Protein AF-0000000079731803 (afdb_homodimer)

Organism: NCBI:txid1457250

Nearest PDB structures (foldseek):
  6s2j-assembly1_A  TM=5.454E-01  e=1.110E-13  Bacillus subtilis subsp. subtilis str. 168
  6s5d-assembly1_B-2  TM=5.439E-01  e=3.169E-12  Bacillus subtilis subsp. subtilis str. 168
  4j91-assembly1_B-2  TM=5.217E-01  e=7.882E-13  Bacillus subtilis subsp. subtilis str. 168
  4j7c-assembly1_B  TM=5.296E-01  e=1.794E-12  Bacillus subtilis subsp. subtilis str. 168
  6s5e-assembly1_E-4  TM=5.434E-01  e=2.398E-11  Bacillus subtilis subsp. subtilis str. 168

Sequence (438 aa):
MKFVIVGFGRVGMRTARILGSEGHDVAIVEIDPKKVERAHKEGFEAYEGSGDDESLLEAAGVADADAIGALSGDLNVNFSACMIAKHYGARTVMRIDEDYRQEIYEKYAGEVDEVIYPEQLGAAGAKTALLGGNFNVLADLTEQLSVATIDVPEDADIVGRRVVEVELPGNARIYAHGRENEPMSIPLPQTTIEPGDSIAVMTDPDTLQQVRQGLGASAMKFVIVGFGRVGMRTARILGSEGHDVAIVEIDPKKVERAHKEGFEAYEGSGDDESLLEAAGVADADAIGALSGDLNVNFSACMIAKHYGARTVMRIDEDYRQEIYEKYAGEVDEVIYPEQLGAAGAKTALLGGNFNVLADLTEQLSVA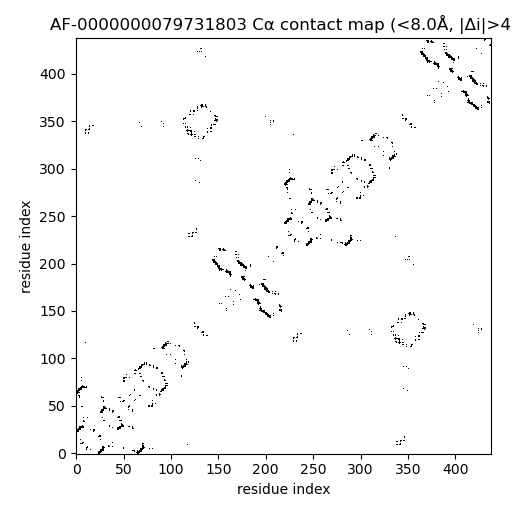TIDVPEDADIVGRRVVEVELPGNARIYAHGRENEPMSIPLPQTTIEPGDSIAVMTDPDTLQQVRQGLGASA

Solvent-accessible surface area (backbone atoms only — not comparable to full-atom values): 22053 Å² total; per-residue (Å²): 101,36,34,32,31,24,21,60,47,62,39,29,42,50,28,49,50,54,42,43,75,72,68,31,47,57,22,38,30,20,64,51,64,70,48,34,52,51,38,43,75,73,68,36,52,58,44,80,36,58,50,58,36,63,69,56,41,49,74,53,38,36,66,74,19,55,18,35,38,21,44,41,95,43,57,67,38,17,50,44,31,36,55,57,29,44,74,47,67,14,45,25,31,31,36,50,61,72,80,64,33,71,64,57,50,59,67,42,51,79,77,38,77,36,66,38,50,40,46,57,37,16,12,28,39,50,47,27,35,61,69,67,27,30,40,65,61,45,42,52,48,48,56,57,46,22,31,31,73,42,60,35,34,80,81,18,79,56,50,73,32,32,63,73,70,63,82,51,65,84,81,35,42,80,58,26,34,18,53,65,97,43,79,66,38,72,62,56,70,78,41,59,40,45,63,50,19,35,35,29,36,36,24,47,66,88,46,46,65,56,44,34,54,69,40,58,24,78,131,102,35,33,31,33,24,22,60,46,60,39,28,43,49,28,50,51,54,42,42,76,71,68,31,47,57,23,37,29,18,67,50,64,68,48,34,51,50,37,42,74,72,69,37,53,56,42,80,36,59,50,58,37,62,70,56,42,49,74,52,40,36,65,73,19,56,18,35,37,19,44,41,94,45,58,66,38,16,50,43,30,36,54,56,30,45,75,48,67,16,45,24,32,32,35,52,64,74,81,66,32,72,63,56,50,60,67,42,51,80,76,39,78,36,67,40,49,39,47,57,35,17,12,27,40,50,45,28,33,61,70,67,26,31,39,64,60,43,41,53,50,48,57,58,47,21,32,31,72,42,59,34,34,81,80,20,81,56,48,74,32,33,62,74,70,62,85,52,62,87,80,35,41,80,60,28,35,16,53,66,96,44,80,66,39,73,62,55,68,78,40,61,39,45,64,49,19,33,35,30,35,38,27,49,64,88,46,47,65,57,43,33,55,69,39,57,24,78,134

InterPro domains:
  IPR003148 Regulator of K+ conductance, N-terminal lobe [PF02254] (3-118)
  IPR003148 Regulator of K+ conductance, N-terminal lobe [PS51201] (1-116)
  IPR006036 Potassium uptake protein TrkA [PR00335] (2-16)
  IPR006036 Potassium uptake protein TrkA [PR00335] (19-33)
  IPR006036 Potassium uptake protein TrkA [PR00335] (48-58)
  IPR006036 Potassium uptake protein TrkA [PR00335] (59-69)
  IPR006036 Potassium uptake protein TrkA [PR00335] (72-86)
  IPR006037 Regulator of K+ conductance, C-terminal [PF02080] (148-213)
  IPR006037 Regulator of K+ conductance, C-terminal [PS51202] (135-217)
  IPR036291 NAD(P)-binding domain superfamily [SSF51735] (1-135)
  IPR036721 Regulator of K+ conductance, C-terminal domain superfamily [G3DSA:3.30.70.1450] (134-215)
  IPR036721 Regulator of K+ conductance, C-terminal domain superfamily [SSF116726] (139-215)
  IPR050721 Trk/Ktr/HKT Potassium Transport [PTHR43833] (1-213)

pLDDT: mean 90.93, std 8.84, range [50.03, 98.94]

Foldseek 3Di:
DEEEEEDCPDVRVVVQVLCVVVPYAYEYEYADVVSQVVCVVVPHHYDHDALLDLVRCVVRPLLPGQAYHYAHADQVSLLNNQQSSVVSVHAHEGEDEDVPDVVVCVVCVVPHVYYDHVVVVVVVLVVQVVVPHDSVVVVVVVSFKDKDKFAFAQPFPQAFPFQQPDDFPDPKHWQWKDAAPDDIDGDDRRDGDHHRMMTMMMDGPVCVVVRCVNRVTDD/DEEEEEDCPDVRVVVQVLCVVVPYAYEYEYADVVSQVVCVVVPHHYDHDALLDLVRCVVRPLLPGQAYHYAHADQVSLLNNQQSSVVSVHAHEGEDEDVPDPVVCVVCVVPHVYYDHVVVVVVVLVVCVVVPHDSVVVVVVVSFKDKDKFAAAQPFPQAFPFQLPDDFPDPKHWQWKDAAPDDIDGDDRRDGDHHRMMTMMMDGPVCVVVRCVNRVTDD

Structure (mmCIF, N/CA/C/O backbone):
data_AF-0000000079731803-model_v1
#
loop_
_entity.id
_entity.type
_entity.pdbx_description
1 polymer 'TrkA family potassium uptake protein'
#
loop_
_atom_site.group_PDB
_atom_site.id
_atom_site.type_symbol
_atom_site.label_atom_id
_atom_site.label_alt_id
_atom_site.label_comp_id
_atom_site.label_asym_id
_atom_site.label_entity_id
_atom_site.label_seq_id
_atom_site.pdbx_PDB_ins_code
_atom_site.Cartn_x
_atom_site.Cartn_y
_atom_site.Cartn_z
_atom_site.occupancy
_atom_site.B_iso_or_equiv
_atom_site.auth_seq_id
_atom_site.auth_comp_id
_atom_site.auth_asym_id
_atom_site.auth_atom_id
_atom_site.pdbx_PDB_model_num
ATOM 1 N N . MET A 1 1 ? 0.573 -14.078 -18.594 1 95.06 1 MET A N 1
ATOM 2 C CA . MET A 1 1 ? 0.148 -15.023 -17.562 1 95.06 1 MET A CA 1
ATOM 3 C C . MET A 1 1 ? -1.372 -15.047 -17.438 1 95.06 1 MET A C 1
ATOM 5 O O . MET A 1 1 ? -2.057 -14.172 -17.984 1 95.06 1 MET A O 1
ATOM 9 N N . LYS A 1 2 ? -1.836 -16.156 -16.766 1 98.38 2 LYS A N 1
ATOM 10 C CA . LYS A 1 2 ? -3.273 -16.344 -16.578 1 98.38 2 LYS A CA 1
ATOM 11 C C . LYS A 1 2 ? -3.652 -16.312 -15.102 1 98.38 2 LYS A C 1
ATOM 13 O O . LYS A 1 2 ? -3.084 -17.047 -14.297 1 98.38 2 LYS A O 1
ATOM 18 N N . PHE A 1 3 ? -4.66 -15.461 -14.812 1 98.75 3 PHE A N 1
ATOM 19 C CA . PHE A 1 3 ? -5.066 -15.305 -13.414 1 98.75 3 PHE A CA 1
ATOM 20 C C . PHE A 1 3 ? -6.566 -15.508 -13.266 1 98.75 3 PHE A C 1
ATOM 22 O O . PHE A 1 3 ? -7.344 -15.156 -14.148 1 98.75 3 PHE A O 1
ATOM 29 N N . VAL A 1 4 ? -6.906 -16.062 -12.117 1 98.94 4 VAL A N 1
ATOM 30 C CA . VAL A 1 4 ? -8.297 -16.094 -11.68 1 98.94 4 VAL A CA 1
ATOM 31 C C . VAL A 1 4 ? -8.461 -15.25 -10.414 1 98.94 4 VAL A C 1
ATOM 33 O O . VAL A 1 4 ? -7.711 -15.422 -9.453 1 98.94 4 VAL A O 1
ATOM 36 N N . ILE A 1 5 ? -9.406 -14.352 -10.461 1 98.94 5 ILE A N 1
ATOM 37 C CA . ILE A 1 5 ? -9.672 -13.5 -9.305 1 98.94 5 ILE A CA 1
ATOM 38 C C . ILE A 1 5 ? -11.07 -13.781 -8.766 1 98.94 5 ILE A C 1
ATOM 40 O O . ILE A 1 5 ? -12.062 -13.672 -9.492 1 98.94 5 ILE A O 1
ATOM 44 N N . VAL A 1 6 ? -11.07 -14.195 -7.5 1 98.88 6 VAL A N 1
ATOM 45 C CA . VAL A 1 6 ? -12.344 -14.391 -6.809 1 98.88 6 VAL A CA 1
ATOM 46 C C . VAL A 1 6 ? -12.695 -13.125 -6.02 1 98.88 6 VAL A C 1
ATOM 48 O O . VAL A 1 6 ? -12.008 -12.766 -5.066 1 98.88 6 VAL A O 1
ATOM 51 N N . GLY A 1 7 ? -13.812 -12.539 -6.371 1 98.12 7 GLY A N 1
ATOM 52 C CA . GLY A 1 7 ? -14.211 -11.273 -5.777 1 98.12 7 GLY A CA 1
ATOM 53 C C . GLY A 1 7 ? -13.891 -10.078 -6.652 1 98.12 7 GLY A C 1
ATOM 54 O O . GLY A 1 7 ? -12.719 -9.797 -6.922 1 98.12 7 GLY A O 1
ATOM 55 N N . PHE A 1 8 ? -14.93 -9.383 -6.996 1 97.56 8 PHE A N 1
ATOM 56 C CA . PHE A 1 8 ? -14.781 -8.188 -7.82 1 97.56 8 PHE A CA 1
ATOM 57 C C . PHE A 1 8 ? -15.219 -6.945 -7.062 1 97.56 8 PHE A C 1
ATOM 59 O O . PHE A 1 8 ? -15.992 -6.133 -7.582 1 97.56 8 PHE A O 1
ATOM 66 N N . GLY A 1 9 ? -14.766 -6.984 -5.82 1 94 9 GLY A N 1
ATOM 67 C CA . GLY A 1 9 ? -14.93 -5.789 -5.008 1 94 9 GLY A CA 1
ATOM 68 C C . GLY A 1 9 ? -13.867 -4.734 -5.281 1 94 9 GLY A C 1
ATOM 69 O O . GLY A 1 9 ? -13.242 -4.742 -6.34 1 94 9 GLY A O 1
ATOM 70 N N . ARG A 1 10 ? -13.594 -3.854 -4.375 1 91.5 10 ARG A N 1
ATOM 71 C CA . ARG A 1 10 ? -12.727 -2.699 -4.574 1 91.5 10 ARG A CA 1
ATOM 72 C C . ARG A 1 10 ? -11.289 -3.135 -4.848 1 91.5 10 ARG A C 1
ATOM 74 O O . ARG A 1 10 ? -10.672 -2.682 -5.812 1 91.5 10 ARG A O 1
ATOM 81 N N . VAL A 1 11 ? -10.859 -4.043 -4.066 1 93.88 11 VAL A N 1
ATOM 82 C CA . VAL A 1 11 ? -9.484 -4.512 -4.23 1 93.88 11 VAL A CA 1
ATOM 83 C C . VAL A 1 11 ? -9.398 -5.441 -5.438 1 93.88 11 VAL A C 1
ATOM 85 O O . VAL A 1 11 ? -8.484 -5.309 -6.262 1 93.88 11 VAL A O 1
ATOM 88 N N . GLY A 1 12 ? -10.352 -6.363 -5.57 1 96.75 12 GLY A N 1
ATOM 89 C CA . GLY A 1 12 ? -10.352 -7.289 -6.691 1 96.75 12 GLY A CA 1
ATOM 90 C C . GLY A 1 12 ? -10.445 -6.594 -8.039 1 96.75 12 GLY A C 1
ATOM 91 O O . GLY A 1 12 ? -9.711 -6.934 -8.969 1 96.75 12 GLY A O 1
ATOM 92 N N . MET A 1 13 ? -11.312 -5.633 -8.109 1 95.75 13 MET A N 1
ATOM 93 C CA . MET A 1 13 ? -11.508 -4.883 -9.352 1 95.75 13 MET A CA 1
ATOM 94 C C . MET A 1 13 ? -10.227 -4.156 -9.758 1 95.75 13 MET A C 1
ATOM 96 O O . MET A 1 13 ? -9.797 -4.242 -10.906 1 95.75 13 MET A O 1
ATOM 100 N N . ARG A 1 14 ? -9.609 -3.482 -8.883 1 93.81 14 ARG A N 1
ATOM 101 C CA . ARG A 1 14 ? -8.398 -2.732 -9.195 1 93.81 14 ARG A CA 1
ATOM 102 C C . ARG A 1 14 ? -7.25 -3.67 -9.539 1 93.81 14 ARG A C 1
ATOM 104 O O . ARG A 1 14 ? -6.469 -3.396 -10.453 1 93.81 14 ARG A O 1
ATOM 111 N N . THR A 1 15 ? -7.176 -4.719 -8.836 1 96.94 15 THR A N 1
ATOM 112 C CA . THR A 1 15 ? -6.152 -5.711 -9.148 1 96.94 15 THR A CA 1
ATOM 113 C C . THR A 1 15 ? -6.312 -6.23 -10.57 1 96.94 15 THR A C 1
ATOM 115 O O . THR A 1 15 ? -5.344 -6.293 -11.328 1 96.94 15 THR A O 1
ATOM 118 N N . ALA A 1 16 ? -7.555 -6.555 -10.891 1 97.94 16 ALA A N 1
ATOM 119 C CA . ALA A 1 16 ? -7.855 -7.047 -12.234 1 97.94 16 ALA A CA 1
ATOM 120 C C . ALA A 1 16 ? -7.473 -6.016 -13.297 1 97.94 16 ALA A C 1
ATOM 122 O O . ALA A 1 16 ? -6.859 -6.359 -14.305 1 97.94 16 ALA A O 1
ATOM 123 N N . ARG A 1 17 ? -7.777 -4.801 -13.023 1 95.44 17 ARG A N 1
ATOM 124 C CA . ARG A 1 17 ? -7.484 -3.729 -13.969 1 95.44 17 ARG A CA 1
ATOM 125 C C . ARG A 1 17 ? -5.98 -3.586 -14.188 1 95.44 17 ARG A C 1
ATOM 127 O O . ARG A 1 17 ? -5.523 -3.467 -15.32 1 95.44 17 ARG A O 1
ATOM 134 N N . ILE A 1 18 ? -5.25 -3.643 -13.125 1 93.44 18 ILE A N 1
ATOM 135 C CA . ILE A 1 18 ? -3.801 -3.502 -13.219 1 93.44 18 ILE A CA 1
ATOM 136 C C . ILE A 1 18 ? -3.221 -4.656 -14.031 1 93.44 18 ILE A C 1
ATOM 138 O O . ILE A 1 18 ? -2.473 -4.441 -14.984 1 93.44 18 ILE A O 1
ATOM 142 N N . LEU A 1 19 ? -3.592 -5.832 -13.734 1 96.25 19 LEU A N 1
ATOM 143 C CA . LEU A 1 19 ? -3.086 -7.008 -14.43 1 96.25 19 LEU A CA 1
ATOM 144 C C . LEU A 1 19 ? -3.473 -6.973 -15.906 1 96.25 19 LEU A C 1
ATOM 146 O O . LEU A 1 19 ? -2.643 -7.246 -16.781 1 96.25 19 LEU A O 1
ATOM 150 N N . GLY A 1 20 ? -4.727 -6.645 -16.109 1 96.5 20 GLY A N 1
ATOM 151 C CA . GLY A 1 20 ? -5.184 -6.523 -17.484 1 96.5 20 GLY A CA 1
ATOM 152 C C . GLY A 1 20 ? -4.398 -5.504 -18.297 1 96.5 20 GLY A C 1
ATOM 153 O O . GLY A 1 20 ? -3.988 -5.777 -19.422 1 96.5 20 GLY A O 1
ATOM 154 N N . SER A 1 21 ? -4.148 -4.375 -17.703 1 93.62 21 SER A N 1
ATOM 155 C CA . SER A 1 21 ? -3.43 -3.307 -18.391 1 93.62 21 SER A CA 1
ATOM 156 C C . SER A 1 21 ? -1.983 -3.703 -18.672 1 93.62 21 SER A C 1
ATOM 158 O O . SER A 1 21 ? -1.344 -3.148 -19.562 1 93.62 21 SER A O 1
ATOM 160 N N . GLU A 1 22 ? -1.536 -4.656 -17.953 1 91.31 22 GLU A N 1
ATOM 161 C CA . GLU A 1 22 ? -0.17 -5.137 -18.141 1 91.31 22 GLU A CA 1
ATOM 162 C C . GLU A 1 22 ? -0.126 -6.316 -19.109 1 91.31 22 GLU A C 1
ATOM 164 O O . GLU A 1 22 ? 0.927 -6.93 -19.297 1 91.31 22 GLU A O 1
ATOM 169 N N . GLY A 1 23 ? -1.261 -6.707 -19.625 1 95.12 23 GLY A N 1
ATOM 170 C CA . GLY A 1 23 ? -1.317 -7.684 -20.703 1 95.12 23 GLY A CA 1
ATOM 171 C C . GLY A 1 23 ? -1.574 -9.102 -20.203 1 95.12 23 GLY A C 1
ATOM 172 O O . GLY A 1 23 ? -1.433 -10.062 -20.969 1 95.12 23 GLY A O 1
ATOM 173 N N . HIS A 1 24 ? -1.93 -9.25 -18.969 1 96.81 24 HIS A N 1
ATOM 174 C CA . HIS A 1 24 ? -2.24 -10.578 -18.438 1 96.81 24 HIS A CA 1
ATOM 175 C C . HIS A 1 24 ? -3.693 -10.945 -18.703 1 96.81 24 HIS A C 1
ATOM 177 O O . HIS A 1 24 ? -4.543 -10.07 -18.875 1 96.81 24 HIS A O 1
ATOM 183 N N . ASP A 1 25 ? -3.936 -12.25 -18.781 1 98.19 25 ASP A N 1
ATOM 184 C CA . ASP A 1 25 ? -5.301 -12.758 -18.891 1 98.19 25 ASP A CA 1
ATOM 185 C C . ASP A 1 25 ? -5.941 -12.906 -17.516 1 98.19 25 ASP A C 1
ATOM 187 O O . ASP A 1 25 ? -5.375 -13.562 -16.625 1 98.19 25 ASP A O 1
ATOM 191 N N . VAL A 1 26 ? -7.145 -12.32 -17.391 1 98.75 26 VAL A N 1
ATOM 192 C CA . VAL A 1 26 ? -7.781 -12.336 -16.078 1 98.75 26 VAL A CA 1
ATOM 193 C C . VAL A 1 26 ? -9.234 -12.797 -16.203 1 98.75 26 VAL A C 1
ATOM 195 O O . VAL A 1 26 ? -9.992 -12.242 -17 1 98.75 26 VAL A O 1
ATOM 198 N N . ALA A 1 27 ? -9.539 -13.805 -15.484 1 98.94 27 ALA A N 1
ATOM 199 C CA . ALA A 1 27 ? -10.93 -14.227 -15.328 1 98.94 27 ALA A CA 1
ATOM 200 C C . ALA A 1 27 ? -11.445 -13.914 -13.922 1 98.94 27 ALA A C 1
ATOM 202 O O . ALA A 1 27 ? -10.719 -14.062 -12.945 1 98.94 27 ALA A O 1
ATOM 203 N N . ILE A 1 28 ? -12.75 -13.562 -13.867 1 98.81 28 ILE A N 1
ATOM 204 C CA . ILE A 1 28 ? -13.328 -13.117 -12.609 1 98.81 28 ILE A CA 1
ATOM 205 C C . ILE A 1 28 ? -14.422 -14.086 -12.172 1 98.81 28 ILE A C 1
ATOM 207 O O . ILE A 1 28 ? -15.234 -14.523 -12.984 1 98.81 28 ILE A O 1
ATOM 211 N N . VAL A 1 29 ? -14.391 -14.453 -10.898 1 98.94 29 VAL A N 1
ATOM 212 C CA . VAL A 1 29 ? -15.5 -15.141 -10.258 1 98.94 29 VAL A CA 1
ATOM 213 C C . VAL A 1 29 ? -16.141 -14.234 -9.203 1 98.94 29 VAL A C 1
ATOM 215 O O . VAL A 1 29 ? -15.453 -13.758 -8.289 1 98.94 29 VAL A O 1
ATOM 218 N N . GLU A 1 30 ? -17.391 -13.969 -9.305 1 98.75 30 GLU A N 1
ATOM 219 C CA . GLU A 1 30 ? -18.062 -12.977 -8.469 1 98.75 30 GLU A CA 1
ATOM 220 C C . GLU A 1 30 ? -19.516 -13.375 -8.219 1 98.75 30 GLU A C 1
ATOM 222 O O . GLU A 1 30 ? -20.219 -13.82 -9.133 1 98.75 30 GLU A O 1
ATOM 227 N N . ILE A 1 31 ? -19.891 -13.164 -6.953 1 98.62 31 ILE A N 1
ATOM 228 C CA . ILE A 1 31 ? -21.203 -13.656 -6.523 1 98.62 31 ILE A CA 1
ATOM 229 C C . ILE A 1 31 ? -22.266 -12.602 -6.809 1 98.62 31 ILE A C 1
ATOM 231 O O . ILE A 1 31 ? -23.438 -12.938 -7.023 1 98.62 31 ILE A O 1
ATOM 235 N N . ASP A 1 32 ? -21.984 -11.328 -6.77 1 98.19 32 ASP A N 1
ATOM 236 C CA . ASP A 1 32 ? -22.922 -10.234 -6.984 1 98.19 32 ASP A CA 1
ATOM 237 C C . ASP A 1 32 ? -23.156 -10 -8.477 1 98.19 32 ASP A C 1
ATOM 239 O O . ASP A 1 32 ? -22.25 -9.547 -9.188 1 98.19 32 ASP A O 1
ATOM 243 N N . PRO A 1 33 ? -24.359 -10.172 -8.898 1 98.31 33 PRO A N 1
ATOM 244 C CA . PRO A 1 33 ? -24.625 -10.031 -10.336 1 98.31 33 PRO A CA 1
ATOM 245 C C . PRO A 1 33 ? -24.328 -8.633 -10.859 1 98.31 33 PRO A C 1
ATOM 247 O O . PRO A 1 33 ? -23.938 -8.469 -12.016 1 98.31 33 PRO A O 1
ATOM 250 N N . LYS A 1 34 ? -24.516 -7.637 -10.039 1 97.5 34 LYS A N 1
ATOM 251 C CA . LYS A 1 34 ? -24.234 -6.27 -10.469 1 97.5 34 LYS A CA 1
ATOM 252 C C . LYS A 1 34 ? -22.734 -6.078 -10.742 1 97.5 34 LYS A C 1
ATOM 254 O O . LYS A 1 34 ? -22.359 -5.41 -11.711 1 97.5 34 LYS A O 1
ATOM 259 N N . LYS A 1 35 ? -21.984 -6.691 -9.984 1 96.94 35 LYS A N 1
ATOM 260 C CA . LYS A 1 35 ? -20.531 -6.598 -10.164 1 96.94 35 LYS A CA 1
ATOM 261 C C . LYS A 1 35 ? -20.078 -7.453 -11.344 1 96.94 35 LYS A C 1
ATOM 263 O O . LYS A 1 35 ? -19.125 -7.102 -12.039 1 96.94 35 LYS A O 1
ATOM 268 N N . VAL A 1 36 ? -20.719 -8.547 -11.57 1 98.44 36 VAL A N 1
ATOM 269 C CA . VAL A 1 36 ? -20.422 -9.367 -12.742 1 98.44 36 VAL A CA 1
ATOM 270 C C . VAL A 1 36 ? -20.672 -8.562 -14.016 1 98.44 36 VAL A C 1
ATOM 272 O O . VAL A 1 36 ? -19.844 -8.562 -14.922 1 98.44 36 VAL A O 1
ATOM 275 N N . GLU A 1 37 ? -21.734 -7.914 -14.008 1 97.94 37 GLU A N 1
ATOM 276 C CA . GLU A 1 37 ? -22.078 -7.086 -15.164 1 97.94 37 GLU A CA 1
ATOM 277 C C . GLU A 1 37 ? -21.031 -5.996 -15.383 1 97.94 37 GLU A C 1
ATOM 279 O O . GLU A 1 37 ? -20.625 -5.73 -16.516 1 97.94 37 GLU A O 1
ATOM 284 N N . ARG A 1 38 ? -20.656 -5.41 -14.328 1 95.75 38 ARG A N 1
ATOM 285 C CA . ARG A 1 38 ? -19.625 -4.383 -14.398 1 95.75 38 ARG A CA 1
ATOM 286 C C . ARG A 1 38 ? -18.328 -4.953 -14.969 1 95.75 38 ARG A C 1
ATOM 288 O O . ARG A 1 38 ? -17.672 -4.324 -15.805 1 95.75 38 ARG A O 1
ATOM 295 N N . ALA A 1 39 ? -17.953 -6.074 -14.531 1 97.81 39 ALA A N 1
ATOM 296 C CA . ALA A 1 39 ? -16.75 -6.73 -15.023 1 97.81 39 ALA A CA 1
ATOM 297 C C . ALA A 1 39 ? -16.828 -6.973 -16.531 1 97.81 39 ALA A C 1
ATOM 299 O O . ALA A 1 39 ? -15.875 -6.707 -17.266 1 97.81 39 ALA A O 1
ATOM 300 N N . HIS A 1 40 ? -17.953 -7.41 -16.969 1 98.06 40 HIS A N 1
ATOM 301 C CA . HIS A 1 40 ? -18.156 -7.625 -18.406 1 98.06 40 HIS A CA 1
ATOM 302 C C . HIS A 1 40 ? -18 -6.32 -19.172 1 98.06 40 HIS A C 1
ATOM 304 O O . HIS A 1 40 ? -17.359 -6.285 -20.234 1 98.06 40 HIS A O 1
ATOM 310 N N . LYS A 1 41 ? -18.578 -5.332 -18.641 1 97 41 LYS A N 1
ATOM 311 C CA . LYS A 1 41 ? -18.516 -4.027 -19.297 1 97 41 LYS A CA 1
ATOM 312 C C . LYS A 1 41 ? -17.078 -3.527 -19.406 1 97 41 LYS A C 1
ATOM 314 O O . LYS A 1 41 ? -16.734 -2.816 -20.359 1 97 41 LYS A O 1
ATOM 319 N N . GLU A 1 42 ? -16.312 -3.986 -18.531 1 95.44 42 GLU A N 1
ATOM 320 C CA . GLU A 1 42 ? -14.914 -3.553 -18.531 1 95.44 42 GLU A CA 1
ATOM 321 C C . GLU A 1 42 ? -14.047 -4.484 -19.375 1 95.44 42 GLU A C 1
ATOM 323 O O . GLU A 1 42 ? -12.828 -4.309 -19.438 1 95.44 42 GLU A O 1
ATOM 328 N N . GLY A 1 43 ? -14.641 -5.543 -19.875 1 97.25 43 GLY A N 1
ATOM 329 C CA . GLY A 1 43 ? -13.938 -6.391 -20.812 1 97.25 43 GLY A CA 1
ATOM 330 C C . GLY A 1 43 ? -13.383 -7.656 -20.188 1 97.25 43 GLY A C 1
ATOM 331 O O . GLY A 1 43 ? -12.633 -8.391 -20.828 1 97.25 43 GLY A O 1
ATOM 332 N N . PHE A 1 44 ? -13.766 -7.91 -19.016 1 98.38 44 PHE A N 1
ATOM 333 C CA . PHE A 1 44 ? -13.281 -9.117 -18.359 1 98.38 44 PHE A CA 1
ATOM 334 C C . PHE A 1 44 ? -14.227 -10.281 -18.594 1 98.38 44 PHE A C 1
ATOM 336 O O . PHE A 1 44 ? -15.438 -10.094 -18.703 1 98.38 44 PHE A O 1
ATOM 343 N N . GLU A 1 45 ? -13.617 -11.469 -18.703 1 98.44 45 GLU A N 1
ATOM 344 C CA . GLU A 1 45 ? -14.43 -12.672 -18.547 1 98.44 45 GLU A CA 1
ATOM 345 C C . GLU A 1 45 ? -14.852 -12.875 -17.094 1 98.44 45 GLU A C 1
ATOM 347 O O . GLU A 1 45 ? -14 -12.969 -16.203 1 98.44 45 GLU A O 1
ATOM 352 N N . ALA A 1 46 ? -16.141 -12.945 -16.891 1 98.69 46 ALA A N 1
ATOM 353 C CA . ALA A 1 46 ? -16.641 -13.023 -15.516 1 98.69 46 ALA A CA 1
ATOM 354 C C . ALA A 1 46 ? -17.688 -14.109 -15.367 1 98.69 46 ALA A C 1
ATOM 356 O O . ALA A 1 46 ? -18.531 -14.297 -16.25 1 98.69 46 ALA A O 1
ATOM 357 N N . TYR A 1 47 ? -17.625 -14.797 -14.297 1 98.81 47 TYR A N 1
ATOM 358 C CA . TYR A 1 47 ? -18.516 -15.898 -13.961 1 98.81 47 TYR A CA 1
ATOM 359 C C . TYR A 1 47 ? -19.25 -15.617 -12.656 1 98.81 47 TYR A C 1
ATOM 361 O O . TYR A 1 47 ? -18.625 -15.336 -11.633 1 98.81 47 TYR A O 1
ATOM 369 N N . GLU A 1 48 ? -20.594 -15.781 -12.75 1 98.81 48 GLU A N 1
ATOM 370 C CA . GLU A 1 48 ? -21.422 -15.508 -11.578 1 98.81 48 GLU A CA 1
ATOM 371 C C . GLU A 1 48 ? -21.5 -16.734 -10.672 1 98.81 48 GLU A C 1
ATOM 373 O O . GLU A 1 48 ? -21.922 -17.812 -11.102 1 98.81 48 GLU A O 1
ATOM 378 N N . GLY A 1 49 ? -21.062 -16.562 -9.469 1 98.69 49 GLY A N 1
ATOM 379 C CA . GLY A 1 49 ? -21.141 -17.641 -8.492 1 98.69 49 GLY A CA 1
ATOM 380 C C . GLY A 1 49 ? -20.141 -17.484 -7.363 1 98.69 49 GLY A C 1
ATOM 381 O O . GLY A 1 49 ? -19.469 -16.469 -7.25 1 98.69 49 GLY A O 1
ATOM 382 N N . SER A 1 50 ? -20.172 -18.453 -6.531 1 98.31 50 SER A N 1
ATOM 383 C CA . SER A 1 50 ? -19.281 -18.438 -5.375 1 98.31 50 SER A CA 1
ATOM 384 C C . SER A 1 50 ? -17.906 -19.031 -5.719 1 98.31 50 SER A C 1
ATOM 386 O O . SER A 1 50 ? -17.812 -19.953 -6.523 1 98.31 50 SER A O 1
ATOM 388 N N . GLY A 1 51 ? -16.891 -18.5 -5.098 1 98 51 GLY A N 1
ATOM 389 C CA . GLY A 1 51 ? -15.523 -18.922 -5.359 1 98 51 GLY A CA 1
ATOM 390 C C . GLY A 1 51 ? -15.211 -20.312 -4.812 1 98 51 GLY A C 1
ATOM 391 O O . GLY A 1 51 ? -14.164 -20.875 -5.129 1 98 51 GLY A O 1
ATOM 392 N N . ASP A 1 52 ? -16.109 -20.812 -3.998 1 98.12 52 ASP A N 1
ATOM 393 C CA . ASP A 1 52 ? -15.867 -22.156 -3.473 1 98.12 52 ASP A CA 1
ATOM 394 C C . ASP A 1 52 ? -16.5 -23.219 -4.371 1 98.12 52 ASP A C 1
ATOM 396 O O . ASP A 1 52 ? -16.469 -24.406 -4.047 1 98.12 52 ASP A O 1
ATOM 400 N N . ASP A 1 53 ? -17.094 -22.844 -5.457 1 98.44 53 ASP A N 1
ATOM 401 C CA . ASP A 1 53 ? -17.625 -23.766 -6.465 1 98.44 53 ASP A CA 1
ATOM 402 C C . ASP A 1 53 ? -16.531 -24.203 -7.434 1 98.44 53 ASP A C 1
ATOM 404 O O . ASP A 1 53 ? -16.125 -23.453 -8.32 1 98.44 53 ASP A O 1
ATOM 408 N N . GLU A 1 54 ? -16.203 -25.422 -7.328 1 98.19 54 GLU A N 1
ATOM 409 C CA . GLU A 1 54 ? -15.086 -25.938 -8.117 1 98.19 54 GLU A CA 1
ATOM 410 C C . GLU A 1 54 ? -15.398 -25.906 -9.609 1 98.19 54 GLU A C 1
ATOM 412 O O . GLU A 1 54 ? -14.539 -25.562 -10.422 1 98.19 54 GLU A O 1
ATOM 417 N N . SER A 1 55 ? -16.578 -26.297 -9.914 1 98.25 55 SER A N 1
ATOM 418 C CA . SER A 1 55 ? -16.969 -26.297 -11.32 1 98.25 55 SER A CA 1
ATOM 419 C C . SER A 1 55 ? -16.891 -24.906 -11.922 1 98.25 55 SER A C 1
ATOM 421 O O . SER A 1 55 ? -16.516 -24.75 -13.086 1 98.25 55 SER A O 1
ATOM 423 N N . LEU A 1 56 ? -17.25 -23.969 -11.148 1 98.56 56 LEU A N 1
ATOM 424 C CA . LEU A 1 56 ? -17.188 -22.594 -11.609 1 98.56 56 LEU A CA 1
ATOM 425 C C . LEU A 1 56 ? -15.742 -22.141 -11.789 1 98.56 56 LEU A C 1
ATOM 427 O O . LEU A 1 56 ? -15.414 -21.453 -12.758 1 98.56 56 LEU A O 1
ATOM 431 N N . LEU A 1 57 ? -14.914 -22.469 -10.867 1 98.81 57 LEU A N 1
ATOM 432 C CA . LEU A 1 57 ? -13.5 -22.141 -10.969 1 98.81 57 LEU A CA 1
ATOM 433 C C . LE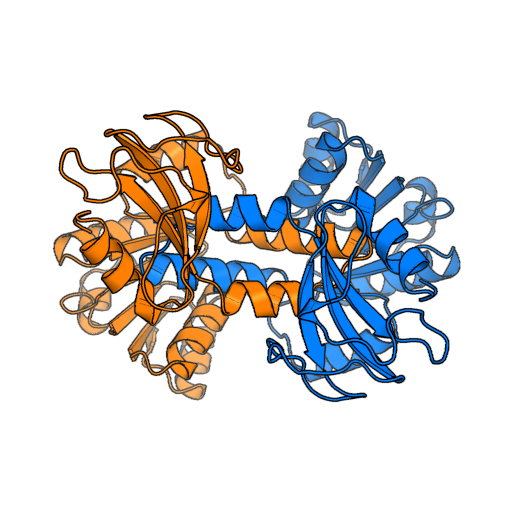U A 1 57 ? -12.875 -22.797 -12.195 1 98.81 57 LEU A C 1
ATOM 435 O O . LEU A 1 57 ? -12.031 -22.203 -12.867 1 98.81 57 LEU A O 1
ATOM 439 N N . GLU A 1 58 ? -13.297 -23.984 -12.484 1 98.56 58 GLU A N 1
ATOM 440 C CA . GLU A 1 58 ? -12.82 -24.672 -13.68 1 98.56 58 GLU A CA 1
ATOM 441 C C . GLU A 1 58 ? -13.242 -23.938 -14.945 1 98.56 58 GLU A C 1
ATOM 443 O O . GLU A 1 58 ? -12.445 -23.75 -15.867 1 98.56 58 GLU A O 1
ATOM 448 N N . ALA A 1 59 ? -14.461 -23.578 -14.945 1 98.44 59 ALA A N 1
ATOM 449 C CA . ALA A 1 59 ? -14.961 -22.812 -16.078 1 98.44 59 ALA A CA 1
ATOM 450 C C . ALA A 1 59 ? -14.18 -21.516 -16.266 1 98.44 59 ALA A C 1
ATOM 452 O O . ALA A 1 59 ? -13.969 -21.062 -17.391 1 98.44 59 ALA A O 1
ATOM 453 N N . ALA A 1 60 ? -13.695 -21 -15.18 1 98.56 60 ALA A N 1
ATOM 454 C CA . ALA A 1 60 ? -12.945 -19.75 -15.203 1 98.56 60 ALA A CA 1
ATOM 455 C C . ALA A 1 60 ? -11.484 -19.984 -15.562 1 98.56 60 ALA A C 1
ATOM 457 O O . ALA A 1 60 ? -10.703 -19.031 -15.68 1 98.56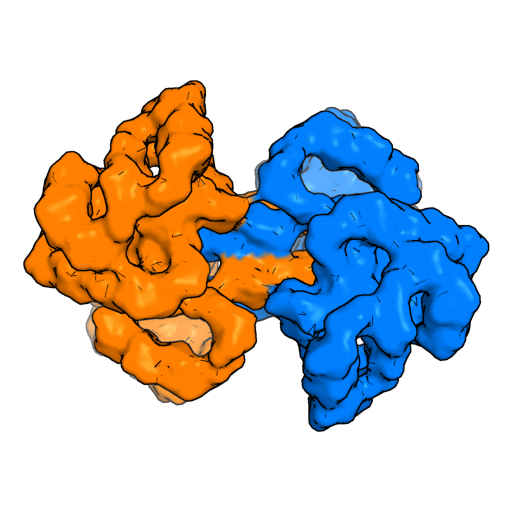 60 ALA A O 1
ATOM 458 N N . GLY A 1 61 ? -11.078 -21.203 -15.625 1 98.5 61 GLY A N 1
ATOM 459 C CA . GLY A 1 61 ? -9.758 -21.516 -16.141 1 98.5 61 GLY A CA 1
ATOM 460 C C . GLY A 1 61 ? -8.727 -21.766 -15.055 1 98.5 61 GLY A C 1
ATOM 461 O O . GLY A 1 61 ? -7.531 -21.578 -15.266 1 98.5 61 GLY A O 1
ATOM 462 N N . VAL A 1 62 ? -9.203 -22.203 -13.898 1 98.62 62 VAL A N 1
ATOM 463 C CA . VAL A 1 62 ? -8.289 -22.375 -12.773 1 98.62 62 VAL A CA 1
ATOM 464 C C . VAL A 1 62 ? -7.305 -23.5 -13.07 1 98.62 62 VAL A C 1
ATOM 466 O O . VAL A 1 62 ? -6.168 -23.484 -12.594 1 98.62 62 VAL A O 1
ATOM 469 N N . ALA A 1 63 ? -7.641 -24.438 -13.883 1 98.06 63 ALA A N 1
ATOM 470 C CA . ALA A 1 63 ? -6.816 -25.609 -14.18 1 98.06 63 ALA A CA 1
ATOM 471 C C . ALA A 1 63 ? -5.523 -25.203 -14.875 1 98.06 63 ALA A C 1
ATOM 473 O O . ALA A 1 63 ? -4.5 -25.891 -14.742 1 98.06 63 ALA A O 1
ATOM 474 N N . ASP A 1 64 ? -5.543 -24.109 -15.578 1 97.56 64 ASP A N 1
ATOM 475 C CA . ASP A 1 64 ? -4.367 -23.672 -16.328 1 97.56 64 ASP A CA 1
ATOM 476 C C . ASP A 1 64 ? -3.896 -22.297 -15.852 1 97.56 64 ASP A C 1
ATOM 478 O O . ASP A 1 64 ? -3.094 -21.641 -16.516 1 97.56 64 ASP A O 1
ATOM 482 N N . ALA A 1 65 ? -4.402 -21.875 -14.781 1 98.62 65 ALA A N 1
ATOM 483 C CA . ALA A 1 65 ? -4.035 -20.562 -14.273 1 98.62 65 ALA A CA 1
ATOM 484 C C . ALA A 1 65 ? -2.656 -20.578 -13.625 1 98.62 65 ALA A C 1
ATOM 486 O O . ALA A 1 65 ? -2.275 -21.578 -13 1 98.62 65 ALA A O 1
ATOM 487 N N . ASP A 1 66 ? -1.979 -19.484 -13.781 1 97.94 66 ASP A N 1
ATOM 488 C CA . ASP A 1 66 ? -0.709 -19.328 -13.078 1 97.94 66 ASP A CA 1
ATOM 489 C C . ASP A 1 66 ? -0.934 -19.047 -11.594 1 97.94 66 ASP A C 1
ATOM 491 O O . ASP A 1 66 ? -0.165 -19.516 -10.75 1 97.94 66 ASP A O 1
ATOM 495 N N . ALA A 1 67 ? -1.952 -18.328 -11.328 1 98.56 67 ALA A N 1
ATOM 496 C CA . ALA A 1 67 ? -2.248 -17.969 -9.938 1 98.56 67 ALA A CA 1
ATOM 497 C C . ALA A 1 67 ? -3.727 -17.641 -9.758 1 98.56 67 ALA A C 1
ATOM 499 O O . ALA A 1 67 ? -4.41 -17.281 -10.719 1 98.56 67 ALA A O 1
ATOM 500 N N . ILE A 1 68 ? -4.152 -17.781 -8.492 1 98.94 68 ILE A N 1
ATOM 501 C CA . ILE A 1 68 ? -5.488 -17.344 -8.102 1 98.94 68 ILE A CA 1
ATOM 502 C C . ILE A 1 68 ? -5.383 -16.328 -6.965 1 98.94 68 ILE A C 1
ATOM 504 O O . ILE A 1 68 ? -4.57 -16.484 -6.051 1 98.94 68 ILE A O 1
ATOM 508 N N . GLY A 1 69 ? -6.125 -15.281 -7.164 1 98.88 69 GLY A N 1
ATOM 509 C CA . GLY A 1 69 ? -6.352 -14.344 -6.078 1 98.88 69 GLY A CA 1
ATOM 510 C C . GLY A 1 69 ? -7.742 -14.438 -5.48 1 98.88 69 GLY A C 1
ATOM 511 O O . GLY A 1 69 ? -8.719 -14 -6.09 1 98.88 69 GLY A O 1
ATOM 512 N N . ALA A 1 70 ? -7.824 -15.008 -4.305 1 98.81 70 ALA A N 1
ATOM 513 C CA . ALA A 1 70 ? -9.086 -15.039 -3.562 1 98.81 70 ALA A CA 1
ATOM 514 C C . ALA A 1 70 ? -9.242 -13.781 -2.705 1 98.81 70 ALA A C 1
ATOM 516 O O . ALA A 1 70 ? -8.781 -13.742 -1.566 1 98.81 70 ALA A O 1
ATOM 517 N N . LEU A 1 71 ? -10.039 -12.867 -3.24 1 98 71 LEU A N 1
ATOM 518 C CA . LEU A 1 71 ? -9.992 -11.5 -2.715 1 98 71 LEU A CA 1
ATOM 519 C C . LEU A 1 71 ? -11.367 -11.055 -2.232 1 98 71 LEU A C 1
ATOM 521 O O . LEU A 1 71 ? -11.633 -9.859 -2.117 1 98 71 LEU A O 1
ATOM 525 N N . SER A 1 72 ? -12.266 -12.008 -2 1 96.12 72 SER A N 1
ATOM 526 C CA . SER A 1 72 ? -13.586 -11.641 -1.495 1 96.12 72 SER A CA 1
ATOM 527 C C . SER A 1 72 ? -13.539 -11.336 -0.001 1 96.12 72 SER A C 1
ATOM 529 O O . SER A 1 72 ? -12.484 -11.422 0.625 1 96.12 72 SER A O 1
ATOM 531 N N . GLY A 1 73 ? -14.68 -10.914 0.528 1 91.94 73 GLY A N 1
ATOM 532 C CA . GLY A 1 73 ? -14.781 -10.625 1.949 1 91.94 73 GLY A CA 1
ATOM 533 C C . GLY A 1 73 ? -15.094 -11.844 2.789 1 91.94 73 GLY A C 1
ATOM 534 O O . GLY A 1 73 ? -15.242 -11.75 4.008 1 91.94 73 GLY A O 1
ATOM 535 N N . ASP A 1 74 ? -15.172 -12.961 2.178 1 93.62 74 ASP A N 1
ATOM 536 C CA . ASP A 1 74 ? -15.5 -14.195 2.883 1 93.62 74 ASP A CA 1
ATOM 537 C C . ASP A 1 74 ? -14.281 -15.102 3.004 1 93.62 74 ASP A C 1
ATOM 539 O O . ASP A 1 74 ? -13.867 -15.734 2.027 1 93.62 74 ASP A O 1
ATOM 543 N N . LEU A 1 75 ? -13.82 -15.242 4.211 1 92.44 75 LEU A N 1
ATOM 544 C CA . LEU A 1 75 ? -12.594 -15.984 4.484 1 92.44 75 LEU A CA 1
ATOM 545 C C . LEU A 1 75 ? -12.734 -17.438 4.062 1 92.44 75 LEU A C 1
ATOM 547 O O . LEU A 1 75 ? -11.805 -18.016 3.494 1 92.44 75 LEU A O 1
ATOM 551 N N . ASN A 1 76 ? -13.852 -18.016 4.324 1 93.88 76 ASN A N 1
ATOM 552 C CA . ASN A 1 76 ? -14.055 -19.422 4.004 1 93.88 76 ASN A CA 1
ATOM 553 C C . ASN A 1 76 ? -14.07 -19.656 2.494 1 93.88 76 ASN A C 1
ATOM 555 O O . ASN A 1 76 ? -13.516 -20.641 2.008 1 93.88 76 ASN A O 1
ATOM 559 N N . VAL A 1 77 ? -14.672 -18.781 1.826 1 97.06 77 VAL A N 1
ATOM 560 C CA . VAL A 1 77 ? -14.695 -18.875 0.37 1 97.06 77 VAL A CA 1
ATOM 561 C C . VAL A 1 77 ? -13.281 -18.703 -0.18 1 97.06 77 VAL A C 1
ATOM 563 O O . VAL A 1 77 ? -12.859 -19.453 -1.067 1 97.06 77 VAL A O 1
ATOM 566 N N . ASN A 1 78 ? -12.594 -17.75 0.365 1 97 78 ASN A N 1
ATOM 567 C CA . ASN A 1 78 ? -11.227 -17.516 -0.075 1 97 78 ASN A CA 1
ATOM 568 C C . ASN A 1 78 ? -10.352 -18.75 0.127 1 97 78 ASN A C 1
ATOM 570 O O . ASN A 1 78 ? -9.609 -19.141 -0.773 1 97 78 ASN A O 1
ATOM 574 N N . PHE A 1 79 ? -10.5 -19.328 1.271 1 96.44 79 PHE A N 1
ATOM 575 C CA . PHE A 1 79 ? -9.695 -20.5 1.587 1 96.44 79 PHE A CA 1
ATOM 576 C C . PHE A 1 79 ? -10.047 -21.656 0.655 1 96.44 79 PHE A C 1
ATOM 578 O O . PHE A 1 79 ? -9.156 -22.312 0.105 1 96.44 79 PHE A O 1
ATOM 585 N N . SER A 1 80 ? -11.273 -21.891 0.491 1 97.81 80 SER A N 1
ATOM 586 C CA . SER A 1 80 ? -11.727 -22.969 -0.378 1 97.81 80 SER A CA 1
ATOM 587 C C . SER A 1 80 ? -11.211 -22.781 -1.802 1 97.81 80 SER A C 1
ATOM 589 O O . SER A 1 80 ? -10.727 -23.734 -2.422 1 97.81 80 SER A O 1
ATOM 591 N N . ALA A 1 81 ? -11.336 -21.609 -2.293 1 98.75 81 ALA A N 1
ATOM 592 C CA . ALA A 1 81 ? -10.859 -21.312 -3.643 1 98.75 81 ALA A CA 1
ATOM 593 C C . ALA A 1 81 ? -9.367 -21.609 -3.779 1 98.75 81 ALA A C 1
ATOM 595 O O . ALA A 1 81 ? -8.93 -22.188 -4.773 1 98.75 81 ALA A O 1
ATOM 596 N N . CYS A 1 82 ? -8.625 -21.219 -2.824 1 98.56 82 CYS A N 1
ATOM 597 C CA . CYS A 1 82 ? -7.18 -21.422 -2.846 1 98.56 82 CYS A CA 1
ATOM 598 C C . CYS A 1 82 ? -6.848 -22.906 -2.816 1 98.56 82 CYS A C 1
ATOM 600 O O . CYS A 1 82 ? -5.941 -23.359 -3.52 1 98.56 82 CYS A O 1
ATOM 602 N N . MET A 1 83 ? -7.566 -23.656 -2.031 1 98.19 83 MET A N 1
ATOM 603 C CA . MET A 1 83 ? -7.32 -25.094 -1.953 1 98.19 83 MET A CA 1
ATOM 604 C C . MET A 1 83 ? -7.613 -25.766 -3.287 1 98.19 83 MET A C 1
ATOM 606 O O . MET A 1 83 ? -6.855 -26.641 -3.729 1 98.19 83 MET A O 1
ATOM 610 N N . ILE A 1 84 ? -8.664 -25.359 -3.871 1 98.5 84 ILE A N 1
ATOM 611 C CA . ILE A 1 84 ? -9.016 -25.922 -5.176 1 98.5 84 ILE A CA 1
ATOM 612 C C . ILE A 1 84 ? -7.914 -25.594 -6.184 1 98.5 84 ILE A C 1
ATOM 614 O O . ILE A 1 84 ? -7.449 -26.469 -6.914 1 98.5 84 ILE A O 1
ATOM 618 N N . ALA A 1 85 ? -7.504 -24.391 -6.215 1 98.69 85 ALA A N 1
ATOM 619 C CA . ALA A 1 85 ? -6.484 -23.938 -7.164 1 98.69 85 ALA A CA 1
ATOM 620 C C . ALA A 1 85 ? -5.156 -24.656 -6.914 1 98.69 85 ALA A C 1
ATOM 622 O O . ALA A 1 85 ? -4.426 -24.969 -7.855 1 98.69 85 ALA A O 1
ATOM 623 N N . LYS A 1 86 ? -4.887 -24.812 -5.668 1 97.75 86 LYS A N 1
ATOM 624 C CA . LYS A 1 86 ? -3.66 -25.5 -5.281 1 97.75 86 LYS A CA 1
ATOM 625 C C . LYS A 1 86 ? -3.588 -26.891 -5.902 1 97.75 86 LYS A C 1
ATOM 627 O O . LYS A 1 86 ? -2.516 -27.328 -6.316 1 97.75 86 LYS A O 1
ATOM 632 N N . HIS A 1 87 ? -4.676 -27.469 -5.953 1 97.06 87 HIS A N 1
ATOM 633 C CA . HIS A 1 87 ? -4.766 -28.797 -6.539 1 97.06 87 HIS A CA 1
ATOM 634 C C . HIS A 1 87 ? -4.348 -28.781 -8.008 1 97.06 87 HIS A C 1
ATOM 636 O O . HIS A 1 87 ? -3.789 -29.766 -8.508 1 97.06 87 HIS A O 1
ATOM 642 N N . TYR A 1 88 ? -4.559 -27.734 -8.625 1 97.62 88 TYR A N 1
ATOM 643 C CA . TYR A 1 88 ? -4.23 -27.625 -10.039 1 97.62 88 TYR A CA 1
ATOM 644 C C . TYR A 1 88 ? -2.836 -27.031 -10.227 1 97.62 88 TYR A C 1
ATOM 646 O O . TYR A 1 88 ? -2.389 -26.828 -11.359 1 97.62 88 TYR A O 1
ATOM 654 N N . GLY A 1 89 ? -2.199 -26.672 -9.148 1 97.38 89 GLY A N 1
ATOM 655 C CA . GLY A 1 89 ? -0.819 -26.219 -9.211 1 97.38 89 GLY A CA 1
ATOM 656 C C . GLY A 1 89 ? -0.691 -24.719 -9.359 1 97.38 89 GLY A C 1
ATOM 657 O O . GLY A 1 89 ? 0.401 -24.203 -9.609 1 97.38 89 GLY A O 1
ATOM 658 N N . ALA A 1 90 ? -1.758 -24.047 -9.219 1 98.19 90 ALA A N 1
ATOM 659 C CA . ALA A 1 90 ? -1.724 -22.594 -9.312 1 98.19 90 ALA A CA 1
ATOM 660 C C . ALA A 1 90 ? -1.185 -21.969 -8.023 1 98.19 90 ALA A C 1
ATOM 662 O O . ALA A 1 90 ? -1.435 -22.469 -6.93 1 98.19 90 ALA A O 1
ATOM 663 N N . ARG A 1 91 ? -0.457 -20.844 -8.141 1 97.38 91 ARG A N 1
ATOM 664 C CA . ARG A 1 91 ? -0.1 -20.062 -6.969 1 97.38 91 ARG A CA 1
ATOM 665 C C . ARG A 1 91 ? -1.344 -19.5 -6.289 1 97.38 91 ARG A C 1
ATOM 667 O O . ARG A 1 91 ? -2.266 -19.031 -6.961 1 97.38 91 ARG A O 1
ATOM 674 N N . THR A 1 92 ? -1.289 -19.5 -4.941 1 98.69 92 THR A N 1
ATOM 675 C CA . THR A 1 92 ? -2.486 -19.125 -4.207 1 98.69 92 THR A CA 1
ATOM 676 C C . THR A 1 92 ? -2.23 -17.859 -3.377 1 98.69 92 THR A C 1
ATOM 678 O O . THR A 1 92 ? -1.266 -17.812 -2.611 1 98.69 92 THR A O 1
ATOM 681 N N . VAL A 1 93 ? -3.082 -16.859 -3.596 1 98.25 93 VAL A N 1
ATOM 682 C CA . VAL A 1 93 ? -3.066 -15.602 -2.85 1 98.25 93 VAL A CA 1
ATOM 683 C C . VAL A 1 93 ? -4.41 -15.391 -2.156 1 98.25 93 VAL A C 1
ATOM 685 O O . VAL A 1 93 ? -5.445 -15.281 -2.816 1 98.25 93 VAL A O 1
ATOM 688 N N . MET A 1 94 ? -4.355 -15.281 -0.824 1 97.44 94 MET A N 1
ATOM 689 C CA . MET A 1 94 ? -5.594 -15.289 -0.048 1 97.44 94 MET A CA 1
ATOM 690 C C . MET A 1 94 ? -5.719 -14.016 0.785 1 97.44 94 MET A C 1
ATOM 692 O O . MET A 1 94 ? -4.84 -13.711 1.593 1 97.44 94 MET A O 1
ATOM 696 N N . ARG A 1 95 ? -6.812 -13.359 0.605 1 96.19 95 ARG A N 1
ATOM 697 C CA . ARG A 1 95 ? -7.109 -12.18 1.413 1 96.19 95 ARG A CA 1
ATOM 698 C C . ARG A 1 95 ? -7.691 -12.57 2.766 1 96.19 95 ARG A C 1
ATOM 700 O O . ARG A 1 95 ? -8.523 -13.484 2.848 1 96.19 95 ARG A O 1
ATOM 707 N N . ILE A 1 96 ? -7.105 -11.883 3.734 1 92.19 96 ILE A N 1
ATOM 708 C CA . ILE A 1 96 ? -7.734 -11.969 5.047 1 92.19 96 ILE A CA 1
ATOM 709 C C . ILE A 1 96 ? -8.258 -10.594 5.457 1 92.19 96 ILE A C 1
ATOM 711 O O . ILE A 1 96 ? -7.918 -9.586 4.844 1 92.19 96 ILE A O 1
ATOM 715 N N . ASP A 1 97 ? -9.203 -10.5 6.246 1 74.19 97 ASP A N 1
ATOM 716 C CA . ASP A 1 97 ? -9.734 -9.203 6.652 1 74.19 97 ASP A CA 1
ATOM 717 C C . ASP A 1 97 ? -9.297 -8.852 8.07 1 74.19 97 ASP A C 1
ATOM 719 O O . ASP A 1 97 ? -8.406 -9.492 8.625 1 74.19 97 ASP A O 1
ATOM 723 N N . GLU A 1 98 ? -10.008 -7.762 8.555 1 59.5 98 GLU A N 1
ATOM 724 C CA . GLU A 1 98 ? -9.719 -6.887 9.688 1 59.5 98 GLU A CA 1
ATOM 725 C C . GLU A 1 98 ? -9.375 -7.688 10.938 1 59.5 98 GLU A C 1
ATOM 727 O O . GLU A 1 98 ? -8.578 -7.246 11.766 1 59.5 98 GLU A O 1
ATOM 732 N N . ASP A 1 99 ? -10.156 -8.617 11.039 1 61.44 99 ASP A N 1
ATOM 733 C CA . ASP A 1 99 ? -9.812 -9.289 12.281 1 61.44 99 ASP A CA 1
ATOM 734 C C . ASP A 1 99 ? -8.508 -10.062 12.148 1 61.44 99 ASP A C 1
ATOM 736 O O . ASP A 1 99 ? -8.359 -11.148 12.719 1 61.44 99 ASP A O 1
ATOM 740 N N . TYR A 1 100 ? -7.723 -9.297 11.391 1 58.47 100 TYR A N 1
ATOM 741 C CA . TYR A 1 100 ? -6.398 -9.891 11.25 1 58.47 100 TYR A CA 1
ATOM 742 C C . TYR A 1 100 ? -5.793 -10.211 12.609 1 58.47 100 TYR A C 1
ATOM 744 O O . TYR A 1 100 ? -5.48 -9.305 13.383 1 58.47 100 TYR A O 1
ATOM 752 N N . ARG A 1 101 ? -6.086 -11.359 12.977 1 62 101 ARG A N 1
ATOM 753 C CA . ARG A 1 101 ? -5.344 -11.875 14.125 1 62 101 ARG A CA 1
ATOM 754 C C . ARG A 1 101 ? -4.16 -12.719 13.672 1 62 101 ARG A C 1
ATOM 756 O O . ARG A 1 101 ? -4.266 -13.484 12.711 1 62 101 ARG A O 1
ATOM 763 N N . GLN A 1 102 ? -3.141 -12.219 14.117 1 68.5 102 GLN A N 1
ATOM 764 C CA . GLN A 1 102 ? -1.914 -12.969 13.875 1 68.5 102 GLN A CA 1
ATOM 765 C C . GLN A 1 102 ? -2.191 -14.469 13.812 1 68.5 102 GLN A C 1
ATOM 767 O O . GLN A 1 102 ? -1.607 -15.18 12.992 1 68.5 102 GLN A O 1
ATOM 772 N N . GLU A 1 103 ? -3.107 -14.766 14.562 1 73.5 103 GLU A N 1
ATOM 773 C CA . GLU A 1 103 ? -3.432 -16.188 14.633 1 73.5 103 GLU A CA 1
ATOM 774 C C . GLU A 1 103 ? -4.047 -16.688 13.328 1 73.5 103 GLU A C 1
ATOM 776 O O . GLU A 1 103 ? -3.768 -17.797 12.891 1 73.5 103 GLU A O 1
ATOM 781 N N . ILE A 1 104 ? -4.84 -15.797 12.781 1 75.5 104 ILE A N 1
ATOM 782 C CA . ILE A 1 104 ? -5.484 -16.156 11.523 1 75.5 104 ILE A CA 1
ATOM 783 C C . ILE A 1 104 ? -4.434 -16.266 10.422 1 75.5 104 ILE A C 1
ATOM 785 O O . ILE A 1 104 ? -4.457 -17.219 9.633 1 75.5 104 ILE A O 1
ATOM 789 N N . TYR A 1 105 ? -3.613 -15.406 10.477 1 74.19 105 TYR A N 1
ATOM 790 C CA . TYR A 1 105 ? -2.518 -15.438 9.516 1 74.19 105 TYR A CA 1
ATOM 791 C C . TYR A 1 105 ? -1.721 -16.734 9.633 1 74.19 105 TYR A C 1
ATOM 793 O O . TYR A 1 105 ? -1.479 -17.422 8.641 1 74.19 105 TYR A O 1
ATOM 801 N N . GLU A 1 106 ? -1.379 -17.016 10.773 1 77.38 106 GLU A N 1
ATOM 802 C CA . GLU A 1 106 ? -0.532 -18.188 11.008 1 77.38 106 GLU A CA 1
ATOM 803 C C . GLU A 1 106 ? -1.249 -19.469 10.625 1 77.38 106 GLU A C 1
ATOM 805 O O . GLU A 1 106 ? -0.622 -20.422 10.141 1 77.38 106 GLU A O 1
ATOM 810 N N . LYS A 1 107 ? -2.51 -19.375 10.859 1 81.81 107 LYS A N 1
ATOM 811 C CA . LYS A 1 107 ? -3.312 -20.562 10.562 1 81.81 107 LYS A CA 1
ATOM 812 C C . LYS A 1 107 ? -3.289 -20.875 9.07 1 81.81 107 LYS A C 1
ATOM 814 O O . LYS A 1 107 ? -3.227 -22.047 8.672 1 81.81 107 LYS A O 1
ATOM 819 N N . TYR A 1 108 ? -3.229 -19.828 8.297 1 86.38 108 TYR A N 1
ATOM 820 C CA . TYR A 1 108 ? -3.408 -20.062 6.871 1 86.38 108 TYR A CA 1
ATOM 821 C C . TYR A 1 108 ? -2.082 -19.938 6.129 1 86.38 108 TYR A C 1
ATOM 823 O O . TYR A 1 108 ? -1.96 -20.391 4.988 1 86.38 108 TYR A O 1
ATOM 831 N N . ALA A 1 109 ? -1.127 -19.328 6.719 1 81.5 109 ALA A N 1
ATOM 832 C CA . ALA A 1 109 ? 0.154 -19.047 6.078 1 81.5 109 ALA A CA 1
ATOM 833 C C . ALA A 1 109 ? 0.862 -20.328 5.664 1 81.5 109 ALA A C 1
ATOM 835 O O . ALA A 1 109 ? 1.629 -20.344 4.699 1 81.5 109 ALA A O 1
ATOM 836 N N . GLY A 1 110 ? 0.498 -21.375 6.25 1 86.81 110 GLY A N 1
ATOM 837 C CA . GLY A 1 110 ? 1.106 -22.641 5.887 1 86.81 110 GLY A CA 1
ATOM 838 C C . GLY A 1 110 ? 0.345 -23.375 4.797 1 86.81 110 GLY A C 1
ATOM 839 O O . GLY A 1 110 ? 0.858 -24.328 4.211 1 86.81 110 GLY A O 1
ATOM 840 N N . GLU A 1 111 ? -0.812 -22.844 4.457 1 93.31 111 GLU A N 1
ATOM 841 C CA . GLU A 1 111 ? -1.686 -23.562 3.539 1 93.31 111 GLU A CA 1
ATOM 842 C C . GLU A 1 111 ? -1.734 -22.891 2.172 1 93.31 111 GLU A C 1
ATOM 844 O O . GLU A 1 111 ? -2.068 -23.531 1.17 1 93.31 111 GLU A O 1
ATOM 849 N N . VAL A 1 112 ? -1.413 -21.641 2.16 1 96.44 112 VAL A N 1
ATOM 850 C CA . VAL A 1 112 ? -1.44 -20.906 0.904 1 96.44 112 VAL A CA 1
ATOM 851 C C . VAL A 1 112 ? -0.081 -20.25 0.658 1 96.44 112 VAL A C 1
ATOM 853 O O . VAL A 1 112 ? 0.737 -20.141 1.574 1 96.44 112 VAL A O 1
ATOM 856 N N . ASP A 1 113 ? 0.151 -19.891 -0.585 1 94.69 113 ASP A N 1
ATOM 857 C CA . ASP A 1 113 ? 1.457 -19.328 -0.934 1 94.69 113 ASP A CA 1
ATOM 858 C C . ASP A 1 113 ? 1.635 -17.938 -0.354 1 94.69 113 ASP A C 1
ATOM 860 O O . ASP A 1 113 ? 2.73 -17.562 0.074 1 94.69 113 ASP A O 1
ATOM 864 N N . GLU A 1 114 ? 0.572 -17.109 -0.42 1 94.88 114 GLU A N 1
ATOM 865 C CA . GLU A 1 114 ? 0.609 -15.758 0.12 1 94.88 114 GLU A CA 1
ATOM 866 C C . GLU A 1 114 ? -0.711 -15.391 0.795 1 94.88 114 GLU A C 1
ATOM 868 O O . GLU A 1 114 ? -1.785 -15.641 0.244 1 94.88 114 GLU A O 1
ATOM 873 N N . VAL A 1 115 ? -0.561 -14.883 2.012 1 95.06 115 VAL A N 1
ATOM 874 C CA . VAL A 1 115 ? -1.689 -14.258 2.693 1 95.06 115 VAL A CA 1
ATOM 875 C C . VAL A 1 115 ? -1.568 -12.734 2.607 1 95.06 115 VAL A C 1
ATOM 877 O O . VAL A 1 115 ? -0.509 -12.172 2.893 1 95.06 115 VAL A O 1
ATOM 880 N N . ILE A 1 116 ? -2.721 -12.133 2.178 1 94.44 116 ILE A N 1
ATOM 881 C CA . ILE A 1 116 ? -2.611 -10.688 2.057 1 94.44 116 ILE A CA 1
ATOM 882 C C . ILE A 1 116 ? -3.689 -10.016 2.902 1 94.44 116 ILE A C 1
ATOM 884 O O . ILE A 1 116 ? -4.797 -10.539 3.035 1 94.44 116 ILE A O 1
ATOM 888 N N . TYR A 1 117 ? -3.307 -8.945 3.484 1 93.06 117 TYR A N 1
ATOM 889 C CA . TYR A 1 117 ? -4.18 -8.023 4.203 1 93.06 117 TYR A CA 1
ATOM 890 C C . TYR A 1 117 ? -4.113 -6.625 3.604 1 93.06 117 TYR A C 1
ATOM 892 O O . TYR A 1 117 ? -3.389 -5.762 4.105 1 93.06 117 TYR A O 1
ATOM 900 N N . PRO A 1 118 ? -4.938 -6.355 2.6 1 93.19 118 PRO A N 1
ATOM 901 C CA . PRO A 1 118 ? -4.801 -5.141 1.793 1 93.19 118 PRO A CA 1
ATOM 902 C C . PRO A 1 118 ? -4.887 -3.863 2.629 1 93.19 118 PRO A C 1
ATOM 904 O O . PRO A 1 118 ? -4.215 -2.875 2.32 1 93.19 118 PRO A O 1
ATOM 907 N N . GLU A 1 119 ? -5.633 -3.891 3.703 1 92.75 119 GLU A N 1
ATOM 908 C CA . GLU A 1 119 ? -5.836 -2.707 4.531 1 92.75 119 GLU A CA 1
ATOM 909 C C . GLU A 1 119 ? -4.539 -2.283 5.219 1 92.75 119 GLU A C 1
ATOM 911 O O . GLU A 1 119 ? -4.383 -1.12 5.59 1 92.75 119 GLU A O 1
ATOM 916 N N . GLN A 1 120 ? -3.623 -3.225 5.344 1 92.25 120 GLN A N 1
ATOM 917 C CA . GLN A 1 120 ? -2.314 -2.889 5.895 1 92.25 120 GLN A CA 1
ATOM 918 C C . GLN A 1 120 ? -1.593 -1.868 5.02 1 92.25 120 GLN A C 1
ATOM 920 O O . GLN A 1 120 ? -1.035 -0.892 5.527 1 92.25 120 GLN A O 1
ATOM 925 N N . LEU A 1 121 ? -1.627 -2.133 3.744 1 93.31 121 LEU A N 1
ATOM 926 C CA . LEU A 1 121 ? -0.996 -1.206 2.811 1 93.31 121 LEU A CA 1
ATOM 927 C C . LEU A 1 121 ? -1.781 0.098 2.725 1 93.31 121 LEU A C 1
ATOM 929 O O . LEU A 1 121 ? -1.192 1.179 2.654 1 93.31 121 LEU A O 1
ATOM 933 N N . GLY A 1 122 ? -3.057 -0.006 2.725 1 94.38 122 GLY A N 1
ATOM 934 C CA . GLY A 1 122 ? -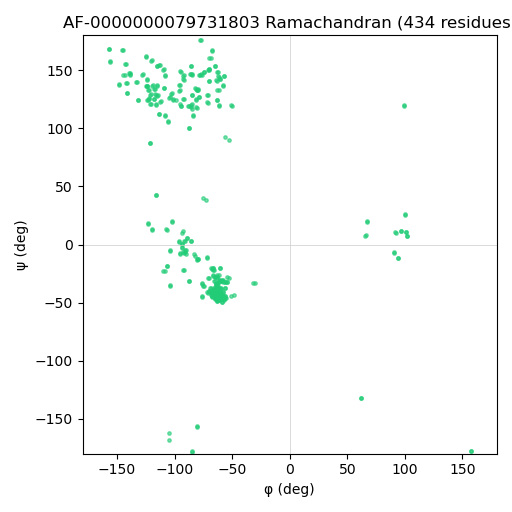3.873 1.195 2.77 1 94.38 122 GLY A CA 1
ATOM 935 C C . GLY A 1 122 ? -3.559 2.088 3.955 1 94.38 122 GLY A C 1
ATOM 936 O O . GLY A 1 122 ? -3.439 3.307 3.807 1 94.38 122 GLY A O 1
ATOM 937 N N . ALA A 1 123 ? -3.41 1.482 5.09 1 95.12 123 ALA A N 1
ATOM 938 C CA . ALA A 1 123 ? -3.109 2.221 6.312 1 95.12 123 ALA A CA 1
ATOM 939 C C . ALA A 1 123 ? -1.721 2.848 6.25 1 95.12 123 ALA A C 1
ATOM 941 O O . ALA A 1 123 ? -1.517 3.969 6.719 1 95.12 123 ALA A O 1
ATOM 942 N N . ALA A 1 124 ? -0.805 2.09 5.723 1 93.12 124 ALA A N 1
ATOM 943 C CA . ALA A 1 124 ? 0.538 2.637 5.543 1 93.12 124 ALA A CA 1
ATOM 944 C C . ALA A 1 124 ? 0.509 3.893 4.676 1 93.12 124 ALA A C 1
ATOM 946 O O . ALA A 1 124 ? 1.211 4.867 4.957 1 93.12 124 ALA A O 1
ATOM 947 N N . GLY A 1 125 ? -0.272 3.873 3.646 1 95.12 125 GLY A N 1
ATOM 948 C CA . GLY A 1 125 ? -0.444 5.043 2.799 1 95.12 125 GLY A CA 1
ATOM 949 C C . GLY A 1 125 ? -1.097 6.207 3.518 1 95.12 125 GLY A C 1
ATOM 950 O O . GLY A 1 125 ? -0.696 7.359 3.334 1 95.12 125 GLY A O 1
ATOM 951 N N . ALA A 1 126 ? -2.072 5.867 4.297 1 96.94 126 ALA A N 1
ATOM 952 C CA . ALA A 1 126 ? -2.742 6.902 5.078 1 96.94 126 ALA A CA 1
ATOM 953 C C . ALA A 1 126 ? -1.771 7.578 6.043 1 96.94 126 ALA A C 1
ATOM 955 O O . ALA A 1 126 ? -1.742 8.805 6.148 1 96.94 126 ALA A O 1
ATOM 956 N N . LYS A 1 127 ? -1.01 6.812 6.699 1 96.06 127 LYS A N 1
ATOM 957 C CA . LYS A 1 127 ? 0.006 7.34 7.609 1 96.06 127 LYS A CA 1
ATOM 958 C C . LYS A 1 127 ? 0.964 8.273 6.875 1 96.06 127 LYS A C 1
ATOM 960 O O . LYS A 1 127 ? 1.255 9.375 7.355 1 96.06 127 LYS A O 1
ATOM 965 N N . THR A 1 128 ? 1.419 7.824 5.75 1 93.62 128 THR A N 1
ATOM 966 C CA . THR A 1 128 ? 2.32 8.641 4.945 1 93.62 128 THR A CA 1
ATOM 967 C C . THR A 1 128 ? 1.692 9.992 4.633 1 93.62 128 THR A C 1
ATOM 969 O O . THR A 1 128 ? 2.338 11.031 4.781 1 93.62 128 THR A O 1
ATOM 972 N N . ALA A 1 129 ? 0.499 9.984 4.242 1 95.44 129 ALA A N 1
ATOM 973 C CA . ALA A 1 129 ? -0.217 11.219 3.918 1 95.44 129 ALA A CA 1
ATOM 974 C C . ALA A 1 129 ? -0.356 12.109 5.145 1 95.44 129 ALA A C 1
ATOM 976 O O . ALA A 1 129 ? -0.137 13.32 5.07 1 95.44 129 ALA A O 1
ATOM 977 N N . LEU A 1 130 ? -0.652 11.555 6.258 1 97 130 LEU A N 1
ATOM 978 C CA . LEU A 1 130 ? -0.859 12.305 7.492 1 97 130 LEU A CA 1
ATOM 979 C C . LEU A 1 130 ? 0.436 12.969 7.945 1 97 130 LEU A C 1
ATOM 981 O O . LEU A 1 130 ? 0.411 14.07 8.508 1 97 130 LEU A O 1
ATOM 985 N N . LEU A 1 131 ? 1.492 12.352 7.645 1 93.62 131 LEU A N 1
ATOM 986 C CA . LEU A 1 131 ? 2.793 12.852 8.078 1 93.62 131 LEU A CA 1
ATOM 987 C C . LEU A 1 131 ? 3.375 13.82 7.047 1 93.62 131 LEU A C 1
ATOM 989 O O . LEU A 1 131 ? 4.531 14.234 7.164 1 93.62 131 LEU A O 1
ATOM 993 N N . GLY A 1 132 ? 2.617 14.109 6.07 1 91.88 132 GLY A N 1
ATOM 994 C CA . GLY A 1 132 ? 3.037 15.141 5.129 1 91.88 132 GLY A CA 1
ATOM 995 C C . GLY A 1 132 ? 3.584 14.578 3.832 1 91.88 132 GLY A C 1
ATOM 996 O O . GLY A 1 132 ? 4.094 15.32 2.992 1 91.88 132 GLY A O 1
ATOM 997 N N . GLY A 1 133 ? 3.461 13.305 3.689 1 91.81 133 GLY A N 1
ATOM 998 C CA . GLY A 1 133 ? 3.891 12.672 2.451 1 91.81 133 GLY A CA 1
ATOM 999 C C . GLY A 1 133 ? 2.834 12.703 1.365 1 91.81 133 GLY A C 1
ATOM 1000 O O . GLY A 1 133 ? 1.771 13.305 1.545 1 91.81 133 GLY A O 1
ATOM 1001 N N . ASN A 1 134 ? 3.211 12.094 0.246 1 91.06 134 ASN A N 1
ATOM 1002 C CA . ASN A 1 134 ? 2.357 12.086 -0.938 1 91.06 134 ASN A CA 1
ATOM 1003 C C . ASN A 1 134 ? 1.853 10.68 -1.256 1 91.06 134 ASN A C 1
ATOM 1005 O O . ASN A 1 134 ? 2.621 9.828 -1.696 1 91.06 134 ASN A O 1
ATOM 1009 N N . PHE A 1 135 ? 0.586 10.477 -1.108 1 90.88 135 PHE A N 1
ATOM 1010 C CA . PHE A 1 135 ? -0.007 9.156 -1.269 1 90.88 135 PHE A CA 1
ATOM 1011 C C . PHE A 1 135 ? 0.078 8.695 -2.719 1 90.88 135 PHE A C 1
ATOM 1013 O O . PHE A 1 135 ? 0.404 7.539 -2.99 1 90.88 135 PHE A O 1
ATOM 1020 N N . ASN A 1 136 ? -0.218 9.539 -3.637 1 87.19 136 ASN A N 1
ATOM 1021 C CA . ASN A 1 136 ? -0.285 9.148 -5.043 1 87.19 136 ASN A CA 1
ATOM 1022 C C . ASN A 1 136 ? 1.074 8.688 -5.559 1 87.19 136 ASN A C 1
ATOM 1024 O O . ASN A 1 136 ? 1.154 7.734 -6.34 1 87.19 136 ASN A O 1
ATOM 1028 N N . VAL A 1 137 ? 2.043 9.352 -5.152 1 86.25 137 VAL A N 1
ATOM 1029 C CA . VAL A 1 137 ? 3.391 8.961 -5.551 1 86.25 137 VAL A CA 1
ATOM 1030 C C . VAL A 1 137 ? 3.734 7.605 -4.934 1 86.25 137 VAL A C 1
ATOM 1032 O O . VAL A 1 137 ? 4.309 6.738 -5.598 1 86.25 137 VAL A O 1
ATOM 1035 N N . LEU A 1 138 ? 3.406 7.426 -3.701 1 88.81 138 LEU A N 1
ATOM 1036 C CA . LEU A 1 138 ? 3.627 6.145 -3.033 1 88.81 138 LEU A CA 1
ATOM 1037 C C . LEU A 1 138 ? 2.891 5.023 -3.758 1 88.81 138 LEU A C 1
ATOM 1039 O O . LEU A 1 138 ? 3.455 3.947 -3.98 1 88.81 138 LEU A O 1
ATOM 1043 N N . ALA A 1 139 ? 1.628 5.281 -4.074 1 89.12 139 ALA A N 1
ATOM 1044 C CA . ALA A 1 139 ? 0.815 4.277 -4.758 1 89.12 139 ALA A CA 1
ATOM 1045 C C . ALA A 1 139 ? 1.431 3.896 -6.102 1 89.12 139 ALA A C 1
ATOM 1047 O O . ALA A 1 139 ? 1.497 2.715 -6.449 1 89.12 139 ALA A O 1
ATOM 1048 N N . ASP A 1 140 ? 1.869 4.855 -6.816 1 84.75 140 ASP A N 1
ATOM 1049 C CA . ASP A 1 140 ? 2.502 4.613 -8.109 1 84.75 140 ASP A CA 1
ATOM 1050 C C . ASP A 1 140 ? 3.752 3.748 -7.953 1 84.75 140 ASP A C 1
ATOM 1052 O O . ASP A 1 140 ? 3.955 2.799 -8.711 1 84.75 140 ASP A O 1
ATOM 1056 N N . LEU A 1 141 ? 4.527 4.129 -7 1 82.56 141 LEU A N 1
ATOM 1057 C CA . LEU A 1 141 ? 5.758 3.393 -6.738 1 82.56 141 LEU A CA 1
ATOM 1058 C C . LEU A 1 141 ? 5.457 1.945 -6.359 1 82.56 141 LEU A C 1
ATOM 1060 O O . LEU A 1 141 ? 6.105 1.021 -6.855 1 82.56 141 LEU A O 1
ATOM 1064 N N . THR A 1 142 ? 4.516 1.733 -5.5 1 86.44 142 THR A N 1
ATOM 1065 C CA . THR A 1 142 ? 4.148 0.404 -5.027 1 86.44 142 THR A CA 1
ATOM 1066 C C . THR A 1 142 ? 3.617 -0.451 -6.176 1 86.44 142 THR A C 1
ATOM 1068 O O . THR A 1 142 ? 3.857 -1.66 -6.219 1 86.44 142 THR A O 1
ATOM 1071 N N . GLU A 1 143 ? 2.953 0.128 -7.07 1 86.12 143 GLU A N 1
ATOM 1072 C CA . GLU A 1 143 ? 2.414 -0.589 -8.219 1 86.12 143 GLU A CA 1
ATOM 1073 C C . GLU A 1 143 ? 3.527 -1.026 -9.172 1 86.12 143 GLU A C 1
ATOM 1075 O O . GLU A 1 143 ? 3.418 -2.064 -9.82 1 86.12 143 GLU A O 1
ATOM 1080 N N . GLN A 1 144 ? 4.547 -0.292 -9.18 1 79.31 144 GLN A N 1
ATOM 1081 C CA . GLN A 1 144 ? 5.609 -0.542 -10.148 1 79.31 144 GLN A CA 1
ATOM 1082 C C . GLN A 1 144 ? 6.676 -1.467 -9.562 1 79.31 144 GLN A C 1
ATOM 1084 O O . GLN A 1 144 ? 7.402 -2.129 -10.312 1 79.31 144 GLN A O 1
ATOM 1089 N N . LEU A 1 145 ? 6.66 -1.456 -8.32 1 76.06 145 LEU A N 1
ATOM 1090 C CA . LEU A 1 145 ? 7.703 -2.217 -7.648 1 76.06 145 LEU A CA 1
ATOM 1091 C C . LEU A 1 145 ? 7.23 -3.631 -7.332 1 76.06 145 LEU A C 1
ATOM 1093 O O . LEU A 1 145 ? 6.035 -3.861 -7.133 1 76.06 145 LEU A O 1
ATOM 1097 N N . SER A 1 146 ? 8.109 -4.594 -7.457 1 85.06 146 SER A N 1
ATOM 1098 C CA . SER A 1 146 ? 7.914 -5.938 -6.918 1 85.06 146 SER A CA 1
ATOM 1099 C C . SER A 1 146 ? 8.992 -6.285 -5.895 1 85.06 146 SER A C 1
ATOM 1101 O O . SER A 1 146 ? 10.156 -5.91 -6.055 1 85.06 146 SER A O 1
ATOM 1103 N N . VAL A 1 147 ? 8.523 -6.902 -4.816 1 87.69 147 VAL A N 1
ATOM 1104 C CA . VAL A 1 147 ? 9.453 -7.301 -3.766 1 87.69 147 VAL A CA 1
ATOM 1105 C C . VAL A 1 147 ? 9.312 -8.797 -3.492 1 87.69 147 VAL A C 1
ATOM 1107 O O . VAL A 1 147 ? 8.195 -9.32 -3.447 1 87.69 147 VAL A O 1
ATOM 1110 N N . ALA A 1 148 ? 10.422 -9.445 -3.359 1 89.56 148 ALA A N 1
ATOM 1111 C CA . ALA A 1 148 ? 10.414 -10.867 -3.045 1 89.56 148 ALA A CA 1
ATOM 1112 C C . ALA A 1 148 ? 11.508 -11.219 -2.041 1 89.56 148 ALA A C 1
ATOM 1114 O O . ALA A 1 148 ? 12.531 -10.539 -1.968 1 89.56 148 ALA A O 1
ATOM 1115 N N . THR A 1 149 ? 11.18 -12.18 -1.259 1 89.5 149 THR A N 1
ATOM 1116 C CA . THR A 1 149 ? 12.18 -12.766 -0.372 1 89.5 149 THR A CA 1
ATOM 1117 C C . THR A 1 149 ? 12.797 -14.008 -1.003 1 89.5 149 THR A C 1
ATOM 1119 O O . THR A 1 149 ? 12.086 -14.867 -1.517 1 89.5 149 THR A O 1
ATOM 1122 N N . ILE A 1 150 ? 14.086 -14.055 -0.944 1 89.25 150 ILE A N 1
ATOM 1123 C CA . ILE A 1 150 ? 14.812 -15.188 -1.504 1 89.25 150 ILE A CA 1
ATOM 1124 C C . ILE A 1 150 ? 15.695 -15.82 -0.428 1 89.25 150 ILE A C 1
ATOM 1126 O O . ILE A 1 150 ? 16.484 -15.133 0.221 1 89.25 150 ILE A O 1
ATOM 1130 N N . ASP A 1 151 ? 15.469 -17.047 -0.277 1 89.94 151 ASP A N 1
ATOM 1131 C CA . ASP A 1 151 ? 16.391 -17.797 0.572 1 89.94 151 ASP A CA 1
ATOM 1132 C C . ASP A 1 151 ? 17.656 -18.156 -0.184 1 89.94 151 ASP A C 1
ATOM 1134 O O . ASP A 1 151 ? 17.609 -18.734 -1.274 1 89.94 151 ASP A O 1
ATOM 1138 N N . VAL A 1 152 ? 18.734 -17.922 0.458 1 90.94 152 VAL A N 1
ATOM 1139 C CA . VAL A 1 152 ? 20.016 -18.125 -0.202 1 90.94 152 VAL A CA 1
ATOM 1140 C C . VAL A 1 152 ? 20.438 -19.578 -0.096 1 90.94 152 VAL A C 1
ATOM 1142 O O . VAL A 1 152 ? 20.703 -20.078 1 1 90.94 152 VAL A O 1
ATOM 1145 N N . PRO A 1 153 ? 20.516 -20.156 -1.291 1 91.12 153 PRO A N 1
ATOM 1146 C CA . PRO A 1 153 ? 20.984 -21.547 -1.267 1 91.12 153 PRO A CA 1
ATOM 1147 C C . PRO A 1 153 ? 22.453 -21.672 -0.863 1 91.12 153 PRO A C 1
ATOM 1149 O O . PRO A 1 153 ? 23.203 -20.688 -0.937 1 91.12 153 PRO A O 1
ATOM 1152 N N . GLU A 1 154 ? 22.797 -22.922 -0.431 1 90.88 154 GLU A N 1
ATOM 1153 C CA . GLU A 1 154 ? 24.141 -23.188 0.032 1 90.88 154 GLU A CA 1
ATOM 1154 C C . GLU A 1 154 ? 25.172 -22.922 -1.068 1 90.88 154 GLU A C 1
ATOM 1156 O O . GLU A 1 154 ? 26.266 -22.438 -0.795 1 90.88 154 GLU A O 1
ATOM 1161 N N . ASP A 1 155 ? 24.797 -23.125 -2.242 1 90.12 155 ASP A N 1
ATOM 1162 C CA . ASP A 1 155 ? 25.75 -23.078 -3.346 1 90.12 155 ASP A CA 1
ATOM 1163 C C . ASP A 1 155 ? 25.562 -21.797 -4.176 1 90.12 155 ASP A C 1
ATOM 1165 O O . ASP A 1 155 ? 26.047 -21.719 -5.305 1 90.12 155 ASP A O 1
ATOM 1169 N N . ALA A 1 156 ? 24.844 -20.953 -3.627 1 90.44 156 ALA A N 1
ATOM 1170 C CA . ALA A 1 156 ? 24.609 -19.719 -4.375 1 90.44 156 ALA A CA 1
ATOM 1171 C C . ALA A 1 156 ? 25.906 -18.953 -4.617 1 90.44 156 ALA A C 1
ATOM 1173 O O . ALA A 1 156 ? 26.781 -18.906 -3.742 1 90.44 156 ALA A O 1
ATOM 1174 N N . ASP A 1 157 ? 26.016 -18.234 -5.742 1 88.56 157 ASP A N 1
ATOM 1175 C CA . ASP A 1 157 ? 27.203 -17.484 -6.145 1 88.56 157 ASP A CA 1
ATOM 1176 C C . ASP A 1 157 ? 27.453 -16.297 -5.219 1 88.56 157 ASP A C 1
ATOM 1178 O O . ASP A 1 157 ? 28.594 -15.852 -5.066 1 88.56 157 ASP A O 1
ATOM 1182 N N . ILE A 1 158 ? 26.453 -15.961 -4.609 1 92.19 158 ILE A N 1
ATOM 1183 C CA . ILE A 1 158 ? 26.578 -14.719 -3.855 1 92.19 158 ILE A CA 1
ATOM 1184 C C . ILE A 1 158 ? 27.047 -15.016 -2.436 1 92.19 158 ILE A C 1
ATOM 1186 O O . ILE A 1 158 ? 27.375 -14.102 -1.679 1 92.19 158 ILE A O 1
ATOM 1190 N N . VAL A 1 159 ? 27.125 -16.25 -2.096 1 93.38 159 VAL A N 1
ATOM 1191 C CA . VAL A 1 159 ? 27.578 -16.609 -0.761 1 93.38 159 VAL A CA 1
ATOM 1192 C C . VAL A 1 159 ? 29.016 -16.141 -0.562 1 93.38 159 VAL A C 1
ATOM 1194 O O . VAL A 1 159 ? 29.875 -16.328 -1.432 1 93.38 159 VAL A O 1
ATOM 1197 N N . GLY A 1 160 ? 29.25 -15.508 0.556 1 94.19 160 GLY A N 1
ATOM 1198 C CA . GLY A 1 160 ? 30.578 -15.016 0.858 1 94.19 160 GLY A CA 1
ATOM 1199 C C . GLY A 1 160 ? 30.812 -13.594 0.379 1 94.19 160 GLY A C 1
ATOM 1200 O O . GLY A 1 160 ? 31.812 -12.969 0.728 1 94.19 160 GLY A O 1
ATOM 1201 N N . ARG A 1 161 ? 29.828 -13.094 -0.353 1 94.38 161 ARG A N 1
ATOM 1202 C CA . ARG A 1 161 ? 29.938 -11.719 -0.83 1 94.38 161 ARG A CA 1
ATOM 1203 C C . ARG A 1 161 ? 29.219 -10.758 0.111 1 94.38 161 ARG A C 1
ATOM 1205 O O . ARG A 1 161 ? 28.266 -11.148 0.797 1 94.38 161 ARG A O 1
ATOM 1212 N N . ARG A 1 162 ? 29.797 -9.562 0.125 1 93.94 162 ARG A N 1
ATOM 1213 C CA . ARG A 1 162 ? 29.062 -8.516 0.83 1 93.94 162 ARG A CA 1
ATOM 1214 C C . ARG A 1 162 ? 27.812 -8.109 0.059 1 93.94 162 ARG A C 1
ATOM 1216 O O . ARG A 1 162 ? 27.797 -8.156 -1.173 1 93.94 162 ARG A O 1
ATOM 1223 N N . VAL A 1 163 ? 26.734 -7.656 0.771 1 91.06 163 VAL A N 1
ATOM 1224 C CA . VAL A 1 163 ? 25.453 -7.277 0.174 1 91.06 163 VAL A CA 1
ATOM 1225 C C . VAL A 1 163 ? 25.688 -6.199 -0.885 1 91.06 163 VAL A C 1
ATOM 1227 O O . VAL A 1 163 ? 25.047 -6.219 -1.943 1 91.06 163 VAL A O 1
ATOM 1230 N N . VAL A 1 164 ? 26.688 -5.379 -0.652 1 85.69 164 VAL A N 1
ATOM 1231 C CA . VAL A 1 164 ? 26.891 -4.23 -1.53 1 85.69 164 VAL A CA 1
ATOM 1232 C C . VAL A 1 164 ? 27.609 -4.68 -2.803 1 85.69 164 VAL A C 1
ATOM 1234 O O . VAL A 1 164 ? 27.625 -3.957 -3.803 1 85.69 164 VAL A O 1
ATOM 1237 N N . GLU A 1 165 ? 28.141 -5.883 -2.805 1 90.12 165 GLU A N 1
ATOM 1238 C CA . GLU A 1 165 ? 28.922 -6.375 -3.936 1 90.12 165 GLU A CA 1
ATOM 1239 C C . GLU A 1 165 ? 28.062 -7.203 -4.883 1 90.12 165 GLU A C 1
ATOM 1241 O O . GLU A 1 165 ? 28.5 -7.543 -5.988 1 90.12 165 GLU A O 1
ATOM 1246 N N . VAL A 1 166 ? 26.906 -7.434 -4.453 1 90.81 166 VAL A N 1
ATOM 1247 C CA . VAL A 1 166 ? 26.062 -8.336 -5.23 1 90.81 166 VAL A CA 1
ATOM 1248 C C . VAL A 1 166 ? 25.469 -7.594 -6.422 1 90.81 166 VAL A C 1
ATOM 1250 O O . VAL A 1 166 ? 24.828 -6.551 -6.254 1 90.81 166 VAL A O 1
ATOM 1253 N N . GLU A 1 167 ? 25.688 -8.195 -7.59 1 88.5 167 GLU A N 1
ATOM 1254 C CA . GLU A 1 167 ? 25.078 -7.688 -8.812 1 88.5 167 GLU A CA 1
ATOM 1255 C C . GLU A 1 167 ? 23.859 -8.531 -9.211 1 88.5 167 GLU A C 1
ATOM 1257 O O . GLU A 1 167 ? 23.969 -9.75 -9.367 1 88.5 167 GLU A O 1
ATOM 1262 N N . LEU A 1 168 ? 22.797 -7.852 -9.352 1 87.75 168 LEU A N 1
ATOM 1263 C CA . LEU A 1 168 ? 21.562 -8.523 -9.734 1 87.75 168 LEU A CA 1
ATOM 1264 C C . LEU A 1 168 ? 21.125 -8.102 -11.133 1 87.75 168 LEU A C 1
ATOM 1266 O O . LEU A 1 168 ? 21.547 -7.055 -11.633 1 87.75 168 LEU A O 1
ATOM 1270 N N . PRO A 1 169 ? 20.406 -8.953 -11.719 1 85.44 169 PRO A N 1
ATOM 1271 C CA . PRO A 1 169 ? 19.953 -8.625 -13.07 1 85.44 169 PRO A CA 1
ATOM 1272 C C . PRO A 1 169 ? 19.078 -7.375 -13.109 1 85.44 169 PRO A C 1
ATOM 1274 O O . PRO A 1 169 ? 18.281 -7.148 -12.195 1 85.44 169 PRO A O 1
ATOM 1277 N N . GLY A 1 170 ? 19.266 -6.637 -14.219 1 79.31 170 GLY A N 1
ATOM 1278 C CA . GLY A 1 170 ? 18.422 -5.477 -14.438 1 79.31 170 GLY A CA 1
ATOM 1279 C C . GLY A 1 170 ? 18.562 -4.41 -13.367 1 79.31 170 GLY A C 1
ATOM 1280 O O . GLY A 1 170 ? 19.688 -4.023 -13.023 1 79.31 170 GLY A O 1
ATOM 1281 N N . ASN A 1 171 ? 17.422 -3.92 -12.852 1 76.56 171 ASN A N 1
ATOM 1282 C CA . ASN A 1 171 ? 17.406 -2.869 -11.844 1 76.56 171 ASN A CA 1
ATOM 1283 C C . ASN A 1 171 ? 17.141 -3.436 -10.453 1 76.56 171 ASN A C 1
ATOM 1285 O O . ASN A 1 171 ? 16.75 -2.699 -9.539 1 76.56 171 ASN A O 1
ATOM 1289 N N . ALA A 1 172 ? 17.359 -4.676 -10.305 1 86.25 172 ALA A N 1
ATOM 1290 C CA . ALA A 1 172 ? 17.094 -5.336 -9.031 1 86.25 172 ALA A CA 1
ATOM 1291 C C . ALA A 1 172 ? 18.094 -4.895 -7.969 1 86.25 172 ALA A C 1
ATOM 1293 O O . ALA A 1 172 ? 19.281 -4.68 -8.273 1 86.25 172 ALA A O 1
ATOM 1294 N N . ARG A 1 173 ? 17.562 -4.711 -6.746 1 83.25 173 ARG A N 1
ATOM 1295 C CA . ARG A 1 173 ? 18.406 -4.316 -5.621 1 83.25 173 ARG A CA 1
ATOM 1296 C C . ARG A 1 173 ? 18.016 -5.082 -4.359 1 83.25 173 ARG A C 1
ATOM 1298 O O . ARG A 1 173 ? 16.844 -5.398 -4.148 1 83.25 173 ARG A O 1
ATOM 1305 N N . ILE A 1 174 ? 19.047 -5.359 -3.543 1 87 174 ILE A N 1
ATOM 1306 C CA . ILE A 1 174 ? 18.781 -5.941 -2.23 1 87 174 ILE A CA 1
ATOM 1307 C C . ILE A 1 174 ? 18.391 -4.84 -1.249 1 87 174 ILE A C 1
ATOM 1309 O O . ILE A 1 174 ? 19.141 -3.881 -1.051 1 87 174 ILE A O 1
ATOM 1313 N N . TYR A 1 175 ? 17.219 -5.055 -0.665 1 79.94 175 TYR A N 1
ATOM 1314 C CA . TYR A 1 175 ? 16.703 -4.035 0.242 1 79.94 175 TYR A CA 1
ATOM 1315 C C . TYR A 1 175 ? 16.875 -4.461 1.695 1 79.94 175 TYR A C 1
ATOM 1317 O O . TYR A 1 175 ? 17.062 -3.619 2.576 1 79.94 175 TYR A O 1
ATOM 1325 N N . ALA A 1 176 ? 16.719 -5.746 1.878 1 86 176 ALA A N 1
ATOM 1326 C CA . ALA A 1 176 ? 16.781 -6.238 3.252 1 86 176 ALA A CA 1
ATOM 1327 C C . ALA A 1 176 ? 17.484 -7.59 3.322 1 86 176 ALA A C 1
ATOM 1329 O O . ALA A 1 176 ? 17.625 -8.273 2.309 1 86 176 ALA A O 1
ATOM 1330 N N . HIS A 1 177 ? 17.984 -7.785 4.477 1 90.62 177 HIS A N 1
ATOM 1331 C CA . HIS A 1 177 ? 18.703 -9.016 4.758 1 90.62 177 HIS A CA 1
ATOM 1332 C C . HIS A 1 177 ? 18.422 -9.523 6.164 1 90.62 177 HIS A C 1
ATOM 1334 O O . HIS A 1 177 ? 18.25 -8.734 7.094 1 90.62 177 HIS A O 1
ATOM 1340 N N . GLY A 1 178 ? 18.266 -10.773 6.203 1 91.38 178 GLY A N 1
ATOM 1341 C CA . GLY A 1 178 ? 18.141 -11.422 7.496 1 91.38 178 GLY A CA 1
ATOM 1342 C C . GLY A 1 178 ? 18.812 -12.781 7.547 1 91.38 178 GLY A C 1
ATOM 1343 O O . GLY A 1 178 ? 18.828 -13.508 6.547 1 91.38 178 GLY A O 1
ATOM 1344 N N . ARG A 1 179 ? 19.344 -13.016 8.789 1 92.25 179 ARG A N 1
ATOM 1345 C CA . ARG A 1 179 ? 19.828 -14.375 9.016 1 92.25 179 ARG A CA 1
ATOM 1346 C C . ARG A 1 179 ? 18.672 -15.367 9.039 1 92.25 179 ARG A C 1
ATOM 1348 O O . ARG A 1 179 ? 17.5 -14.969 9.117 1 92.25 179 ARG A O 1
ATOM 1355 N N . GLU A 1 180 ? 19.062 -16.609 8.953 1 86 180 GLU A N 1
ATOM 1356 C CA . GLU A 1 180 ? 18.062 -17.672 8.922 1 86 180 GLU A CA 1
ATOM 1357 C C . GLU A 1 180 ? 17.047 -17.516 10.055 1 86 180 GLU A C 1
ATOM 1359 O O . GLU A 1 180 ? 17.422 -17.438 11.227 1 86 180 GLU A O 1
ATOM 1364 N N . ASN A 1 181 ? 15.812 -17.359 9.734 1 79.31 181 ASN A N 1
ATOM 1365 C CA . ASN A 1 181 ? 14.688 -17.281 10.664 1 79.31 181 ASN A CA 1
ATOM 1366 C C . ASN A 1 181 ? 14.734 -16.016 11.516 1 79.31 181 ASN A C 1
ATOM 1368 O O . ASN A 1 181 ? 14.227 -16 12.633 1 79.31 181 ASN A O 1
ATOM 1372 N N . GLU A 1 182 ? 15.43 -15.031 11.133 1 81.94 182 GLU A N 1
ATOM 1373 C CA . GLU A 1 182 ? 15.477 -13.742 11.812 1 81.94 182 GLU A CA 1
ATOM 1374 C C . GLU A 1 182 ? 14.781 -12.656 11 1 81.94 182 GLU A C 1
ATOM 1376 O O . GLU A 1 182 ? 14.648 -12.781 9.781 1 81.94 182 GLU A O 1
ATOM 1381 N N . PRO A 1 183 ? 14.266 -11.719 11.727 1 78.38 183 PRO A N 1
ATOM 1382 C CA . PRO A 1 183 ? 13.656 -10.602 11 1 78.38 183 PRO A CA 1
ATOM 1383 C C . PRO A 1 183 ? 14.641 -9.922 10.047 1 78.38 183 PRO A C 1
ATOM 1385 O O . PRO A 1 183 ? 15.852 -9.898 10.312 1 78.38 183 PRO A O 1
ATOM 1388 N N . MET A 1 184 ? 14.102 -9.484 8.953 1 82.12 184 MET A N 1
ATOM 1389 C CA . MET A 1 184 ? 14.93 -8.797 7.965 1 82.12 184 MET A CA 1
ATOM 1390 C C . MET A 1 184 ? 15.062 -7.316 8.312 1 82.12 184 MET A C 1
ATOM 1392 O O . MET A 1 184 ? 14.156 -6.727 8.898 1 82.12 184 MET A O 1
ATOM 1396 N N . SER A 1 185 ? 16.188 -6.773 8.016 1 80 185 SER A N 1
ATOM 1397 C CA . SER A 1 185 ? 16.469 -5.348 8.156 1 80 185 SER A CA 1
ATOM 1398 C C . SER A 1 185 ? 17.391 -4.848 7.047 1 80 185 SER A C 1
ATOM 1400 O O . SER A 1 185 ? 17.891 -5.641 6.25 1 80 185 SER A O 1
ATOM 1402 N N . ILE A 1 186 ? 17.453 -3.508 6.977 1 76.88 186 ILE A N 1
ATOM 1403 C CA . ILE A 1 186 ? 18.391 -2.938 6.023 1 76.88 186 ILE A CA 1
ATOM 1404 C C . ILE A 1 186 ? 19.812 -3.365 6.391 1 76.88 186 ILE A C 1
ATOM 1406 O O . ILE A 1 186 ? 20.297 -3.076 7.488 1 76.88 186 ILE A O 1
ATOM 1410 N N . PRO A 1 187 ? 20.438 -4.031 5.527 1 84.31 187 PRO A N 1
ATOM 1411 C CA . PRO A 1 187 ? 21.766 -4.547 5.871 1 84.31 187 PRO A CA 1
ATOM 1412 C C . PRO A 1 187 ? 22.844 -3.461 5.887 1 84.31 187 PRO A C 1
ATOM 1414 O O . PRO A 1 187 ? 22.766 -2.502 5.113 1 84.31 187 PRO A O 1
ATOM 1417 N N . LEU A 1 188 ? 23.812 -3.723 6.805 1 83.69 188 LEU A N 1
ATOM 1418 C CA . LEU A 1 188 ? 25.016 -2.891 6.77 1 83.69 188 LEU A CA 1
ATOM 1419 C C . LEU A 1 188 ? 25.859 -3.195 5.535 1 83.69 188 LEU A C 1
ATOM 1421 O 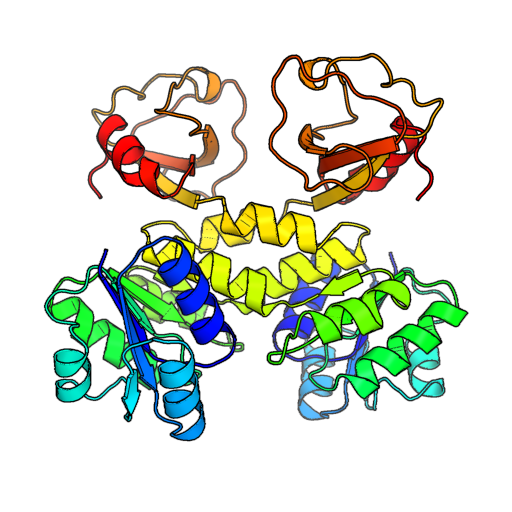O . LEU A 1 188 ? 25.828 -4.316 5.023 1 83.69 188 LEU A O 1
ATOM 1425 N N . PRO A 1 189 ? 26.562 -2.195 5.094 1 82.5 189 PRO A N 1
ATOM 1426 C CA . PRO A 1 189 ? 27.391 -2.375 3.889 1 82.5 189 PRO A CA 1
ATOM 1427 C C . PRO A 1 189 ? 28.328 -3.566 3.99 1 82.5 189 PRO A C 1
ATOM 1429 O O . PRO A 1 189 ? 28.578 -4.258 2.998 1 82.5 189 PRO A O 1
ATOM 1432 N N . GLN A 1 190 ? 28.766 -3.959 5.172 1 89.44 190 GLN A N 1
ATOM 1433 C CA . GLN A 1 190 ? 29.781 -4.996 5.34 1 89.44 190 GLN A CA 1
ATOM 1434 C C . GLN A 1 190 ? 29.141 -6.352 5.605 1 89.44 190 GLN A C 1
ATOM 1436 O O . GLN A 1 190 ? 29.844 -7.355 5.766 1 89.44 190 GLN A O 1
ATOM 1441 N N . THR A 1 191 ? 27.828 -6.324 5.586 1 92 191 THR A N 1
ATOM 1442 C CA . THR A 1 191 ? 27.141 -7.586 5.84 1 92 191 THR A CA 1
ATOM 1443 C C . THR A 1 191 ? 27.469 -8.609 4.754 1 92 191 THR A C 1
ATOM 1445 O O . THR A 1 191 ? 27.297 -8.336 3.564 1 92 191 THR A O 1
ATOM 1448 N N . THR A 1 192 ? 27.984 -9.789 5.172 1 95.19 192 THR A N 1
ATOM 1449 C CA . THR A 1 192 ? 28.297 -10.883 4.254 1 95.19 192 THR A CA 1
ATOM 1450 C C . THR A 1 192 ? 27.141 -11.883 4.195 1 95.19 192 THR A C 1
ATOM 1452 O O . THR A 1 192 ? 26.562 -12.227 5.23 1 95.19 192 THR A O 1
ATOM 1455 N N . ILE A 1 193 ? 26.859 -12.289 3.039 1 95.31 193 ILE A N 1
ATOM 1456 C CA . ILE A 1 193 ? 25.75 -13.219 2.832 1 95.31 193 ILE A CA 1
ATOM 1457 C C . ILE A 1 193 ? 26.188 -14.641 3.152 1 95.31 193 ILE A C 1
ATOM 1459 O O . ILE A 1 193 ? 27.266 -15.078 2.715 1 95.31 193 ILE A O 1
ATOM 1463 N N . GLU A 1 194 ? 25.406 -15.305 3.881 1 95.12 194 GLU A N 1
ATOM 1464 C CA . GLU A 1 194 ? 25.656 -16.703 4.25 1 95.12 194 GLU A CA 1
ATOM 1465 C C . GLU A 1 194 ? 24.531 -17.609 3.766 1 95.12 194 GLU A C 1
ATOM 1467 O O . GLU A 1 194 ? 23.422 -17.141 3.514 1 95.12 194 GLU A O 1
ATOM 1472 N N . PRO A 1 195 ? 24.984 -18.891 3.666 1 92.94 195 PRO A N 1
ATOM 1473 C CA . PRO A 1 195 ? 23.906 -19.828 3.365 1 92.94 195 PRO A CA 1
ATOM 1474 C C . PRO A 1 195 ? 22.781 -19.797 4.406 1 92.94 195 PRO A C 1
ATOM 1476 O O . PRO A 1 195 ? 23.062 -19.703 5.605 1 92.94 195 PRO A O 1
ATOM 1479 N N . GLY A 1 196 ? 21.594 -19.812 3.869 1 91.75 196 GLY A N 1
ATOM 1480 C CA . GLY A 1 196 ? 20.453 -19.812 4.777 1 91.75 196 GLY A CA 1
ATOM 1481 C C . GLY A 1 196 ? 19.906 -18.422 5.059 1 91.75 196 GLY A C 1
ATOM 1482 O O . GLY A 1 196 ? 18.797 -18.266 5.57 1 91.75 196 GLY A O 1
ATOM 1483 N N . ASP A 1 197 ? 20.688 -17.438 4.637 1 93.25 197 ASP A N 1
ATOM 1484 C CA . ASP A 1 197 ? 20.203 -16.078 4.777 1 93.25 197 ASP A CA 1
ATOM 1485 C C . ASP A 1 197 ? 18.969 -15.844 3.895 1 93.25 197 ASP A C 1
ATOM 1487 O O . ASP A 1 197 ? 18.75 -16.578 2.93 1 93.25 197 ASP A O 1
ATOM 1491 N N . SER A 1 198 ? 18.188 -14.898 4.363 1 92.44 198 SER A N 1
ATOM 1492 C CA . SER A 1 198 ? 17.125 -14.375 3.516 1 92.44 198 SER A CA 1
ATOM 1493 C C . SER A 1 198 ? 17.422 -12.953 3.053 1 92.44 198 SER A C 1
ATOM 1495 O O . SER A 1 198 ? 17.938 -12.141 3.828 1 92.44 198 SER A O 1
ATOM 1497 N N . ILE A 1 199 ? 17.188 -12.781 1.736 1 91.44 199 ILE A N 1
ATOM 1498 C CA . ILE A 1 199 ? 17.359 -11.422 1.228 1 91.44 199 ILE A CA 1
ATOM 1499 C C . ILE A 1 199 ? 16.078 -10.953 0.549 1 91.44 199 ILE A C 1
ATOM 1501 O O . ILE A 1 199 ? 15.398 -11.742 -0.125 1 91.44 199 ILE A O 1
ATOM 1505 N N . ALA A 1 200 ? 15.672 -9.734 0.812 1 91.31 200 ALA A N 1
ATOM 1506 C CA . ALA A 1 200 ? 14.578 -9.086 0.098 1 91.31 200 ALA A CA 1
ATOM 1507 C C . ALA A 1 200 ? 15.094 -8.289 -1.096 1 91.31 200 ALA A C 1
ATOM 1509 O O . ALA A 1 200 ? 15.977 -7.441 -0.949 1 91.31 200 ALA A O 1
ATOM 1510 N N . VAL A 1 201 ? 14.508 -8.641 -2.195 1 89.94 201 VAL A N 1
ATOM 1511 C CA . VAL A 1 201 ? 14.938 -7.984 -3.424 1 89.94 201 VAL A CA 1
ATOM 1512 C C . VAL A 1 201 ? 13.781 -7.16 -4 1 89.94 201 VAL A C 1
ATOM 1514 O O . VAL A 1 201 ? 12.625 -7.59 -3.967 1 89.94 201 VAL A O 1
ATOM 1517 N N . MET A 1 202 ? 14.125 -5.984 -4.422 1 87 202 MET A N 1
ATOM 1518 C CA . MET A 1 202 ? 13.203 -5.121 -5.16 1 87 202 MET A CA 1
ATOM 1519 C C . MET A 1 202 ? 13.547 -5.109 -6.645 1 87 202 MET A C 1
ATOM 1521 O O . MET A 1 202 ? 14.703 -4.93 -7.02 1 87 202 MET A O 1
ATOM 1525 N N . THR A 1 203 ? 12.562 -5.402 -7.465 1 85 203 THR A N 1
ATOM 1526 C CA . THR A 1 203 ? 12.805 -5.453 -8.898 1 85 203 THR A CA 1
ATOM 1527 C C . THR A 1 203 ? 11.508 -5.25 -9.68 1 85 203 THR A C 1
ATOM 1529 O O . THR A 1 203 ? 10.43 -5.191 -9.086 1 85 203 THR A O 1
ATOM 1532 N N . ASP A 1 204 ? 11.688 -5.039 -10.992 1 80.19 204 ASP A N 1
ATOM 1533 C CA . ASP A 1 204 ? 10.523 -5.113 -11.867 1 80.19 204 ASP A CA 1
ATOM 1534 C C . ASP A 1 204 ? 9.875 -6.496 -11.812 1 80.19 204 ASP A C 1
ATOM 1536 O O . ASP A 1 204 ? 10.57 -7.512 -11.758 1 80.19 204 ASP A O 1
ATOM 1540 N N . PRO A 1 205 ? 8.547 -6.496 -11.859 1 78.69 205 PRO A N 1
ATOM 1541 C CA . PRO A 1 205 ? 7.848 -7.781 -11.773 1 78.69 205 PRO A CA 1
ATOM 1542 C C . PRO A 1 205 ? 8.328 -8.789 -12.82 1 78.69 205 PRO A C 1
ATOM 1544 O O . PRO A 1 205 ? 8.445 -9.977 -12.523 1 78.69 205 PRO A O 1
ATOM 1547 N N . ASP A 1 206 ? 8.719 -8.359 -13.93 1 79.12 206 ASP A N 1
ATOM 1548 C CA . ASP A 1 206 ? 9.086 -9.25 -15.031 1 79.12 206 ASP A CA 1
ATOM 1549 C C . ASP A 1 206 ? 10.492 -9.812 -14.836 1 79.12 206 ASP A C 1
ATOM 1551 O O . ASP A 1 206 ? 10.875 -10.781 -15.5 1 79.12 206 ASP A O 1
ATOM 1555 N N . THR A 1 207 ? 11.219 -9.227 -13.906 1 84 207 THR A N 1
ATOM 1556 C CA . THR A 1 207 ? 12.602 -9.641 -13.727 1 84 207 THR A CA 1
ATOM 1557 C C . THR A 1 207 ? 12.75 -10.523 -12.484 1 84 207 THR A C 1
ATOM 1559 O O . THR A 1 207 ? 13.82 -11.086 -12.242 1 84 207 THR A O 1
ATOM 1562 N N . LEU A 1 208 ? 11.711 -10.672 -11.766 1 85 208 LEU A N 1
ATOM 1563 C CA . LEU A 1 208 ? 11.789 -11.375 -10.484 1 85 208 LEU A CA 1
ATOM 1564 C C . LEU A 1 208 ? 12.266 -12.805 -10.68 1 85 208 LEU A C 1
ATOM 1566 O O . LEU A 1 208 ? 13.133 -13.281 -9.945 1 85 208 LEU A O 1
ATOM 1570 N N . GLN A 1 209 ? 11.711 -13.461 -11.648 1 83.44 209 GLN A N 1
ATOM 1571 C CA . GLN A 1 209 ? 12.102 -14.844 -11.898 1 83.44 209 GLN A CA 1
ATOM 1572 C C . GLN A 1 209 ? 13.57 -14.938 -12.281 1 83.44 209 GLN A C 1
ATOM 1574 O O . GLN A 1 209 ? 14.266 -15.867 -11.859 1 83.44 209 GLN A O 1
ATOM 1579 N N . GLN A 1 210 ? 14.078 -14.023 -13.008 1 86.5 210 GLN A N 1
ATOM 1580 C CA . GLN A 1 210 ? 15.477 -13.992 -13.406 1 86.5 210 GLN A CA 1
ATOM 1581 C C . GLN A 1 210 ? 16.391 -13.812 -12.188 1 86.5 210 GLN A C 1
ATOM 1583 O O . GLN A 1 210 ? 17.453 -14.43 -12.109 1 86.5 210 GLN A O 1
ATOM 1588 N N . VAL A 1 211 ? 15.945 -13.023 -11.32 1 88 211 VAL A N 1
ATOM 1589 C CA . VAL A 1 211 ? 16.719 -12.758 -10.109 1 88 211 VAL A CA 1
ATOM 1590 C C . VAL A 1 211 ? 16.812 -14.031 -9.266 1 88 211 VAL A C 1
ATOM 1592 O O . VAL A 1 211 ? 17.891 -14.398 -8.805 1 88 211 VAL A O 1
ATOM 1595 N N . ARG A 1 212 ? 15.742 -14.703 -9.172 1 87.06 212 ARG A N 1
ATOM 1596 C CA . ARG A 1 212 ? 15.719 -15.945 -8.406 1 87.06 212 ARG A CA 1
ATOM 1597 C C . ARG A 1 212 ? 16.641 -17 -9.016 1 87.06 212 ARG A C 1
ATOM 1599 O O . ARG A 1 212 ? 17.406 -17.641 -8.297 1 87.06 212 ARG A O 1
ATOM 1606 N N . GLN A 1 213 ? 16.547 -17.094 -10.227 1 84.38 213 GLN A N 1
ATOM 1607 C CA . GLN A 1 213 ? 17.391 -18.047 -10.938 1 84.38 213 GLN A CA 1
ATOM 1608 C C . GLN A 1 213 ? 18.875 -17.688 -10.828 1 84.38 213 GLN A C 1
ATOM 1610 O O . GLN A 1 213 ? 19.719 -18.562 -10.648 1 84.38 213 GLN A O 1
ATOM 1615 N N . GLY A 1 214 ? 19.156 -16.438 -10.914 1 83.06 214 GLY A N 1
ATOM 1616 C CA . GLY A 1 214 ? 20.516 -15.961 -10.805 1 83.06 214 GLY A CA 1
ATOM 1617 C C . GLY A 1 214 ? 21.141 -16.234 -9.438 1 83.06 214 GLY A C 1
ATOM 1618 O O . GLY A 1 214 ? 22.344 -16.391 -9.32 1 83.06 214 GLY A O 1
ATOM 1619 N N . LEU A 1 215 ? 20.266 -16.297 -8.484 1 83.88 215 LEU A N 1
ATOM 1620 C CA . LEU A 1 215 ? 20.75 -16.531 -7.125 1 83.88 215 LEU A CA 1
ATOM 1621 C C . LEU A 1 215 ? 20.734 -18.016 -6.797 1 83.88 215 LEU A C 1
ATOM 1623 O O . LEU A 1 215 ? 21.156 -18.422 -5.707 1 83.88 215 LEU A O 1
ATOM 1627 N N . GLY A 1 216 ? 20.516 -18.734 -7.785 1 76.69 216 GLY A N 1
ATOM 1628 C CA . GLY A 1 216 ? 20.453 -20.188 -7.586 1 76.69 216 GLY A CA 1
ATOM 1629 C C . GLY A 1 216 ? 19.281 -20.625 -6.738 1 76.69 216 GLY A C 1
ATOM 1630 O O . GLY A 1 216 ? 19.281 -21.719 -6.184 1 76.69 216 GLY A O 1
ATOM 1631 N N . ALA A 1 217 ? 18.453 -19.703 -6.461 1 66.62 217 ALA A N 1
ATOM 1632 C CA . ALA A 1 217 ? 17.297 -20.031 -5.613 1 66.62 217 ALA A CA 1
ATOM 1633 C C . ALA A 1 217 ? 16.125 -20.531 -6.449 1 66.62 217 ALA A C 1
ATOM 1635 O O . ALA A 1 217 ? 15.898 -20.047 -7.562 1 66.62 217 ALA A O 1
ATOM 1636 N N . SER A 1 218 ? 15.719 -21.75 -6.195 1 54.91 218 SER A N 1
ATOM 1637 C CA . SER A 1 218 ? 14.539 -22.297 -6.855 1 54.91 218 SER A CA 1
ATOM 1638 C C . SER A 1 218 ? 13.258 -21.641 -6.34 1 54.91 218 SER A C 1
ATOM 1640 O O . SER A 1 218 ? 13.195 -21.203 -5.188 1 54.91 218 SER A O 1
ATOM 1642 N N . ALA A 1 219 ? 12.359 -21.125 -7.363 1 50.22 219 ALA A N 1
ATOM 1643 C CA . ALA A 1 219 ? 11.023 -20.703 -6.957 1 50.22 219 ALA A CA 1
ATOM 1644 C C . ALA A 1 219 ? 10.367 -21.734 -6.059 1 50.22 219 ALA A C 1
ATOM 1646 O O . ALA A 1 219 ? 10.648 -22.938 -6.168 1 50.22 219 ALA A O 1
ATOM 1647 N N . MET B 1 1 ? 3.471 14.242 17.469 1 94.88 1 MET B N 1
ATOM 1648 C CA . MET B 1 1 ? 2.41 14.938 16.75 1 94.88 1 MET B CA 1
ATOM 1649 C C . MET B 1 1 ? 1.036 14.484 17.234 1 94.88 1 MET B C 1
ATOM 1651 O O . MET B 1 1 ? 0.919 13.477 17.938 1 94.88 1 MET B O 1
ATOM 1655 N N . LYS B 1 2 ? 0.027 15.352 16.859 1 98.31 2 LYS B N 1
ATOM 1656 C CA . LYS B 1 2 ? -1.347 15.07 17.266 1 98.31 2 LYS B CA 1
ATOM 1657 C C . LYS B 1 2 ? -2.246 14.836 16.047 1 98.31 2 LYS B C 1
ATOM 1659 O O . LYS B 1 2 ? -2.295 15.664 15.141 1 98.31 2 LYS B O 1
ATOM 1664 N N . PHE B 1 3 ? -2.979 13.703 16.125 1 98.75 3 PHE B N 1
ATOM 1665 C CA . PHE B 1 3 ? -3.826 13.344 14.984 1 98.75 3 PHE B CA 1
ATOM 1666 C C . PHE B 1 3 ? -5.254 13.07 15.445 1 98.75 3 PHE B C 1
ATOM 1668 O O . PHE B 1 3 ? -5.469 12.555 16.547 1 98.75 3 PHE B O 1
ATOM 1675 N N . VAL B 1 4 ? -6.16 13.43 14.57 1 98.94 4 VAL B N 1
ATOM 1676 C CA . VAL B 1 4 ? -7.547 13 14.719 1 98.94 4 VAL B CA 1
ATOM 1677 C C . VAL B 1 4 ? -7.926 12.07 13.562 1 98.94 4 VAL B C 1
ATOM 1679 O O . VAL B 1 4 ? -7.711 12.406 12.391 1 98.94 4 VAL B O 1
ATOM 1682 N N . ILE B 1 5 ? -8.461 10.93 13.906 1 98.94 5 ILE B N 1
ATOM 1683 C CA . ILE B 1 5 ? -8.883 9.969 12.891 1 98.94 5 ILE B CA 1
ATOM 1684 C C . ILE B 1 5 ? -10.398 9.773 12.961 1 98.94 5 ILE B C 1
ATOM 1686 O O . ILE B 1 5 ? -10.938 9.414 14.008 1 98.94 5 ILE B O 1
ATOM 1690 N N . VAL B 1 6 ? -11.023 10.086 11.828 1 98.88 6 VAL B N 1
ATOM 1691 C CA . VAL B 1 6 ? -12.453 9.836 11.703 1 98.88 6 VAL B CA 1
ATOM 1692 C C . VAL B 1 6 ? -12.68 8.477 11.031 1 98.88 6 VAL B C 1
ATOM 1694 O O . VAL B 1 6 ? -12.344 8.289 9.859 1 98.88 6 VAL B O 1
ATOM 1697 N N . GLY B 1 7 ? -13.328 7.598 11.75 1 98.12 7 GLY B N 1
ATOM 1698 C CA . GLY B 1 7 ? -13.516 6.238 11.273 1 98.12 7 GLY B CA 1
ATOM 1699 C C . GLY B 1 7 ? -12.531 5.25 11.867 1 98.12 7 GLY B C 1
ATOM 1700 O O . GLY B 1 7 ? -11.32 5.359 11.641 1 98.12 7 GLY B O 1
ATOM 1701 N N . PHE B 1 8 ? -13.086 4.301 12.547 1 97.56 8 PHE B N 1
ATOM 1702 C CA . PHE B 1 8 ? -12.266 3.268 13.172 1 97.56 8 PHE B CA 1
ATOM 1703 C C . PHE B 1 8 ? -12.57 1.899 12.57 1 97.56 8 PHE B C 1
ATOM 1705 O O . PHE B 1 8 ? -12.781 0.929 13.297 1 97.56 8 PHE B O 1
ATOM 1712 N N . GLY B 1 9 ? -12.68 1.994 11.258 1 93.94 9 GLY B N 1
ATOM 1713 C CA . GLY B 1 9 ? -12.773 0.755 10.5 1 93.94 9 GLY B CA 1
ATOM 1714 C C . GLY B 1 9 ? -11.422 0.097 10.273 1 93.94 9 GLY B C 1
ATOM 1715 O O . GLY B 1 9 ? -10.469 0.362 11.008 1 93.94 9 GLY B O 1
ATOM 1716 N N . ARG B 1 10 ? -11.266 -0.717 9.281 1 91.44 10 ARG B N 1
ATOM 1717 C CA . ARG B 1 10 ? -10.086 -1.534 9.047 1 91.44 10 ARG B CA 1
ATOM 1718 C C . ARG B 1 10 ? -8.867 -0.663 8.766 1 91.44 10 ARG B C 1
ATOM 1720 O O . ARG B 1 10 ? -7.812 -0.838 9.383 1 91.44 10 ARG B O 1
ATOM 1727 N N . VAL B 1 11 ? -9.07 0.281 7.941 1 93.75 11 VAL B N 1
ATOM 1728 C CA . VAL B 1 11 ? -7.957 1.156 7.582 1 93.75 11 VAL B CA 1
ATOM 1729 C C . VAL B 1 11 ? -7.691 2.145 8.711 1 93.75 11 VAL B C 1
ATOM 1731 O O . VAL B 1 11 ? -6.539 2.354 9.109 1 93.75 11 VAL B O 1
ATOM 1734 N N . GLY B 1 12 ? -8.758 2.74 9.258 1 96.69 12 GLY B N 1
ATOM 1735 C CA . GLY B 1 12 ? -8.602 3.689 10.344 1 96.69 12 GLY B CA 1
ATOM 1736 C C . GLY B 1 12 ? -7.945 3.09 11.578 1 96.69 12 GLY B C 1
ATOM 1737 O O . GLY B 1 12 ? -7.051 3.697 12.164 1 96.69 12 GLY B O 1
ATOM 1738 N N . MET B 1 13 ? -8.359 1.911 11.914 1 95.69 13 MET B N 1
ATOM 1739 C CA . MET B 1 13 ? -7.82 1.221 13.086 1 95.69 13 MET B CA 1
ATOM 1740 C C . MET B 1 13 ? -6.332 0.946 12.914 1 95.69 13 MET B C 1
ATOM 1742 O O . MET B 1 13 ? -5.535 1.236 13.805 1 95.69 13 MET B O 1
ATOM 1746 N N . ARG B 1 14 ? -5.934 0.434 11.828 1 93.69 14 ARG B N 1
ATOM 1747 C CA . ARG B 1 14 ? -4.531 0.112 11.602 1 93.69 14 ARG B CA 1
ATOM 1748 C C . ARG B 1 14 ? -3.686 1.379 11.523 1 93.69 14 ARG B C 1
ATOM 1750 O O . ARG B 1 14 ? -2.564 1.414 12.039 1 93.69 14 ARG B O 1
ATOM 1757 N N . THR B 1 15 ? -4.215 2.361 10.914 1 96.81 15 THR B N 1
ATOM 1758 C CA . THR B 1 15 ? -3.514 3.639 10.859 1 96.81 15 THR B CA 1
ATOM 1759 C C . THR B 1 15 ? -3.256 4.172 12.266 1 96.81 15 THR B C 1
ATOM 1761 O O . THR B 1 15 ? -2.137 4.578 12.586 1 96.81 15 THR B O 1
ATOM 1764 N N . ALA B 1 16 ? -4.309 4.109 13.07 1 97.88 16 ALA B N 1
ATOM 1765 C CA . ALA B 1 16 ? -4.195 4.57 14.453 1 97.88 16 ALA B CA 1
ATOM 1766 C C . ALA B 1 16 ? -3.137 3.775 15.211 1 97.88 16 ALA B C 1
ATOM 1768 O O . ALA B 1 16 ? -2.312 4.352 15.93 1 97.88 16 ALA B O 1
ATOM 1769 N N . ARG B 1 17 ? -3.125 2.516 15 1 95.31 17 ARG B N 1
ATOM 1770 C CA . ARG B 1 17 ? -2.174 1.646 15.68 1 95.31 17 ARG B CA 1
ATOM 1771 C C . ARG B 1 17 ? -0.741 1.984 15.289 1 95.31 17 ARG B C 1
ATOM 1773 O O . ARG B 1 17 ? 0.139 2.08 16.141 1 95.31 17 ARG B O 1
ATOM 1780 N N . ILE B 1 18 ? -0.537 2.193 14.031 1 93.25 18 ILE B N 1
ATOM 1781 C CA . ILE B 1 18 ? 0.801 2.512 13.539 1 93.25 18 ILE B CA 1
ATOM 1782 C C . ILE B 1 18 ? 1.266 3.84 14.141 1 93.25 18 ILE B C 1
ATOM 1784 O O . ILE B 1 18 ? 2.355 3.922 14.711 1 93.25 18 ILE B O 1
ATOM 1788 N N . LEU B 1 19 ? 0.469 4.82 14.086 1 96.12 19 LEU B N 1
ATOM 1789 C CA . LEU B 1 19 ? 0.819 6.137 14.609 1 96.12 19 LEU B CA 1
ATOM 1790 C C . LEU B 1 19 ? 1.072 6.074 16.109 1 96.12 19 LEU B C 1
ATOM 1792 O O . LEU B 1 19 ? 2.051 6.645 16.609 1 96.12 19 LEU B O 1
ATOM 1796 N N . GLY B 1 20 ? 0.161 5.379 16.766 1 96.44 20 GLY B N 1
ATOM 1797 C CA . GLY B 1 20 ? 0.337 5.211 18.203 1 96.44 20 GLY B CA 1
ATOM 1798 C C . GLY B 1 20 ? 1.645 4.535 18.562 1 96.44 20 GLY B C 1
ATOM 1799 O O . GLY B 1 20 ? 2.357 4.992 19.469 1 96.44 20 GLY B O 1
ATOM 1800 N N . SER B 1 21 ? 1.978 3.506 17.859 1 93.69 21 SER B N 1
ATOM 1801 C CA . SER B 1 21 ? 3.197 2.754 18.141 1 93.69 21 SER B CA 1
ATOM 1802 C C . SER B 1 21 ? 4.441 3.592 17.859 1 93.69 21 SER B C 1
ATOM 1804 O O . SER B 1 21 ? 5.512 3.318 18.406 1 93.69 21 SER B O 1
ATOM 1806 N N . GLU B 1 22 ? 4.254 4.594 17.078 1 91.19 22 GLU B N 1
ATOM 1807 C CA . GLU B 1 22 ? 5.367 5.48 16.75 1 91.19 22 GLU B CA 1
ATOM 1808 C C . GLU B 1 22 ? 5.422 6.676 17.703 1 91.19 22 GLU B C 1
ATOM 1810 O O . GLU B 1 22 ? 6.223 7.59 17.516 1 91.19 22 GLU B O 1
ATOM 1815 N N . GLY B 1 23 ? 4.52 6.734 18.641 1 95.12 23 GLY B N 1
ATOM 1816 C CA . GLY B 1 23 ? 4.59 7.711 19.719 1 95.12 23 GLY B CA 1
ATOM 1817 C C . GLY B 1 23 ? 3.746 8.945 19.453 1 95.12 23 GLY B C 1
ATOM 1818 O O . GLY B 1 23 ? 3.875 9.945 20.156 1 95.12 23 GLY B O 1
ATOM 1819 N N . HIS B 1 24 ? 2.904 8.898 18.469 1 96.81 24 HIS B N 1
ATOM 1820 C CA . HIS B 1 24 ? 2.025 10.031 18.188 1 96.81 24 HIS B CA 1
ATOM 1821 C C . HIS B 1 24 ? 0.754 9.961 19.031 1 96.81 24 HIS B C 1
ATOM 1823 O O . HIS B 1 24 ? 0.346 8.875 19.453 1 96.81 24 HIS B O 1
ATOM 1829 N N . ASP B 1 25 ? 0.185 11.125 19.281 1 98.19 25 ASP B N 1
ATOM 1830 C CA . ASP B 1 25 ? -1.114 11.195 19.953 1 98.19 25 ASP B CA 1
ATOM 1831 C C . ASP B 1 25 ? -2.252 11.055 18.938 1 98.19 25 ASP B C 1
ATOM 1833 O O . ASP B 1 25 ? -2.301 11.789 17.953 1 98.19 25 ASP B O 1
ATOM 1837 N N . VAL B 1 26 ? -3.17 10.117 19.25 1 98.75 26 VAL B N 1
ATOM 1838 C CA . VAL B 1 26 ? -4.242 9.859 18.297 1 98.75 26 VAL B CA 1
ATOM 1839 C C . VAL B 1 26 ? -5.59 9.859 19.016 1 98.75 26 VAL B C 1
ATOM 1841 O O . VAL B 1 26 ? -5.766 9.148 20.016 1 98.75 26 VAL B O 1
ATOM 1844 N N . ALA B 1 27 ? -6.453 10.68 18.531 1 98.94 27 ALA B N 1
ATOM 1845 C CA . ALA B 1 27 ? -7.848 10.641 18.953 1 98.94 27 ALA B CA 1
ATOM 1846 C C . ALA B 1 27 ? -8.75 10.102 17.859 1 98.94 27 ALA B C 1
ATOM 1848 O O . ALA B 1 27 ? -8.539 10.398 16.672 1 98.94 27 ALA B O 1
ATOM 1849 N N . ILE B 1 28 ? -9.805 9.367 18.297 1 98.88 28 ILE B N 1
ATOM 1850 C CA . ILE B 1 28 ? -10.664 8.688 17.328 1 98.88 28 ILE B CA 1
ATOM 1851 C C . ILE B 1 28 ? -12.086 9.242 17.422 1 98.88 28 ILE B C 1
ATOM 1853 O O . ILE B 1 28 ? -12.602 9.453 18.516 1 98.88 28 ILE B O 1
ATOM 1857 N N . VAL B 1 29 ? -12.648 9.531 16.266 1 98.94 29 VAL B N 1
ATOM 1858 C CA . VAL B 1 29 ? -14.078 9.797 16.156 1 98.94 29 VAL B CA 1
ATOM 1859 C C . VAL B 1 29 ? -14.766 8.672 15.375 1 98.94 29 VAL B C 1
ATOM 1861 O O . VAL B 1 29 ? -14.383 8.383 14.242 1 98.94 29 VAL B O 1
ATOM 1864 N N . GLU B 1 30 ? -15.734 8.047 15.945 1 98.75 30 GLU B N 1
ATOM 1865 C CA . GLU B 1 30 ? -16.344 6.84 15.383 1 98.75 30 GLU B CA 1
ATOM 1866 C C . GLU B 1 30 ? -17.828 6.754 15.734 1 98.75 30 GLU B C 1
ATOM 1868 O O . GLU B 1 30 ? -18.219 7.027 16.875 1 98.75 30 GLU B O 1
ATOM 1873 N N . ILE B 1 31 ? -18.578 6.359 14.703 1 98.62 31 ILE B N 1
ATOM 1874 C CA . ILE B 1 31 ? -20.031 6.402 14.844 1 98.62 31 ILE B CA 1
ATOM 1875 C C . ILE B 1 31 ? -20.531 5.09 15.453 1 98.62 31 ILE B C 1
ATOM 1877 O O . ILE B 1 31 ? -21.562 5.062 16.125 1 98.62 31 ILE B O 1
ATOM 1881 N N . ASP B 1 32 ? -19.906 3.971 15.227 1 98.19 32 ASP B N 1
ATOM 1882 C CA . ASP B 1 32 ? -20.312 2.658 15.719 1 98.19 32 ASP B CA 1
ATOM 1883 C C . ASP B 1 32 ? -19.859 2.449 17.156 1 98.19 32 ASP B C 1
ATOM 1885 O O . ASP B 1 32 ? -18.656 2.342 17.438 1 98.19 32 ASP B O 1
ATOM 1889 N N . PRO B 1 33 ? -20.781 2.271 18.047 1 98.31 33 PRO B N 1
ATOM 1890 C CA . PRO B 1 33 ? -20.422 2.146 19.453 1 98.31 33 PRO B CA 1
ATOM 1891 C C . PRO B 1 33 ? -19.531 0.941 19.734 1 98.31 33 PRO B C 1
ATOM 1893 O O . PRO B 1 33 ? -18.688 0.987 20.625 1 98.31 33 PRO B O 1
ATOM 1896 N N . LYS B 1 34 ? -19.703 -0.107 18.984 1 97.5 34 LYS B N 1
ATOM 1897 C CA . LYS B 1 34 ? -18.875 -1.29 19.172 1 97.5 34 LYS B CA 1
ATOM 1898 C C . LYS B 1 34 ? -17.422 -0.996 18.828 1 97.5 34 LYS B C 1
ATOM 1900 O O . LYS B 1 34 ? -16.516 -1.453 19.531 1 97.5 34 LYS B O 1
ATOM 1905 N N . LYS B 1 35 ? -17.25 -0.247 17.875 1 96.94 35 LYS B N 1
ATOM 1906 C CA . LYS B 1 35 ? -15.891 0.121 17.469 1 96.94 35 LYS B CA 1
ATOM 1907 C C . LYS B 1 35 ? -15.297 1.15 18.422 1 96.94 35 LYS B C 1
ATOM 1909 O O . LYS B 1 35 ? -14.086 1.154 18.672 1 96.94 35 LYS B O 1
ATOM 1914 N N . VAL B 1 36 ? -16.094 2.006 18.953 1 98.44 36 VAL B N 1
ATOM 1915 C CA . VAL B 1 36 ? -15.633 2.951 19.969 1 98.44 36 VAL B CA 1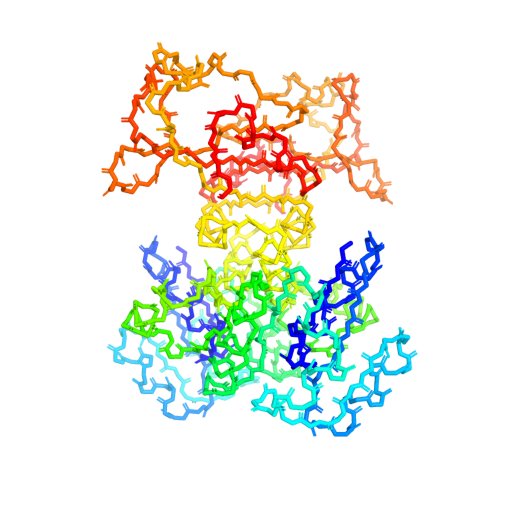
ATOM 1916 C C . VAL B 1 36 ? -15.094 2.191 21.188 1 98.44 36 VAL B C 1
ATOM 1918 O O . VAL B 1 36 ? -14.016 2.508 21.688 1 98.44 36 VAL B O 1
ATOM 1921 N N . GLU B 1 37 ? -15.828 1.245 21.547 1 97.94 37 GLU B N 1
ATOM 1922 C CA . GLU B 1 37 ? -15.414 0.431 22.688 1 97.94 37 GLU B CA 1
ATOM 1923 C C . GLU B 1 37 ? -14.086 -0.269 22.406 1 97.94 37 GLU B C 1
ATOM 1925 O O . GLU B 1 37 ? -13.211 -0.323 23.266 1 97.94 37 GLU B O 1
ATOM 1930 N N . ARG B 1 38 ? -14 -0.771 21.25 1 95.75 38 ARG B N 1
ATOM 1931 C CA . ARG B 1 38 ? -12.758 -1.421 20.859 1 95.75 38 ARG B CA 1
ATOM 1932 C C . ARG B 1 38 ? -11.586 -0.445 20.906 1 95.75 38 ARG B C 1
ATOM 1934 O O . ARG B 1 38 ? -10.5 -0.795 21.375 1 95.75 38 ARG B O 1
ATOM 1941 N N . ALA B 1 39 ? -11.781 0.698 20.438 1 97.81 39 ALA B N 1
ATOM 1942 C CA . ALA B 1 39 ? -10.734 1.724 20.469 1 97.81 39 ALA B CA 1
ATOM 1943 C C . ALA B 1 39 ? -10.297 2.021 21.891 1 97.81 39 ALA B C 1
ATOM 1945 O O . ALA B 1 39 ? -9.094 2.109 22.172 1 97.81 39 ALA B O 1
ATOM 1946 N N . HIS B 1 40 ? -11.242 2.125 22.781 1 98.12 40 HIS B N 1
ATOM 1947 C CA . HIS B 1 40 ? -10.93 2.354 24.172 1 98.12 40 HIS B CA 1
ATOM 1948 C C . HIS B 1 40 ? -10.094 1.208 24.75 1 98.12 40 HIS B C 1
ATOM 1950 O O . HIS B 1 40 ? -9.109 1.44 25.453 1 98.12 40 HIS B O 1
ATOM 1956 N N . LYS B 1 41 ? -10.484 0.061 24.406 1 96.94 41 LYS B N 1
ATOM 1957 C CA . LYS B 1 41 ? -9.789 -1.12 24.906 1 96.94 41 LYS B CA 1
ATOM 1958 C C . LYS B 1 41 ? -8.344 -1.146 24.422 1 96.94 41 LYS B C 1
ATOM 1960 O O . LYS B 1 41 ? -7.453 -1.654 25.109 1 96.94 41 LYS B O 1
ATOM 1965 N N . GLU B 1 42 ? -8.148 -0.537 23.344 1 95.38 42 GLU B N 1
ATOM 1966 C CA . GLU B 1 42 ? -6.809 -0.522 22.766 1 95.38 42 GLU B CA 1
ATOM 1967 C C . GLU B 1 42 ? -6.008 0.679 23.266 1 95.38 42 GLU B C 1
ATOM 1969 O O . GLU B 1 42 ? -4.871 0.891 22.844 1 95.38 42 GLU B O 1
ATOM 1974 N N . GLY B 1 43 ? -6.664 1.521 24.016 1 97.31 43 GLY B N 1
ATOM 1975 C CA . GLY B 1 43 ? -5.941 2.604 24.672 1 97.31 43 GLY B CA 1
ATOM 1976 C C . GLY B 1 43 ? -6.094 3.936 23.953 1 97.31 43 GLY B C 1
ATOM 1977 O O . GLY B 1 43 ? -5.414 4.906 24.297 1 97.31 43 GLY B O 1
ATOM 1978 N N . PHE B 1 44 ? -6.961 3.994 23.047 1 98.44 44 PHE B N 1
ATOM 1979 C CA . PHE B 1 44 ? -7.16 5.246 22.328 1 98.44 44 PHE B CA 1
ATOM 1980 C C . PHE B 1 44 ? -8.25 6.086 22.984 1 98.44 44 PHE B C 1
ATOM 1982 O O . PHE B 1 44 ? -9.203 5.543 23.547 1 98.44 44 PHE B O 1
ATOM 1989 N N . GLU B 1 45 ? -8.031 7.402 22.938 1 98.5 45 GLU B N 1
ATOM 1990 C CA . GLU B 1 45 ? -9.164 8.297 23.188 1 98.5 45 GLU B CA 1
ATOM 1991 C C . GLU B 1 45 ? -10.156 8.273 22.031 1 98.5 45 GLU B C 1
ATOM 1993 O O . GLU B 1 45 ? -9.797 8.562 20.891 1 98.5 45 GLU B O 1
ATOM 1998 N N . ALA B 1 46 ? -11.383 7.926 22.359 1 98.69 46 ALA B N 1
ATOM 1999 C CA . ALA B 1 46 ? -12.367 7.766 21.297 1 98.69 46 ALA B CA 1
ATOM 2000 C C . ALA B 1 46 ? -13.672 8.477 21.641 1 98.69 46 ALA B C 1
ATOM 2002 O O . ALA B 1 46 ? -14.117 8.453 22.781 1 98.69 46 ALA B O 1
ATOM 2003 N N . TYR B 1 47 ? -14.234 9.078 20.672 1 98.81 47 TYR B N 1
ATOM 2004 C CA . TYR B 1 47 ? -15.477 9.828 20.781 1 98.81 47 TYR B CA 1
ATOM 2005 C C . TYR B 1 47 ? -16.547 9.258 19.844 1 98.81 47 TYR B C 1
ATOM 2007 O O . TYR B 1 47 ? -16.312 9.117 18.641 1 98.81 47 TYR B O 1
ATOM 2015 N N . GLU B 1 48 ? -17.703 9.008 20.469 1 98.81 48 GLU B N 1
ATOM 2016 C CA . GLU B 1 48 ? -18.797 8.422 19.688 1 98.81 48 GLU B CA 1
ATOM 2017 C C . GLU B 1 48 ? -19.594 9.5 18.969 1 98.81 48 GLU B C 1
ATOM 2019 O O . GLU B 1 48 ? -20.125 10.422 19.594 1 98.81 48 GLU B O 1
ATOM 2024 N N . GLY B 1 49 ? -19.641 9.406 17.688 1 98.62 49 GLY B N 1
ATOM 2025 C CA . GLY B 1 49 ? -20.406 10.336 16.891 1 98.62 49 GLY B CA 1
ATOM 2026 C C . GLY B 1 49 ? -19.938 10.43 15.453 1 98.62 49 GLY B C 1
ATOM 2027 O O . GLY B 1 49 ? -19.094 9.656 15.023 1 98.62 49 GLY B O 1
ATOM 2028 N N . SER B 1 50 ? -20.578 11.289 14.758 1 98.25 50 SER B N 1
ATOM 2029 C CA . SER B 1 50 ? -20.25 11.477 13.352 1 98.25 50 SER B CA 1
ATOM 2030 C C . SER B 1 50 ? -19.109 12.477 13.172 1 98.25 50 SER B C 1
ATOM 2032 O O . SER B 1 50 ? -19 13.438 13.93 1 98.25 50 SER B O 1
ATOM 2034 N N . GLY B 1 51 ? -18.312 12.25 12.164 1 98 51 GLY B N 1
ATOM 2035 C CA . GLY B 1 51 ? -17.156 13.086 11.898 1 98 51 GLY B CA 1
ATOM 2036 C C . GLY B 1 51 ? -17.516 14.461 11.359 1 98 51 GLY B C 1
ATOM 2037 O O . GLY B 1 51 ? -16.672 15.344 11.281 1 98 51 GLY B O 1
ATOM 2038 N N . ASP B 1 52 ? -18.781 14.625 11.008 1 98.12 52 ASP B N 1
ATOM 2039 C CA . ASP B 1 52 ? -19.188 15.938 10.516 1 98.12 52 ASP B CA 1
ATOM 2040 C C . ASP B 1 52 ? -19.703 16.812 11.656 1 98.12 52 ASP B C 1
ATOM 2042 O O . ASP B 1 52 ? -20.172 17.922 11.422 1 98.12 52 ASP B O 1
ATOM 2046 N N . ASP B 1 53 ? -19.672 16.344 12.859 1 98.38 53 ASP B N 1
ATOM 2047 C CA . ASP B 1 53 ? -20.016 17.109 14.055 1 98.38 53 ASP B CA 1
ATOM 2048 C C . ASP B 1 53 ? -18.828 17.922 14.547 1 98.38 53 ASP B C 1
ATOM 2050 O O . ASP B 1 53 ? -17.906 17.375 15.156 1 98.38 53 ASP B O 1
ATOM 2054 N N . GLU B 1 54 ? -18.953 19.172 14.398 1 98.12 54 GLU B N 1
ATOM 2055 C CA . GLU B 1 54 ? -17.844 20.062 14.719 1 98.12 54 GLU B CA 1
ATOM 2056 C C . GLU B 1 54 ? -17.516 20.016 16.219 1 98.12 54 GLU B C 1
ATOM 2058 O O . GLU B 1 54 ? -16.344 20.016 16.609 1 98.12 54 GLU B O 1
ATOM 2063 N N . SER B 1 55 ? -18.547 20.047 16.969 1 98.25 55 SER B N 1
ATOM 2064 C CA . SER B 1 55 ? -18.344 20.016 18.422 1 98.25 55 SER B CA 1
ATOM 2065 C C . SER B 1 55 ? -17.609 18.75 18.844 1 98.25 55 SER B C 1
ATOM 2067 O O . SER B 1 55 ? -16.781 18.797 19.766 1 98.25 55 SER B O 1
ATOM 2069 N N . LEU B 1 56 ? -17.922 17.703 18.234 1 98.56 56 LEU B N 1
ATOM 2070 C CA . LEU B 1 56 ? -17.266 16.438 18.531 1 98.56 56 LEU B CA 1
ATOM 2071 C C . LEU B 1 56 ? -15.812 16.469 18.109 1 98.56 56 LEU B C 1
ATOM 2073 O O . LEU B 1 56 ? -14.938 15.969 18.828 1 98.56 56 LEU B O 1
ATOM 2077 N N . LEU B 1 57 ? -15.562 16.984 16.953 1 98.81 57 LEU B N 1
ATOM 2078 C CA . LEU B 1 57 ? -14.188 17.094 16.469 1 98.81 57 LEU B CA 1
ATOM 2079 C C . LEU B 1 57 ? -13.367 18 17.391 1 98.81 57 LEU B C 1
ATOM 2081 O O . LEU B 1 57 ? -12.188 17.734 17.641 1 98.81 57 LEU B O 1
ATOM 2085 N N . GLU B 1 58 ? -13.992 19.016 17.906 1 98.62 58 GLU B N 1
ATOM 2086 C CA . GLU B 1 58 ? -13.32 19.891 18.859 1 98.62 58 GLU B CA 1
ATOM 2087 C C . GLU B 1 58 ? -12.969 19.141 20.141 1 98.62 58 GLU B C 1
ATOM 2089 O O . GLU B 1 58 ? -11.859 19.281 20.656 1 98.62 58 GLU B O 1
ATOM 2094 N N . ALA B 1 59 ? -13.914 18.422 20.594 1 98.44 59 ALA B N 1
ATOM 2095 C CA . ALA B 1 59 ? -13.672 17.609 21.781 1 98.44 59 ALA B CA 1
ATOM 2096 C C . ALA B 1 59 ? -12.523 16.641 21.547 1 98.44 59 ALA B C 1
ATOM 2098 O O . ALA B 1 59 ? -11.766 16.328 22.469 1 98.44 59 ALA B O 1
ATOM 2099 N N . ALA B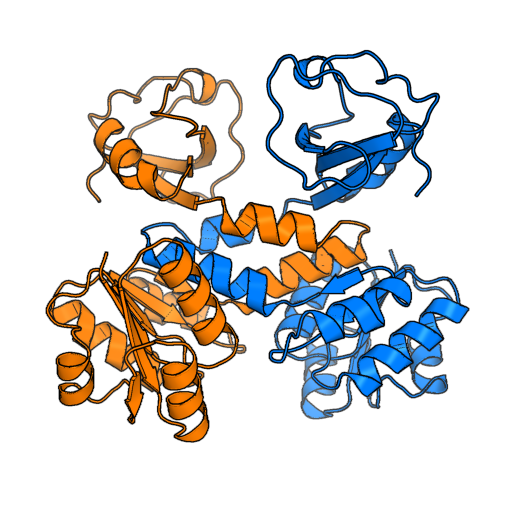 1 60 ? -12.367 16.219 20.359 1 98.56 60 ALA B N 1
ATOM 2100 C CA . ALA B 1 60 ? -11.336 15.258 20 1 98.56 60 ALA B CA 1
ATOM 2101 C C . ALA B 1 60 ? -9.992 15.953 19.781 1 98.56 60 ALA B C 1
ATOM 2103 O O . ALA B 1 60 ? -8.977 15.297 19.531 1 98.56 60 ALA B O 1
ATOM 2104 N N . GLY B 1 61 ? -10 17.25 19.75 1 98.56 61 GLY B N 1
ATOM 2105 C CA . GLY B 1 61 ? -8.734 17.969 19.719 1 98.56 61 GLY B CA 1
ATOM 2106 C C . GLY B 1 61 ? -8.344 18.453 18.344 1 98.56 61 GLY B C 1
ATOM 2107 O O . GLY B 1 61 ? -7.164 18.656 18.062 1 98.56 61 GLY B O 1
ATOM 2108 N N . VAL B 1 62 ? -9.336 18.656 17.484 1 98.62 62 VAL B N 1
ATOM 2109 C CA . VAL B 1 62 ? -9.039 19.031 16.109 1 98.62 62 VAL B CA 1
ATOM 2110 C C . VAL B 1 62 ? -8.406 20.422 16.078 1 98.62 62 VAL B C 1
ATOM 2112 O O . VAL B 1 62 ? -7.598 20.719 15.195 1 98.62 62 VAL B O 1
ATOM 2115 N N . ALA B 1 63 ? -8.664 21.266 17.016 1 98.06 63 ALA B N 1
ATOM 2116 C CA . ALA B 1 63 ? -8.195 22.641 17.047 1 98.06 63 ALA B CA 1
ATOM 2117 C C . ALA B 1 63 ? -6.672 22.703 17.156 1 98.06 63 ALA B C 1
ATOM 2119 O O . ALA B 1 63 ?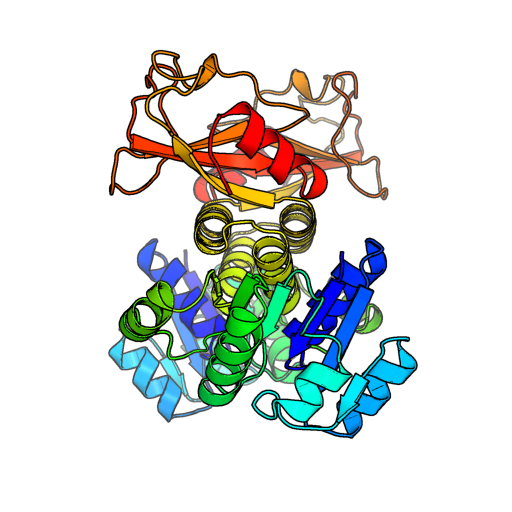 -6.043 23.656 16.688 1 98.06 63 ALA B O 1
ATOM 2120 N N . ASP B 1 64 ? -6.078 21.703 17.75 1 97.5 64 ASP B N 1
ATOM 2121 C CA . ASP B 1 64 ? -4.633 21.688 17.938 1 97.5 64 ASP B CA 1
ATOM 2122 C C . ASP B 1 64 ? -3.99 20.5 17.234 1 97.5 64 ASP B C 1
ATOM 2124 O O . ASP B 1 64 ? -2.832 20.156 17.5 1 97.5 64 ASP B O 1
ATOM 2128 N N . ALA B 1 65 ? -4.719 19.875 16.406 1 98.56 65 ALA B N 1
ATOM 2129 C CA . ALA B 1 65 ? -4.195 18.703 15.719 1 98.56 65 ALA B CA 1
ATOM 2130 C C . ALA B 1 65 ? -3.258 19.109 14.586 1 98.56 65 ALA B C 1
ATOM 2132 O O . ALA B 1 65 ? -3.473 20.125 13.93 1 98.56 65 ALA B O 1
ATOM 2133 N N . ASP B 1 66 ? -2.275 18.281 14.391 1 97.88 66 ASP B N 1
ATOM 2134 C CA . ASP B 1 66 ? -1.399 18.484 13.242 1 97.88 66 ASP B CA 1
ATOM 2135 C C . ASP B 1 66 ? -2.086 18.047 11.945 1 97.88 66 ASP B C 1
ATOM 2137 O O . ASP B 1 66 ? -1.888 18.672 10.898 1 97.88 66 ASP B O 1
ATOM 2141 N N . ALA B 1 67 ? -2.854 17.031 12.055 1 98.56 67 ALA B N 1
ATOM 2142 C CA . ALA B 1 67 ? -3.547 16.531 10.875 1 98.56 67 ALA B CA 1
ATOM 2143 C C . ALA B 1 67 ? -4.801 15.75 11.266 1 98.56 67 ALA B C 1
ATOM 2145 O O . ALA B 1 67 ? -4.902 15.25 12.391 1 98.56 67 ALA B O 1
ATOM 2146 N N . ILE B 1 68 ? -5.715 15.672 10.281 1 98.94 68 ILE B N 1
ATOM 2147 C CA . ILE B 1 68 ? -6.895 14.828 10.406 1 98.94 68 ILE B CA 1
ATOM 2148 C C . ILE B 1 68 ? -6.934 13.82 9.258 1 98.94 68 ILE B C 1
ATOM 2150 O O . ILE B 1 68 ? -6.629 14.164 8.117 1 98.94 68 ILE B O 1
ATOM 2154 N N . GLY B 1 69 ? -7.184 12.617 9.656 1 98.88 69 GLY B N 1
ATOM 2155 C CA . GLY B 1 69 ? -7.512 11.586 8.688 1 98.88 69 GLY B CA 1
ATOM 2156 C C . GLY B 1 69 ? -8.984 11.211 8.688 1 98.88 69 GLY B C 1
ATOM 2157 O O . GLY B 1 69 ? -9.461 10.531 9.602 1 98.88 69 GLY B O 1
ATOM 2158 N N . ALA B 1 70 ? -9.688 11.648 7.684 1 98.81 70 ALA B N 1
ATOM 2159 C CA . ALA B 1 70 ? -11.078 11.25 7.496 1 98.81 70 ALA B CA 1
ATOM 2160 C C . ALA B 1 70 ? -11.164 9.953 6.688 1 98.81 70 ALA B C 1
ATOM 2162 O O . ALA B 1 70 ? -11.195 9.984 5.457 1 98.81 70 ALA B O 1
ATOM 2163 N N . LEU B 1 71 ? -11.367 8.867 7.426 1 98 71 LEU B N 1
ATOM 2164 C CA . LEU B 1 71 ? -11.117 7.555 6.836 1 98 71 LEU B CA 1
ATOM 2165 C C . LEU B 1 71 ? -12.359 6.684 6.898 1 98 71 LEU B C 1
ATOM 2167 O O . LEU B 1 71 ? -12.273 5.457 6.809 1 98 71 LEU B O 1
ATOM 2171 N N . SER B 1 72 ? -13.523 7.289 7.109 1 96.12 72 SER B N 1
ATOM 2172 C CA . SER B 1 72 ? -14.758 6.508 7.137 1 96.12 72 SER B CA 1
ATOM 2173 C C . SER B 1 72 ? -15.211 6.141 5.727 1 96.12 72 SER B C 1
ATOM 2175 O O . SER B 1 72 ? -14.562 6.516 4.746 1 96.12 72 SER B O 1
ATOM 2177 N N . GLY B 1 73 ? -16.281 5.363 5.656 1 92.06 73 GLY B N 1
ATOM 2178 C CA . GLY B 1 73 ? -16.844 4.965 4.371 1 92.06 73 GLY B CA 1
ATOM 2179 C C . GLY B 1 73 ? -17.812 5.98 3.803 1 92.06 73 GLY B C 1
ATOM 2180 O O . GLY B 1 73 ? -18.391 5.766 2.734 1 92.06 73 GLY B O 1
ATOM 2181 N N . ASP B 1 74 ? -17.969 7.062 4.465 1 93.69 74 ASP B N 1
ATOM 2182 C CA . ASP B 1 74 ? -18.906 8.094 4.027 1 93.69 74 ASP B CA 1
ATOM 2183 C C . ASP B 1 74 ? -18.172 9.32 3.498 1 93.69 74 ASP B C 1
ATOM 2185 O O . ASP B 1 74 ? -17.625 10.102 4.277 1 93.69 74 ASP B O 1
ATOM 2189 N N . LEU B 1 75 ? -18.281 9.516 2.199 1 92.56 75 LEU B N 1
ATOM 2190 C CA . LEU B 1 75 ? -17.547 10.578 1.521 1 92.56 75 LEU B CA 1
ATOM 2191 C C . LEU B 1 75 ? -17.953 11.945 2.057 1 92.56 75 LEU B C 1
ATOM 2193 O O . LEU B 1 75 ? -17.094 12.82 2.254 1 92.56 75 LEU B O 1
ATOM 2197 N N . ASN B 1 76 ? -19.203 12.133 2.295 1 93.81 76 ASN B N 1
ATOM 2198 C CA . ASN B 1 76 ? -19.688 13.422 2.764 1 93.81 76 ASN B CA 1
ATOM 2199 C C . ASN B 1 76 ? -19.188 13.734 4.172 1 93.81 76 ASN B C 1
ATOM 2201 O O . ASN B 1 76 ? -18.812 14.875 4.465 1 93.81 76 ASN B O 1
ATOM 2205 N N . VAL B 1 77 ? -19.172 12.758 4.957 1 96.94 77 VAL B N 1
ATOM 2206 C CA . VAL B 1 77 ? -18.656 12.922 6.309 1 96.94 77 VAL B CA 1
ATOM 2207 C C . VAL B 1 77 ? -17.156 13.227 6.25 1 96.94 77 VAL B C 1
ATOM 2209 O O . VAL B 1 77 ? -16.672 14.125 6.949 1 96.94 77 VAL B O 1
ATOM 2212 N N . ASN B 1 78 ? -16.5 12.508 5.422 1 97.06 78 ASN B N 1
ATOM 2213 C CA . ASN B 1 78 ? -15.062 12.727 5.277 1 97.06 78 ASN B CA 1
ATOM 2214 C C . ASN B 1 78 ? -14.758 14.156 4.828 1 97.06 78 ASN B C 1
ATOM 2216 O O . ASN B 1 78 ? -13.875 14.812 5.391 1 97.06 78 ASN B O 1
ATOM 2220 N N . PHE B 1 79 ? -15.5 14.594 3.879 1 96.31 79 PHE B N 1
ATOM 2221 C CA . PHE B 1 79 ? -15.289 15.938 3.354 1 96.31 79 PHE B CA 1
ATOM 2222 C C . PHE B 1 79 ? -15.578 16.984 4.422 1 96.31 79 PHE B C 1
ATOM 2224 O O . PHE B 1 79 ? -14.789 17.906 4.617 1 96.31 79 PHE B O 1
ATOM 2231 N N . SER B 1 80 ? -16.641 16.828 5.074 1 97.81 80 SER B N 1
ATOM 2232 C CA . SER B 1 80 ? -17.031 17.781 6.117 1 97.81 80 SER B CA 1
ATOM 2233 C C . SER B 1 80 ? -15.969 17.844 7.215 1 97.81 80 SER B C 1
ATOM 2235 O O . SER B 1 80 ? -15.602 18.938 7.656 1 97.81 80 SER B O 1
ATOM 2237 N N . ALA B 1 81 ? -15.531 16.734 7.625 1 98.75 81 ALA B N 1
ATOM 2238 C CA . ALA B 1 81 ? -14.5 16.672 8.664 1 98.75 81 ALA B CA 1
ATOM 2239 C C . ALA B 1 81 ? -13.242 17.422 8.219 1 98.75 81 ALA B C 1
ATOM 2241 O O . ALA B 1 81 ? -12.656 18.172 9 1 98.75 81 ALA B O 1
ATOM 2242 N N . CYS B 1 82 ? -12.852 17.203 7.031 1 98.56 82 CYS B N 1
ATOM 2243 C CA . CYS B 1 82 ? -11.656 17.844 6.5 1 98.56 82 CYS B CA 1
ATOM 2244 C C . CYS B 1 82 ? -11.836 19.359 6.441 1 98.56 82 CYS B C 1
ATOM 2246 O O . CYS B 1 82 ? -10.906 20.109 6.762 1 98.56 82 CYS B O 1
ATOM 2248 N N . MET B 1 83 ? -12.984 19.812 6.047 1 98.12 83 MET B N 1
ATOM 2249 C CA . MET B 1 83 ? -13.234 21.25 5.973 1 98.12 83 MET B CA 1
ATOM 2250 C C . MET B 1 83 ? -13.18 21.891 7.355 1 98.12 83 MET B C 1
ATOM 2252 O O . MET B 1 83 ? -12.617 22.969 7.523 1 98.12 83 MET B O 1
ATOM 2256 N N . ILE B 1 84 ? -13.734 21.219 8.266 1 98.5 84 ILE B N 1
ATOM 2257 C CA . ILE B 1 84 ? -13.695 21.719 9.641 1 98.5 84 ILE B CA 1
ATOM 2258 C C . ILE B 1 84 ? -12.25 21.797 10.117 1 98.5 84 ILE B C 1
ATOM 2260 O O . ILE B 1 84 ? -11.828 22.828 10.656 1 98.5 84 ILE B O 1
ATOM 2264 N N . ALA B 1 85 ? -11.516 20.781 9.914 1 98.69 85 ALA B N 1
ATOM 2265 C CA . ALA B 1 85 ? -10.133 20.734 10.359 1 98.69 85 ALA B CA 1
ATOM 2266 C C . ALA B 1 85 ? -9.289 21.797 9.664 1 98.69 85 ALA B C 1
ATOM 2268 O O . ALA B 1 85 ? -8.375 22.359 10.266 1 98.69 85 ALA B O 1
ATOM 2269 N N . LYS B 1 86 ? -9.586 21.938 8.422 1 97.75 86 LYS B N 1
ATOM 2270 C CA . LYS B 1 86 ? -8.875 22.938 7.633 1 97.75 86 LYS B CA 1
ATOM 2271 C C . LYS B 1 86 ? -8.992 24.328 8.266 1 97.75 86 LYS B C 1
ATOM 2273 O O . LYS B 1 86 ? -8.031 25.094 8.258 1 97.75 86 LYS B O 1
ATOM 2278 N N . HIS B 1 87 ? -10.094 24.562 8.773 1 97 87 HIS B N 1
ATOM 2279 C CA . HIS B 1 87 ? -10.352 25.844 9.438 1 97 87 HIS B CA 1
ATOM 2280 C C . HIS B 1 87 ? -9.414 26.047 10.617 1 97 87 HIS B C 1
ATOM 2282 O O . HIS B 1 87 ? -9.031 27.172 10.93 1 97 87 HIS B O 1
ATOM 2288 N N . TYR B 1 88 ? -9.039 25.016 11.195 1 97.56 88 TYR B N 1
ATOM 2289 C CA . TYR B 1 88 ? -8.172 25.094 12.359 1 97.56 88 TYR B CA 1
ATOM 2290 C C . TYR B 1 88 ? -6.703 24.969 11.961 1 97.56 88 TYR B C 1
ATOM 2292 O O . TYR B 1 88 ? -5.816 24.984 12.812 1 97.56 88 TYR B O 1
ATOM 2300 N N . GLY B 1 89 ? -6.461 24.766 10.695 1 97.38 89 GLY B N 1
ATOM 2301 C CA . GLY B 1 89 ? -5.098 24.75 10.188 1 97.38 89 GLY B CA 1
ATOM 2302 C C . GLY B 1 89 ? -4.469 23.375 10.18 1 97.38 89 GLY B C 1
ATOM 2303 O O . GLY B 1 89 ? -3.264 23.234 9.953 1 97.38 89 GLY B O 1
ATOM 2304 N N . ALA B 1 90 ? -5.242 22.406 10.406 1 98.19 90 ALA B N 1
ATOM 2305 C CA . ALA B 1 90 ? -4.73 21.031 10.391 1 98.19 90 ALA B CA 1
ATOM 2306 C C . ALA B 1 90 ? -4.574 20.531 8.961 1 98.19 90 ALA B C 1
ATOM 2308 O O . ALA B 1 90 ? -5.375 20.859 8.078 1 98.19 90 ALA B O 1
ATOM 2309 N N . ARG B 1 91 ? -3.564 19.703 8.711 1 97.25 91 ARG B N 1
ATOM 2310 C CA . ARG B 1 91 ? -3.473 18.984 7.441 1 97.25 91 ARG B CA 1
ATOM 2311 C C . ARG B 1 91 ? -4.645 18.031 7.27 1 97.25 91 ARG B C 1
ATOM 2313 O O . ARG B 1 91 ? -5.039 17.344 8.219 1 97.25 91 ARG B O 1
ATOM 2320 N N . THR B 1 92 ? -5.133 17.969 6.004 1 98.69 92 THR B N 1
ATOM 2321 C CA . THR B 1 92 ? -6.344 17.188 5.773 1 98.69 92 THR B CA 1
ATOM 2322 C C . THR B 1 92 ? -6.059 16.031 4.828 1 98.69 92 THR B C 1
ATOM 2324 O O . THR B 1 92 ? -5.504 16.219 3.742 1 98.69 92 THR B O 1
ATOM 2327 N N . VAL B 1 93 ? -6.406 14.812 5.289 1 98.25 93 VAL B N 1
ATOM 2328 C CA . VAL B 1 93 ? -6.305 13.578 4.516 1 98.25 93 VAL B CA 1
ATOM 2329 C C . VAL B 1 93 ? -7.684 12.938 4.387 1 98.25 93 VAL B C 1
ATOM 2331 O O . VAL B 1 93 ? -8.289 12.555 5.391 1 98.25 93 VAL B O 1
ATOM 2334 N N . MET B 1 94 ? -8.117 12.766 3.141 1 97.5 94 MET B N 1
ATOM 2335 C CA . MET B 1 94 ? -9.5 12.344 2.912 1 97.5 94 MET B CA 1
ATOM 2336 C C . MET B 1 94 ? -9.547 11.047 2.113 1 97.5 94 MET B C 1
ATOM 2338 O O . MET B 1 94 ? -9 10.969 1.009 1 97.5 94 MET B O 1
ATOM 2342 N N . ARG B 1 95 ? -10.227 10.094 2.652 1 96.31 95 ARG B N 1
ATOM 2343 C CA . ARG B 1 95 ? -10.445 8.828 1.948 1 96.31 95 ARG B CA 1
ATOM 2344 C C . ARG B 1 95 ? -11.602 8.945 0.964 1 96.31 95 ARG B C 1
ATOM 2346 O O . ARG B 1 95 ? -12.633 9.547 1.274 1 96.31 95 ARG B O 1
ATOM 2353 N N . ILE B 1 96 ? -11.258 8.398 -0.188 1 92.31 96 ILE B N 1
ATOM 2354 C CA . ILE B 1 96 ? -12.344 8.203 -1.142 1 92.31 96 ILE B CA 1
ATOM 2355 C C . ILE B 1 96 ? -12.555 6.715 -1.393 1 92.31 96 ILE B C 1
ATOM 2357 O O . ILE B 1 96 ? -11.719 5.891 -1.011 1 92.31 96 ILE B O 1
ATOM 2361 N N . ASP B 1 97 ? -13.648 6.277 -1.738 1 74.31 97 ASP B N 1
ATOM 2362 C CA . ASP B 1 97 ? -13.891 4.855 -1.96 1 74.31 97 ASP B CA 1
ATOM 2363 C C . ASP B 1 97 ? -13.977 4.539 -3.451 1 74.31 97 ASP B C 1
ATOM 2365 O O . ASP B 1 97 ? -13.586 5.352 -4.289 1 74.31 97 ASP B O 1
ATOM 2369 N N . GLU B 1 98 ? -14.609 3.287 -3.666 1 59.53 98 GLU B N 1
ATOM 2370 C CA . GLU B 1 98 ? -14.594 2.441 -4.855 1 59.53 98 GLU B CA 1
ATOM 2371 C C . GLU B 1 98 ? -14.969 3.24 -6.102 1 59.53 98 GLU B C 1
ATOM 2373 O O . GLU B 1 98 ? -14.477 2.961 -7.195 1 59.53 98 GLU B O 1
ATOM 2378 N N . ASP B 1 99 ? -15.922 3.939 -5.84 1 61.66 99 ASP B N 1
ATOM 2379 C CA . ASP B 1 99 ? -16.266 4.609 -7.09 1 61.66 99 ASP B CA 1
ATOM 2380 C C . ASP B 1 99 ? -15.281 5.727 -7.41 1 61.66 99 ASP B C 1
ATOM 2382 O O . ASP B 1 99 ? -15.664 6.777 -7.926 1 61.66 99 ASP B O 1
ATOM 2386 N N . TYR B 1 100 ? -14.078 5.254 -7.082 1 59.84 100 TYR B N 1
ATOM 2387 C CA . TYR B 1 100 ? -13.031 6.215 -7.414 1 59.84 100 TYR B CA 1
ATOM 2388 C C . TYR B 1 100 ? -13.078 6.582 -8.891 1 59.84 100 TYR B C 1
ATOM 2390 O O . TYR B 1 100 ? -12.836 5.738 -9.758 1 59.84 100 TYR B O 1
ATOM 2398 N N . ARG B 1 101 ? -13.773 7.602 -9.102 1 62.81 101 ARG B N 1
ATOM 2399 C CA . ARG B 1 101 ? -13.68 8.211 -10.43 1 62.81 101 ARG B CA 1
ATOM 2400 C C . ARG B 1 101 ? -12.727 9.398 -10.422 1 62.81 101 ARG B C 1
ATOM 2402 O O . ARG B 1 101 ? -12.664 10.148 -9.438 1 62.81 101 ARG B O 1
ATOM 2409 N N . GLN B 1 102 ? -11.867 9.219 -11.273 1 69.75 102 GLN B N 1
ATOM 2410 C CA . GLN B 1 102 ? -10.938 10.328 -11.477 1 69.75 102 GLN B CA 1
ATOM 2411 C C . GLN B 1 102 ? -11.617 11.672 -11.227 1 69.75 102 GLN B C 1
ATOM 2413 O O . GLN B 1 102 ? -11.016 12.578 -10.648 1 69.75 102 GLN B O 1
ATOM 2418 N N . GLU B 1 103 ? -12.797 11.633 -11.547 1 73.75 103 GLU B N 1
ATOM 2419 C CA . GLU B 1 103 ? -13.547 12.875 -11.398 1 73.75 103 GLU B CA 1
ATOM 2420 C C . GLU B 1 103 ? -13.727 13.242 -9.93 1 73.75 103 GLU B C 1
ATOM 2422 O O . GLU B 1 103 ? -13.664 14.414 -9.562 1 73.75 103 GLU B O 1
ATOM 2427 N N . ILE B 1 104 ? -13.922 12.195 -9.164 1 75.81 104 ILE B N 1
ATOM 2428 C CA . ILE B 1 104 ? -14.117 12.422 -7.738 1 75.81 104 ILE B CA 1
ATOM 2429 C C . ILE B 1 104 ? -12.812 12.93 -7.117 1 75.81 104 ILE B C 1
ATOM 2431 O O . ILE B 1 104 ? -12.828 13.875 -6.324 1 75.81 104 ILE B O 1
ATOM 2435 N N . TYR B 1 105 ? -11.852 12.352 -7.531 1 74.25 105 TYR B N 1
ATOM 2436 C CA . TYR B 1 105 ? -10.539 12.781 -7.066 1 74.25 105 TYR B CA 1
ATOM 2437 C C . TYR B 1 105 ? -10.297 14.25 -7.402 1 74.25 105 TYR B C 1
ATOM 2439 O O . TYR B 1 105 ? -9.914 15.039 -6.531 1 74.25 105 TYR B O 1
ATOM 2447 N N . GLU B 1 106 ? -10.523 14.555 -8.555 1 77.62 106 GLU B N 1
ATOM 2448 C CA . GLU B 1 106 ? -10.242 15.906 -9.023 1 77.62 106 GLU B CA 1
ATOM 2449 C C . GLU B 1 106 ? -11.117 16.938 -8.312 1 77.62 106 GLU B C 1
ATOM 2451 O O . GLU B 1 106 ? -10.688 18.062 -8.062 1 77.62 106 GLU B O 1
ATOM 2456 N N . LYS B 1 107 ? -12.273 16.438 -8.047 1 81.94 107 LYS B N 1
ATOM 2457 C CA . LYS B 1 107 ? -13.227 17.328 -7.395 1 81.94 107 LYS B CA 1
ATOM 2458 C C . LYS B 1 107 ? -12.727 17.75 -6.012 1 81.94 107 LYS B C 1
ATOM 2460 O O . LYS B 1 107 ? -12.898 18.906 -5.605 1 81.94 107 LYS B O 1
ATOM 2465 N N . TYR B 1 108 ? -12.039 16.828 -5.406 1 86.69 108 TYR B N 1
ATOM 2466 C CA . TYR B 1 108 ? -11.711 17.094 -4.008 1 86.69 108 TYR B CA 1
ATOM 2467 C C . TYR B 1 108 ? -10.242 17.453 -3.848 1 86.69 108 TYR B C 1
ATOM 2469 O O . TYR B 1 108 ? -9.836 18 -2.82 1 86.69 108 TYR B O 1
ATOM 2477 N N . ALA B 1 109 ? -9.453 17.125 -4.797 1 81.62 109 ALA B N 1
ATOM 2478 C CA . ALA B 1 109 ? -8 17.281 -4.727 1 81.62 109 ALA B CA 1
ATOM 2479 C C . ALA B 1 109 ? -7.625 18.75 -4.539 1 81.62 109 ALA B C 1
ATOM 2481 O O . ALA B 1 109 ? -6.586 19.062 -3.951 1 81.62 109 ALA B O 1
ATOM 2482 N N . GLY B 1 110 ? -8.492 19.594 -4.852 1 86.75 110 GLY B N 1
ATOM 2483 C CA . GLY B 1 110 ? -8.219 21.016 -4.672 1 86.75 110 GLY B CA 1
ATOM 2484 C C . GLY B 1 110 ? -8.688 21.547 -3.332 1 86.75 110 GLY B C 1
ATOM 2485 O O . GLY B 1 110 ? -8.312 22.656 -2.932 1 86.75 110 GLY B O 1
ATOM 2486 N N . GLU B 1 111 ? -9.383 20.703 -2.605 1 93.19 111 GLU B N 1
ATOM 2487 C CA . GLU B 1 111 ? -10.016 21.188 -1.376 1 93.19 111 GLU B CA 1
ATOM 2488 C C . GLU B 1 111 ? -9.32 20.609 -0.144 1 93.19 111 GLU B C 1
ATOM 2490 O O . GLU B 1 111 ? -9.414 21.172 0.947 1 93.19 111 GLU B O 1
ATOM 2495 N N . VAL B 1 112 ? -8.664 19.516 -0.34 1 96.5 112 VAL B N 1
ATOM 2496 C CA . VAL B 1 112 ? -7.973 18.891 0.777 1 96.5 112 VAL B CA 1
ATOM 2497 C C . VAL B 1 112 ? -6.496 18.703 0.434 1 96.5 112 VAL B C 1
ATOM 2499 O O . VAL B 1 112 ? -6.109 18.781 -0.734 1 96.5 112 VAL B O 1
ATOM 2502 N N . ASP B 1 113 ? -5.699 18.5 1.456 1 94.69 113 ASP B N 1
ATOM 2503 C CA . ASP B 1 113 ? -4.262 18.391 1.232 1 94.69 113 ASP B CA 1
ATOM 2504 C C . ASP B 1 113 ? -3.904 17.078 0.542 1 94.69 113 ASP B C 1
ATOM 2506 O O . ASP B 1 113 ? -3.006 17.047 -0.301 1 94.69 113 ASP B O 1
ATOM 2510 N N . GLU B 1 114 ? -4.559 15.984 0.963 1 94.88 114 GLU B N 1
ATOM 2511 C CA . GLU B 1 114 ? -4.324 14.672 0.367 1 94.88 114 GLU B CA 1
ATOM 2512 C C . GLU B 1 114 ? -5.629 13.883 0.234 1 94.88 114 GLU B C 1
ATOM 2514 O O . GLU B 1 114 ? -6.426 13.828 1.173 1 94.88 114 GLU B O 1
ATOM 2519 N N . VAL B 1 115 ? -5.812 13.359 -0.979 1 95.06 115 VAL B N 1
ATOM 2520 C CA . VAL B 1 115 ? -6.871 12.383 -1.21 1 95.06 115 VAL B CA 1
ATOM 2521 C C . VAL B 1 115 ? -6.273 10.984 -1.282 1 95.06 115 VAL B C 1
ATOM 2523 O O . VAL B 1 115 ? -5.297 10.75 -2.002 1 95.06 115 VAL B O 1
ATOM 2526 N N . ILE B 1 116 ? -6.918 10.078 -0.472 1 94.56 116 ILE B N 1
ATOM 2527 C CA . ILE B 1 116 ? -6.328 8.75 -0.494 1 94.56 116 ILE B CA 1
ATOM 2528 C C . ILE B 1 116 ? -7.391 7.723 -0.888 1 94.56 116 ILE B C 1
ATOM 2530 O O . ILE B 1 116 ? -8.562 7.867 -0.54 1 94.56 116 ILE B O 1
ATOM 2534 N N . TYR B 1 117 ? -6.965 6.789 -1.643 1 92.94 117 TYR B N 1
ATOM 2535 C CA . TYR B 1 117 ? -7.719 5.602 -2.016 1 92.94 117 TYR B CA 1
ATOM 2536 C C . TYR B 1 117 ? -6.996 4.332 -1.582 1 92.94 117 TYR B C 1
ATOM 2538 O O . TYR B 1 117 ? -6.305 3.699 -2.383 1 92.94 117 TYR B O 1
ATOM 2546 N N . PRO B 1 118 ? -7.219 3.891 -0.363 1 93.38 118 PRO B N 1
ATOM 2547 C CA . PRO B 1 118 ? -6.414 2.83 0.249 1 93.38 118 PRO B CA 1
ATOM 2548 C C . PRO B 1 118 ? -6.422 1.538 -0.563 1 93.38 118 PRO B C 1
ATOM 2550 O O . PRO B 1 118 ? -5.418 0.825 -0.606 1 93.38 118 PRO B O 1
ATOM 2553 N N . GLU B 1 119 ? -7.512 1.261 -1.24 1 92.88 119 GLU B N 1
ATOM 2554 C CA . GLU B 1 119 ? -7.648 0.019 -1.995 1 92.88 119 GLU B CA 1
ATOM 2555 C C . GLU B 1 119 ? -6.66 -0.032 -3.156 1 92.88 119 GLU B C 1
ATOM 2557 O O . GLU B 1 119 ? -6.309 -1.113 -3.633 1 92.88 119 GLU B O 1
ATOM 2562 N N . GLN B 1 120 ? -6.195 1.131 -3.576 1 92.38 120 GLN B N 1
ATOM 2563 C CA . GLN B 1 120 ? -5.176 1.177 -4.613 1 92.38 120 GLN B CA 1
ATOM 2564 C C . GLN B 1 120 ? -3.893 0.486 -4.156 1 92.38 120 GLN B C 1
ATOM 2566 O O . GLN B 1 120 ? -3.307 -0.304 -4.898 1 92.38 120 GLN B O 1
ATOM 2571 N N . LEU B 1 121 ? -3.504 0.808 -2.967 1 93.38 121 LEU B N 1
ATOM 2572 C CA . LEU B 1 121 ? -2.309 0.18 -2.416 1 93.38 121 LEU B CA 1
ATOM 2573 C C . LEU B 1 121 ? -2.559 -1.293 -2.111 1 93.38 121 LEU B C 1
ATOM 2575 O O . LEU B 1 121 ? -1.69 -2.137 -2.346 1 93.38 121 LEU B O 1
ATOM 2579 N N . GLY B 1 122 ? -3.701 -1.583 -1.61 1 94.5 122 GLY B N 1
ATOM 2580 C CA . GLY B 1 122 ? -4.059 -2.979 -1.409 1 94.5 122 GLY B CA 1
ATOM 2581 C C . GLY B 1 122 ? -3.971 -3.805 -2.678 1 94.5 122 GLY B C 1
ATOM 2582 O O . GLY B 1 122 ? -3.436 -4.914 -2.666 1 94.5 122 GLY B O 1
ATOM 2583 N N . ALA B 1 123 ? -4.48 -3.26 -3.736 1 95.19 123 ALA B N 1
ATOM 2584 C CA . ALA B 1 123 ? -4.469 -3.947 -5.023 1 95.19 123 ALA B CA 1
ATOM 2585 C C . ALA B 1 123 ? -3.043 -4.109 -5.543 1 95.19 123 ALA B C 1
ATOM 2587 O O . ALA B 1 123 ? -2.703 -5.141 -6.129 1 95.19 123 ALA B O 1
ATOM 2588 N N . ALA B 1 124 ? -2.27 -3.072 -5.363 1 93.25 124 ALA B N 1
ATOM 2589 C CA . ALA B 1 124 ? -0.867 -3.168 -5.758 1 93.25 124 ALA B CA 1
ATOM 2590 C C . ALA B 1 124 ? -0.168 -4.312 -5.031 1 93.25 124 ALA B C 1
ATOM 2592 O O . ALA B 1 124 ? 0.627 -5.043 -5.629 1 93.25 124 ALA B O 1
ATOM 2593 N N . GLY B 1 125 ? -0.448 -4.473 -3.773 1 95.19 125 GLY B N 1
ATOM 2594 C CA . GLY B 1 125 ? 0.092 -5.582 -3.006 1 95.19 125 GLY B CA 1
ATOM 2595 C C . GLY B 1 125 ? -0.397 -6.938 -3.486 1 95.19 125 GLY B C 1
ATOM 2596 O O . GLY B 1 125 ? 0.376 -7.895 -3.553 1 95.19 125 GLY B O 1
ATOM 2597 N N . ALA B 1 126 ? -1.665 -6.965 -3.803 1 96.94 126 ALA B N 1
ATOM 2598 C CA . ALA B 1 126 ? -2.23 -8.211 -4.324 1 96.94 126 ALA B CA 1
ATOM 2599 C C . ALA B 1 126 ? -1.556 -8.609 -5.633 1 96.94 126 ALA B C 1
ATOM 2601 O O . ALA B 1 126 ? -1.194 -9.773 -5.82 1 96.94 126 ALA B O 1
ATOM 2602 N N . LYS B 1 127 ? -1.382 -7.691 -6.488 1 96.12 127 LYS B N 1
ATOM 2603 C CA . LYS B 1 127 ? -0.69 -7.938 -7.75 1 96.12 127 LYS B CA 1
ATOM 2604 C C . LYS B 1 127 ? 0.712 -8.484 -7.512 1 96.12 127 LYS B C 1
ATOM 2606 O O . LYS B 1 127 ? 1.113 -9.477 -8.133 1 96.12 127 LYS B O 1
ATOM 2611 N N . THR B 1 128 ? 1.411 -7.836 -6.629 1 93.69 128 THR B N 1
ATOM 2612 C CA . THR B 1 128 ? 2.758 -8.281 -6.293 1 93.69 128 THR B CA 1
ATOM 2613 C C . THR B 1 128 ? 2.746 -9.742 -5.848 1 93.69 128 THR B C 1
ATOM 2615 O O . THR B 1 128 ? 3.566 -10.547 -6.305 1 93.69 128 THR B O 1
ATOM 2618 N N . ALA B 1 129 ? 1.858 -10.078 -5.02 1 95.56 129 ALA B N 1
ATOM 2619 C CA . ALA B 1 129 ? 1.741 -11.445 -4.52 1 95.56 129 ALA B CA 1
ATOM 2620 C C . ALA B 1 129 ? 1.412 -12.414 -5.652 1 95.56 129 ALA B C 1
ATOM 2622 O O . ALA B 1 129 ? 2.004 -13.492 -5.746 1 95.56 129 ALA B O 1
ATOM 2623 N N . LEU B 1 130 ? 0.544 -12.062 -6.52 1 97.06 130 LEU B N 1
ATOM 2624 C CA . LEU B 1 130 ? 0.115 -12.914 -7.621 1 97.06 130 LEU B CA 1
ATOM 2625 C C . LEU B 1 130 ? 1.267 -13.18 -8.586 1 97.06 130 LEU B C 1
ATOM 2627 O O . LEU B 1 130 ? 1.363 -14.266 -9.164 1 97.06 130 LEU B O 1
ATOM 2631 N N . LEU B 1 131 ? 2.113 -12.242 -8.68 1 93.62 131 LEU B N 1
ATOM 2632 C CA . LEU B 1 131 ? 3.227 -12.344 -9.617 1 93.62 131 LEU B CA 1
ATOM 2633 C C . LEU B 1 131 ? 4.426 -13.016 -8.961 1 93.62 131 LEU B C 1
ATOM 2635 O O . LEU B 1 131 ? 5.512 -13.07 -9.547 1 93.62 131 LEU B O 1
ATOM 2639 N N . GLY B 1 132 ? 4.254 -13.469 -7.789 1 91.88 132 GLY B N 1
ATOM 2640 C CA . GLY B 1 132 ? 5.301 -14.258 -7.156 1 91.88 132 GLY B CA 1
ATOM 2641 C C . GLY B 1 132 ? 6.109 -13.469 -6.141 1 91.88 132 GLY B C 1
ATOM 2642 O O . GLY B 1 132 ? 7.113 -13.969 -5.621 1 91.88 132 GLY B O 1
ATOM 2643 N N . GLY B 1 133 ? 5.672 -12.281 -5.883 1 92 133 GLY B N 1
ATOM 2644 C CA . GLY B 1 133 ? 6.336 -11.477 -4.871 1 92 133 GLY B CA 1
ATOM 2645 C C . GLY B 1 133 ? 5.848 -11.766 -3.463 1 92 133 GLY B C 1
ATOM 2646 O O . GLY B 1 133 ? 5.035 -12.672 -3.256 1 92 133 GLY B O 1
ATOM 2647 N N . ASN B 1 134 ? 6.426 -10.984 -2.529 1 91.06 134 ASN B N 1
ATOM 2648 C CA . ASN B 1 134 ? 6.137 -11.164 -1.111 1 91.06 134 ASN B CA 1
ATOM 2649 C C . ASN B 1 134 ? 5.391 -9.969 -0.533 1 91.06 134 ASN B C 1
ATOM 2651 O O . ASN B 1 134 ? 5.973 -8.891 -0.364 1 91.06 134 ASN B O 1
ATOM 2655 N N . PHE B 1 135 ? 4.199 -10.188 -0.177 1 91.44 135 PHE B N 1
ATOM 2656 C CA . PHE B 1 135 ? 3.332 -9.109 0.281 1 91.44 135 PHE B CA 1
ATOM 2657 C C . PHE B 1 135 ? 3.822 -8.547 1.612 1 91.44 135 PHE B C 1
ATOM 2659 O O . PHE B 1 135 ? 3.85 -7.332 1.809 1 91.44 135 PHE B O 1
ATOM 2666 N N . ASN B 1 136 ? 4.152 -9.367 2.492 1 87.19 136 ASN B N 1
ATOM 2667 C CA . ASN B 1 136 ? 4.516 -8.922 3.834 1 87.19 136 ASN B CA 1
ATOM 2668 C C . ASN B 1 136 ? 5.758 -8.039 3.812 1 87.19 136 ASN B C 1
ATOM 2670 O O . ASN B 1 136 ? 5.844 -7.059 4.559 1 87.19 136 ASN B O 1
ATOM 2674 N N . VAL B 1 137 ? 6.668 -8.414 3.031 1 86.25 137 VAL B N 1
ATOM 2675 C CA . VAL B 1 137 ? 7.875 -7.602 2.9 1 86.25 137 VAL B CA 1
ATOM 2676 C C . VAL B 1 137 ? 7.523 -6.25 2.285 1 86.25 137 VAL B C 1
ATOM 2678 O O . VAL B 1 137 ? 8.016 -5.211 2.729 1 86.25 137 VAL B O 1
ATOM 2681 N N . LEU B 1 138 ? 6.688 -6.266 1.29 1 88.75 138 LEU B N 1
ATOM 2682 C CA . LEU B 1 138 ? 6.227 -5.027 0.675 1 88.75 138 LEU B CA 1
ATOM 2683 C C . LEU B 1 138 ? 5.527 -4.141 1.699 1 88.75 138 LEU B C 1
ATOM 2685 O O . LEU B 1 138 ? 5.773 -2.932 1.751 1 88.75 138 LEU B O 1
ATOM 2689 N N . ALA B 1 139 ? 4.645 -4.75 2.473 1 89 139 ALA B N 1
ATOM 2690 C CA . ALA B 1 139 ? 3.902 -4.008 3.484 1 89 139 ALA B CA 1
ATOM 2691 C C . ALA B 1 139 ? 4.844 -3.373 4.504 1 89 139 ALA B C 1
ATOM 2693 O O . ALA B 1 139 ? 4.676 -2.209 4.875 1 89 139 ALA B O 1
ATOM 2694 N N . ASP B 1 140 ? 5.801 -4.105 4.926 1 84.75 140 ASP B N 1
ATOM 2695 C CA . ASP B 1 140 ? 6.781 -3.602 5.883 1 84.75 140 ASP B CA 1
ATOM 2696 C C . ASP B 1 140 ? 7.539 -2.406 5.309 1 84.75 140 ASP B C 1
ATOM 2698 O O . ASP B 1 140 ? 7.719 -1.394 5.988 1 84.75 140 ASP B O 1
ATOM 2702 N N . LEU B 1 141 ? 7.945 -2.584 4.113 1 82.5 141 LEU B N 1
ATOM 2703 C CA . LEU B 1 141 ? 8.688 -1.523 3.438 1 82.5 141 LEU B CA 1
ATOM 2704 C C . LEU B 1 141 ? 7.832 -0.268 3.299 1 82.5 141 LEU B C 1
ATOM 2706 O O . LEU B 1 141 ? 8.305 0.841 3.559 1 82.5 141 LEU B O 1
ATOM 2710 N N . THR B 1 142 ? 6.617 -0.421 2.891 1 86.31 142 THR B N 1
ATOM 2711 C CA . THR B 1 142 ? 5.703 0.698 2.684 1 86.31 142 THR B CA 1
ATOM 2712 C C . THR B 1 142 ? 5.43 1.425 3.996 1 86.31 142 THR B C 1
ATOM 2714 O O . THR B 1 142 ? 5.285 2.648 4.016 1 86.31 142 THR B O 1
ATOM 2717 N N . GLU B 1 143 ? 5.391 0.737 5.039 1 86.12 143 GLU B N 1
ATOM 2718 C CA . GLU B 1 143 ? 5.156 1.327 6.352 1 86.12 143 GLU B CA 1
ATOM 2719 C C . GLU B 1 143 ? 6.359 2.143 6.816 1 86.12 143 GLU B C 1
ATOM 2721 O O . GLU B 1 143 ? 6.207 3.133 7.531 1 86.12 143 GLU B O 1
ATOM 2726 N N . GLN B 1 144 ? 7.473 1.755 6.375 1 78.88 144 GLN B N 1
ATOM 2727 C CA . GLN B 1 144 ? 8.695 2.381 6.859 1 78.88 144 GLN B CA 1
ATOM 2728 C C . GLN B 1 144 ? 9.109 3.545 5.965 1 78.88 144 GLN B C 1
ATOM 2730 O O . GLN B 1 144 ? 9.828 4.445 6.406 1 78.88 144 GLN B O 1
ATOM 2735 N N . LEU B 1 145 ? 8.602 3.443 4.828 1 75.56 145 LEU B N 1
ATOM 2736 C CA . LEU B 1 145 ? 9.008 4.441 3.844 1 75.56 145 LEU B CA 1
ATOM 2737 C C . LEU B 1 145 ? 8.047 5.629 3.846 1 75.56 145 LEU B C 1
ATOM 2739 O O . LEU B 1 145 ? 6.863 5.473 4.152 1 75.56 145 LEU B O 1
ATOM 2743 N N . SER B 1 146 ? 8.562 6.82 3.689 1 84.94 146 SER B N 1
ATOM 2744 C CA . SER B 1 146 ? 7.773 8.008 3.377 1 84.94 146 SER B CA 1
ATOM 2745 C C . SER B 1 146 ? 8.203 8.625 2.051 1 84.94 146 SER B C 1
ATOM 2747 O O . SER B 1 146 ? 9.391 8.664 1.733 1 84.94 146 SER B O 1
ATOM 2749 N N . VAL B 1 147 ? 7.18 8.992 1.269 1 87.56 147 VAL B N 1
ATOM 2750 C CA . VAL B 1 147 ? 7.453 9.609 -0.028 1 87.56 147 VAL B CA 1
ATOM 2751 C C . VAL B 1 147 ? 6.754 10.961 -0.117 1 87.56 147 VAL B C 1
ATOM 2753 O O . VAL B 1 147 ? 5.602 11.102 0.304 1 87.56 147 VAL B O 1
ATOM 2756 N N . ALA B 1 148 ? 7.48 11.914 -0.621 1 89.56 148 ALA B N 1
ATOM 2757 C CA . ALA B 1 148 ? 6.898 13.242 -0.803 1 89.56 148 ALA B CA 1
ATOM 2758 C C . ALA B 1 148 ? 7.332 13.852 -2.133 1 89.56 148 ALA B C 1
ATOM 2760 O O . ALA B 1 148 ? 8.391 13.508 -2.664 1 89.56 148 ALA B O 1
ATOM 2761 N N . THR B 1 149 ? 6.438 14.609 -2.656 1 89.44 149 THR B N 1
ATOM 2762 C CA . THR B 1 149 ? 6.766 15.414 -3.824 1 89.44 149 THR B CA 1
ATOM 2763 C C . THR B 1 149 ? 7.152 16.828 -3.406 1 89.44 149 THR B C 1
ATOM 2765 O O . THR B 1 149 ? 6.457 17.469 -2.604 1 89.44 149 THR B O 1
ATOM 2768 N N . ILE B 1 150 ? 8.234 17.281 -3.953 1 89.31 150 ILE B N 1
ATOM 2769 C CA . ILE B 1 150 ? 8.719 18.625 -3.645 1 89.31 150 ILE B CA 1
ATOM 2770 C C . ILE B 1 150 ? 8.859 19.438 -4.934 1 89.31 150 ILE B C 1
ATOM 2772 O O . ILE B 1 150 ? 9.508 18.984 -5.883 1 89.31 150 ILE B O 1
ATOM 2776 N N . ASP B 1 151 ? 8.219 20.5 -4.91 1 89.88 151 ASP B N 1
ATOM 2777 C CA . ASP B 1 151 ? 8.438 21.453 -5.996 1 89.88 151 ASP B CA 1
ATOM 2778 C C . ASP B 1 151 ? 9.719 22.25 -5.77 1 89.88 151 ASP B C 1
ATOM 2780 O O . ASP B 1 151 ? 9.906 22.844 -4.707 1 89.88 151 ASP B O 1
ATOM 2784 N N . VAL B 1 152 ? 10.469 22.344 -6.797 1 90.94 152 VAL B N 1
ATOM 2785 C CA . VAL B 1 152 ? 11.773 22.984 -6.672 1 90.94 152 VAL B CA 1
ATOM 2786 C C . VAL B 1 152 ? 11.633 24.5 -6.836 1 90.94 152 VAL B C 1
ATOM 2788 O O . VAL B 1 152 ? 11.281 24.984 -7.91 1 90.94 152 VAL B O 1
ATOM 2791 N N . PRO B 1 153 ? 12.008 25.141 -5.734 1 91.12 153 PRO B N 1
ATOM 2792 C CA . PRO B 1 153 ? 11.961 26.594 -5.848 1 91.12 153 PRO B CA 1
ATOM 2793 C C . PRO B 1 153 ? 13.039 27.156 -6.777 1 91.12 153 PRO B C 1
ATOM 2795 O O . PRO B 1 153 ? 14.023 26.469 -7.062 1 91.12 153 PRO B O 1
ATOM 2798 N N . GLU B 1 154 ? 12.758 28.406 -7.219 1 90.81 154 GLU B N 1
ATOM 2799 C CA . GLU B 1 154 ? 13.672 29.062 -8.148 1 90.81 154 GLU B CA 1
ATOM 2800 C C . GLU B 1 154 ? 15.062 29.203 -7.551 1 90.81 154 GLU B C 1
ATOM 2802 O O . GLU B 1 154 ? 16.062 29.094 -8.258 1 90.81 154 GLU B O 1
ATOM 2807 N N . ASP B 1 155 ? 15.125 29.344 -6.332 1 90.12 155 ASP B N 1
ATOM 2808 C CA . ASP B 1 155 ? 16.391 29.688 -5.691 1 90.12 155 ASP B CA 1
ATOM 2809 C C . ASP B 1 155 ? 16.953 28.484 -4.941 1 90.12 155 ASP B C 1
ATOM 2811 O O . ASP B 1 155 ? 17.844 28.625 -4.098 1 90.12 155 ASP B O 1
ATOM 2815 N N . ALA B 1 156 ? 16.406 27.422 -5.219 1 90.38 156 ALA B N 1
ATOM 2816 C CA . ALA B 1 156 ? 16.891 26.234 -4.52 1 90.38 156 ALA B CA 1
ATOM 2817 C C . ALA B 1 156 ? 18.344 25.938 -4.859 1 90.38 156 ALA B C 1
ATOM 2819 O O . ALA B 1 156 ? 18.766 26.125 -6.008 1 90.38 156 ALA B O 1
ATOM 2820 N N . ASP B 1 157 ? 19.109 25.359 -3.924 1 88.5 157 ASP B N 1
ATOM 2821 C CA . ASP B 1 157 ? 20.531 25.062 -4.074 1 88.5 157 ASP B CA 1
ATOM 2822 C C . ASP B 1 157 ? 20.766 23.953 -5.098 1 88.5 157 ASP B C 1
ATOM 2824 O O . ASP B 1 157 ? 21.828 23.875 -5.711 1 88.5 157 ASP B O 1
ATOM 2828 N N . ILE B 1 158 ? 19.766 23.281 -5.289 1 92.12 158 ILE B N 1
ATOM 2829 C CA . ILE B 1 158 ? 19.953 22.094 -6.109 1 92.12 158 ILE B CA 1
ATOM 2830 C C . ILE B 1 158 ? 19.719 22.438 -7.578 1 92.12 158 ILE B C 1
ATOM 2832 O O . ILE B 1 158 ? 20 21.625 -8.461 1 92.12 158 ILE B O 1
ATOM 2836 N N . VAL B 1 159 ? 19.266 23.594 -7.828 1 93.25 159 VAL B N 1
ATOM 2837 C CA . VAL B 1 159 ? 19.031 24 -9.211 1 93.25 159 VAL B CA 1
ATOM 2838 C C . VAL B 1 159 ? 20.344 23.984 -9.984 1 93.25 159 VAL B C 1
ATOM 2840 O O . VAL B 1 159 ? 21.359 24.5 -9.508 1 93.25 159 VAL B O 1
ATOM 2843 N N . GLY B 1 160 ? 20.297 23.391 -11.141 1 94.19 160 GLY B N 1
ATOM 2844 C CA . GLY B 1 160 ? 21.484 23.328 -11.969 1 94.19 160 GLY B CA 1
ATOM 2845 C C . GLY B 1 160 ? 22.328 22.094 -11.711 1 94.19 160 GLY B C 1
ATOM 2846 O O . GLY B 1 160 ? 23.266 21.797 -12.461 1 94.19 160 GLY B O 1
ATOM 2847 N N . ARG B 1 161 ? 21.938 21.359 -10.695 1 94.31 161 ARG B N 1
ATOM 2848 C CA . ARG B 1 161 ? 22.641 20.125 -10.383 1 94.31 161 ARG B CA 1
ATOM 2849 C C . ARG B 1 161 ? 21.969 18.922 -11.031 1 94.31 161 ARG B C 1
ATOM 2851 O O . ARG B 1 161 ? 20.75 18.938 -11.273 1 94.31 161 ARG B O 1
ATOM 2858 N N . ARG B 1 162 ? 22.844 17.984 -11.344 1 93.94 162 ARG B N 1
ATOM 2859 C CA . ARG B 1 162 ? 22.266 16.703 -11.773 1 93.94 162 ARG B CA 1
ATOM 2860 C C . ARG B 1 162 ? 21.609 15.977 -10.602 1 93.94 162 ARG B C 1
ATOM 2862 O O . ARG B 1 162 ? 22.062 16.109 -9.461 1 93.94 162 ARG B O 1
ATOM 2869 N N . VAL B 1 163 ? 20.547 15.156 -10.867 1 91 163 VAL B N 1
ATOM 2870 C CA . VAL B 1 163 ? 19.797 14.438 -9.852 1 91 163 VAL B CA 1
ATOM 2871 C C . VAL B 1 163 ? 20.734 13.562 -9.031 1 91 163 VAL B C 1
ATOM 2873 O O . VAL B 1 163 ? 20.594 13.453 -7.812 1 91 163 VAL B O 1
ATOM 2876 N N . VAL B 1 164 ? 21.781 13.078 -9.68 1 85.81 164 VAL B N 1
ATOM 2877 C CA . VAL B 1 164 ? 22.656 12.125 -9.031 1 85.81 164 VAL B CA 1
ATOM 2878 C C . VAL B 1 164 ? 23.625 12.867 -8.109 1 85.81 164 VAL B C 1
ATOM 2880 O O . VAL B 1 164 ? 24.266 12.25 -7.242 1 85.81 164 VAL B O 1
ATOM 2883 N N . GLU B 1 165 ? 23.703 14.164 -8.242 1 90.06 165 GLU B N 1
ATOM 2884 C CA . GLU B 1 165 ? 24.656 14.961 -7.477 1 90.06 165 GLU B CA 1
ATOM 2885 C C . GLU B 1 165 ? 24.016 15.531 -6.215 1 90.06 165 GLU B C 1
ATOM 2887 O O . GLU B 1 165 ? 24.719 16.047 -5.34 1 90.06 165 GLU B O 1
ATOM 2892 N N . VAL B 1 166 ? 22.781 15.359 -6.145 1 90.62 166 VAL B N 1
ATOM 2893 C CA . VAL B 1 166 ? 22.062 16 -5.047 1 90.62 166 VAL B CA 1
ATOM 2894 C C . VAL B 1 166 ? 22.25 15.18 -3.768 1 90.62 166 VAL B C 1
ATOM 2896 O O . VAL B 1 166 ? 21.969 13.984 -3.744 1 90.62 166 VAL B O 1
ATOM 2899 N N . GLU B 1 167 ? 22.703 15.898 -2.742 1 88.5 167 GLU B N 1
ATOM 2900 C CA . GLU B 1 167 ? 22.812 15.297 -1.414 1 88.5 167 GLU B CA 1
ATOM 2901 C C . GLU B 1 167 ? 21.641 15.734 -0.522 1 88.5 167 GLU B C 1
ATOM 2903 O O . GLU B 1 167 ? 21.406 16.938 -0.348 1 88.5 167 GLU B O 1
ATOM 2908 N N . LEU B 1 168 ? 21 14.758 -0.018 1 87.75 168 LEU B N 1
ATOM 2909 C CA . LEU B 1 168 ? 19.859 15.031 0.859 1 87.75 168 LEU B CA 1
ATOM 2910 C C . LEU B 1 168 ? 20.156 14.586 2.287 1 87.75 168 LEU B C 1
ATOM 2912 O O . LEU B 1 168 ? 21.062 13.773 2.512 1 87.75 168 LEU B O 1
ATOM 2916 N N . PRO B 1 169 ? 19.5 15.195 3.152 1 85.44 169 PRO B N 1
ATOM 2917 C CA . PRO B 1 169 ? 19.734 14.828 4.551 1 85.44 169 PRO B CA 1
ATOM 2918 C C . PRO B 1 169 ? 19.375 13.375 4.844 1 85.44 169 PRO B C 1
ATOM 2920 O O . PRO B 1 169 ? 18.406 12.844 4.301 1 85.44 169 PRO B O 1
ATOM 2923 N N . GLY B 1 170 ? 20.203 12.812 5.762 1 79.12 170 GLY B N 1
ATOM 2924 C CA . GLY B 1 170 ? 19.922 11.461 6.215 1 79.12 170 GLY B CA 1
ATOM 2925 C C . GLY B 1 170 ? 19.984 10.43 5.102 1 79.12 170 GLY B C 1
ATOM 2926 O O . GLY B 1 170 ? 20.953 10.398 4.336 1 79.12 170 GLY B O 1
ATOM 2927 N N . ASN B 1 171 ? 18.953 9.578 5.039 1 76.69 171 ASN B N 1
ATOM 2928 C CA . ASN B 1 171 ? 18.875 8.508 4.043 1 76.69 171 ASN B CA 1
ATOM 2929 C C . ASN B 1 171 ? 17.922 8.859 2.906 1 76.69 171 ASN B C 1
ATOM 2931 O O . ASN B 1 171 ? 17.484 7.984 2.168 1 76.69 171 ASN B O 1
ATOM 2935 N N . ALA B 1 172 ? 17.672 10.086 2.773 1 86.12 172 ALA B N 1
ATOM 2936 C CA . ALA B 1 172 ? 16.734 10.547 1.743 1 86.12 172 ALA B CA 1
ATOM 2937 C C . ALA B 1 172 ? 17.328 10.375 0.349 1 86.12 172 ALA B C 1
ATOM 2939 O O . ALA B 1 172 ? 18.531 10.57 0.156 1 86.12 172 ALA B O 1
ATOM 2940 N N . ARG B 1 173 ? 16.438 9.953 -0.575 1 83.38 173 ARG B N 1
ATOM 2941 C CA . ARG B 1 173 ? 16.859 9.773 -1.962 1 83.38 173 ARG B CA 1
ATOM 2942 C C . ARG B 1 173 ? 15.797 10.289 -2.924 1 83.38 173 ARG B C 1
ATOM 2944 O O . ARG B 1 173 ? 14.602 10.195 -2.641 1 83.38 173 ARG B O 1
ATOM 2951 N N . ILE B 1 174 ? 16.281 10.828 -4.051 1 86.88 174 ILE B N 1
ATOM 2952 C CA . ILE B 1 174 ? 15.352 11.203 -5.117 1 86.88 174 ILE B CA 1
ATOM 2953 C C . ILE B 1 174 ? 14.984 9.969 -5.938 1 86.88 174 ILE B C 1
ATOM 2955 O O . ILE B 1 174 ? 15.867 9.281 -6.469 1 86.88 174 ILE B O 1
ATOM 2959 N N . TYR B 1 175 ? 13.688 9.766 -6.02 1 80.12 175 TYR B N 1
ATOM 2960 C CA . TYR B 1 175 ? 13.211 8.578 -6.719 1 80.12 175 TYR B CA 1
ATOM 2961 C C . TYR B 1 175 ? 12.664 8.938 -8.094 1 80.12 175 TYR B C 1
ATOM 2963 O O . TYR B 1 175 ? 12.734 8.133 -9.031 1 80.12 175 TYR B O 1
ATOM 2971 N N . ALA B 1 176 ? 12.062 10.086 -8.133 1 85.81 176 ALA B N 1
ATOM 2972 C CA . ALA B 1 176 ? 11.414 10.477 -9.383 1 85.81 176 ALA B CA 1
ATOM 2973 C C . ALA B 1 176 ? 11.57 11.969 -9.633 1 85.81 176 ALA B C 1
ATOM 2975 O O . ALA B 1 176 ? 11.859 12.734 -8.703 1 85.81 176 ALA B O 1
ATOM 2976 N N . HIS B 1 177 ? 11.484 12.242 -10.859 1 90.44 177 HIS B N 1
ATOM 2977 C CA . HIS B 1 177 ? 11.617 13.625 -11.32 1 90.44 177 HIS B CA 1
ATOM 2978 C C . HIS B 1 177 ? 10.656 13.914 -12.469 1 90.44 177 HIS B C 1
ATOM 2980 O O . HIS B 1 177 ? 10.406 13.047 -13.305 1 90.44 177 HIS B O 1
ATOM 2986 N N . GLY B 1 178 ? 10.117 15.055 -12.375 1 91.25 178 GLY B N 1
ATOM 2987 C CA . GLY B 1 178 ? 9.297 15.547 -13.469 1 91.25 178 GLY B CA 1
ATOM 2988 C C . GLY B 1 178 ? 9.422 17.047 -13.68 1 91.25 178 GLY B C 1
ATOM 2989 O O . GLY B 1 178 ? 9.594 17.797 -12.727 1 91.25 178 GLY B O 1
ATOM 2990 N N . ARG B 1 179 ? 9.328 17.359 -15 1 92.31 179 ARG B N 1
ATOM 2991 C CA . ARG B 1 179 ? 9.227 18.781 -15.297 1 92.31 179 ARG B CA 1
ATOM 2992 C C . ARG B 1 179 ? 7.898 19.344 -14.805 1 92.31 179 ARG B C 1
ATOM 2994 O O . ARG B 1 179 ? 6.992 18.594 -14.438 1 92.31 179 ARG B O 1
ATOM 3001 N N . GLU B 1 180 ? 7.891 20.656 -14.812 1 86.12 180 GLU B N 1
ATOM 3002 C CA . GLU B 1 180 ? 6.695 21.344 -14.32 1 86.12 180 GLU B CA 1
ATOM 3003 C C . GLU B 1 180 ? 5.434 20.797 -14.984 1 86.12 180 GLU B C 1
ATOM 3005 O O . GLU B 1 180 ? 5.328 20.766 -16.219 1 86.12 180 GLU B O 1
ATOM 3010 N N . ASN B 1 181 ? 4.543 20.281 -14.219 1 79.12 181 ASN B N 1
ATOM 3011 C CA . ASN B 1 181 ? 3.232 19.797 -14.633 1 79.12 181 ASN B CA 1
ATOM 3012 C C . ASN B 1 181 ? 3.348 18.562 -15.531 1 79.12 181 ASN B C 1
ATOM 3014 O O . ASN B 1 181 ? 2.48 18.312 -16.359 1 79.12 181 ASN B O 1
ATOM 3018 N N . GLU B 1 182 ? 4.418 17.875 -15.5 1 81.56 182 GLU B N 1
ATOM 3019 C CA . GLU B 1 182 ? 4.605 16.625 -16.234 1 81.56 182 GLU B CA 1
ATOM 3020 C C . GLU B 1 182 ? 4.664 15.43 -15.297 1 81.56 182 GLU B C 1
ATOM 3022 O O . GLU B 1 182 ? 4.992 15.586 -14.117 1 81.56 182 GLU B O 1
ATOM 3027 N N . PRO B 1 183 ? 4.223 14.328 -15.844 1 77.69 183 PRO B N 1
ATOM 3028 C CA . PRO B 1 183 ? 4.344 13.125 -15.016 1 77.69 183 PRO B CA 1
ATOM 3029 C C . PRO B 1 183 ? 5.781 12.859 -14.57 1 77.69 183 PRO B C 1
ATOM 3031 O O . PRO B 1 183 ? 6.727 13.203 -15.281 1 77.69 183 PRO B O 1
ATOM 3034 N N . MET B 1 184 ? 5.879 12.336 -13.375 1 81.88 184 MET B N 1
ATOM 3035 C CA . MET B 1 184 ? 7.199 12.008 -12.844 1 81.88 184 MET B CA 1
ATOM 3036 C C . MET B 1 184 ? 7.652 10.633 -13.312 1 81.88 184 MET B C 1
ATOM 3038 O O . MET B 1 184 ? 6.824 9.742 -13.539 1 81.88 184 MET B O 1
ATOM 3042 N N . SER B 1 185 ? 8.914 10.492 -13.5 1 79.62 185 SER B N 1
ATOM 3043 C CA . SER B 1 185 ? 9.547 9.219 -13.828 1 79.62 185 SER B CA 1
ATOM 3044 C C . SER B 1 185 ? 10.938 9.117 -13.203 1 79.62 185 SER B C 1
ATOM 3046 O O . SER B 1 185 ? 11.43 10.078 -12.617 1 79.62 185 SER B O 1
ATOM 3048 N N . ILE B 1 186 ? 11.438 7.867 -13.258 1 76.81 186 ILE B N 1
ATOM 3049 C CA . ILE B 1 186 ? 12.812 7.691 -12.781 1 76.81 186 ILE B CA 1
ATOM 3050 C C . ILE B 1 186 ? 13.758 8.523 -13.641 1 76.81 186 ILE B C 1
ATOM 3052 O O . ILE B 1 186 ? 13.844 8.336 -14.852 1 76.81 186 ILE B O 1
ATOM 3056 N N . PRO B 1 187 ? 14.422 9.406 -13.031 1 84.06 187 PRO B N 1
ATOM 3057 C CA . PRO B 1 187 ? 15.273 10.297 -13.828 1 84.06 187 PRO B CA 1
ATOM 3058 C C . PRO B 1 187 ? 16.547 9.602 -14.32 1 84.06 187 PRO B C 1
ATOM 3060 O O . PRO B 1 187 ? 17.078 8.727 -13.641 1 84.06 187 PRO B O 1
ATOM 3063 N N . LEU B 1 188 ? 16.953 10.109 -15.531 1 83.38 188 LEU B N 1
ATOM 3064 C CA . LEU B 1 188 ? 18.266 9.711 -16.016 1 83.38 188 LEU B CA 1
ATOM 3065 C C . LEU B 1 188 ? 19.375 10.352 -15.18 1 83.38 188 LEU B C 1
ATOM 3067 O O . LEU B 1 188 ? 19.188 11.438 -14.625 1 83.38 188 LEU B O 1
ATOM 3071 N N . PRO B 1 189 ? 20.484 9.656 -15.117 1 82.5 189 PRO B N 1
ATOM 3072 C CA . PRO B 1 189 ? 21.594 10.172 -14.312 1 82.5 189 PRO B CA 1
ATOM 3073 C C . PRO B 1 189 ? 21.984 11.594 -14.703 1 82.5 189 PRO B C 1
ATOM 3075 O O . PRO B 1 189 ? 22.359 12.391 -13.836 1 82.5 189 PRO B O 1
ATOM 3078 N N . GLN B 1 190 ? 21.781 12.008 -15.93 1 89.44 190 GLN B N 1
ATOM 3079 C CA . GLN B 1 190 ? 22.266 13.297 -16.406 1 89.44 190 GLN B CA 1
ATOM 3080 C C . GLN B 1 190 ? 21.172 14.359 -16.328 1 89.44 190 GLN B C 1
ATOM 3082 O O . GLN B 1 190 ? 21.391 15.523 -16.672 1 89.44 190 GLN B O 1
ATOM 3087 N N . THR B 1 191 ? 20.047 13.922 -15.789 1 92 191 THR B N 1
ATOM 3088 C CA . THR B 1 191 ? 18.953 14.883 -15.68 1 92 191 THR B CA 1
ATOM 3089 C C . THR B 1 191 ? 19.344 16.031 -14.75 1 92 191 THR B C 1
ATOM 3091 O O . THR B 1 191 ? 19.734 15.797 -13.602 1 92 191 THR B O 1
ATOM 3094 N N . THR B 1 192 ? 19.25 17.281 -15.266 1 95.25 192 THR B N 1
ATOM 3095 C CA . THR B 1 192 ? 19.516 18.484 -14.469 1 95.25 192 THR B CA 1
ATOM 3096 C C . THR B 1 192 ? 18.219 19.062 -13.906 1 95.25 192 THR B C 1
ATOM 3098 O O . THR B 1 192 ? 17.219 19.125 -14.609 1 95.25 192 THR B O 1
ATOM 3101 N N . ILE B 1 193 ? 18.297 19.438 -12.688 1 95.31 193 ILE B N 1
ATOM 3102 C CA . ILE B 1 193 ? 17.125 19.969 -12.008 1 95.31 193 ILE B CA 1
ATOM 3103 C C . ILE B 1 193 ? 16.922 21.438 -12.383 1 95.31 193 ILE B C 1
ATOM 3105 O O . ILE B 1 193 ? 17.891 22.219 -12.367 1 95.31 193 ILE B O 1
ATOM 3109 N N . GLU B 1 194 ? 15.75 21.766 -12.711 1 95.12 194 GLU B N 1
ATOM 3110 C CA . GLU B 1 194 ? 15.383 23.141 -13.055 1 95.12 194 GLU B CA 1
ATOM 3111 C C . GLU B 1 194 ? 14.305 23.672 -12.109 1 95.12 194 GLU B C 1
ATOM 3113 O O . GLU B 1 194 ? 13.594 22.891 -11.469 1 95.12 194 GLU B O 1
ATOM 3118 N N . PRO B 1 195 ? 14.328 25.031 -12.125 1 93 195 PRO B N 1
ATOM 3119 C CA . PRO B 1 195 ? 13.211 25.594 -11.359 1 93 195 PRO B CA 1
ATOM 3120 C C . PRO B 1 195 ? 11.852 25.125 -11.883 1 93 195 PRO B C 1
ATOM 3122 O O . PRO B 1 195 ? 11.648 25.047 -13.094 1 93 195 PRO B O 1
ATOM 3125 N N . GLY B 1 196 ? 11.008 24.797 -10.922 1 91.69 196 GLY B N 1
ATOM 3126 C CA . GLY B 1 196 ? 9.672 24.375 -11.312 1 91.69 196 GLY B CA 1
ATOM 3127 C C . GLY B 1 196 ? 9.539 22.875 -11.445 1 91.69 196 GLY B C 1
ATOM 3128 O O . GLY B 1 196 ? 8.43 22.344 -11.492 1 91.69 196 GLY B O 1
ATOM 3129 N N . ASP B 1 197 ? 10.695 22.234 -11.43 1 93.25 197 ASP B N 1
ATOM 3130 C CA . ASP B 1 197 ? 10.648 20.781 -11.453 1 93.25 197 ASP B CA 1
ATOM 3131 C C . ASP B 1 197 ? 10.008 20.234 -10.18 1 93.25 197 ASP B C 1
ATOM 3133 O O . ASP B 1 197 ? 9.953 20.922 -9.156 1 93.25 197 ASP B O 1
ATOM 3137 N N . SER B 1 198 ? 9.445 19.047 -10.375 1 92.38 198 SER B N 1
ATOM 3138 C CA . SER B 1 198 ? 9.023 18.266 -9.211 1 92.38 198 SER B CA 1
ATOM 3139 C C . SER B 1 198 ? 9.922 17.062 -9.008 1 92.38 198 SER B C 1
ATOM 3141 O O . SER B 1 198 ? 10.32 16.406 -9.969 1 92.38 198 SER B O 1
ATOM 3143 N N . ILE B 1 199 ? 10.281 16.906 -7.719 1 91.38 199 ILE B N 1
ATOM 3144 C CA . ILE B 1 199 ? 11.055 15.711 -7.406 1 91.38 199 ILE B CA 1
ATOM 3145 C C . ILE B 1 199 ? 10.359 14.906 -6.316 1 91.38 199 ILE B C 1
ATOM 3147 O O . ILE B 1 199 ? 9.789 15.477 -5.383 1 91.38 199 ILE B O 1
ATOM 3151 N N . ALA B 1 200 ? 10.297 13.602 -6.473 1 91.12 200 ALA B N 1
ATOM 3152 C CA . ALA B 1 200 ? 9.828 12.688 -5.434 1 91.12 200 ALA B CA 1
ATOM 3153 C C . ALA B 1 200 ? 10.992 12.172 -4.59 1 91.12 200 ALA B C 1
ATOM 3155 O O . ALA B 1 200 ? 11.977 11.648 -5.125 1 91.12 200 ALA B O 1
ATOM 3156 N N . VAL B 1 201 ? 10.797 12.391 -3.33 1 89.81 201 VAL B N 1
ATOM 3157 C CA . VAL B 1 201 ? 11.852 11.984 -2.408 1 89.81 201 VAL B CA 1
ATOM 3158 C C . VAL B 1 201 ? 11.344 10.875 -1.488 1 89.81 201 VAL B C 1
ATOM 3160 O O . VAL B 1 201 ? 10.188 10.914 -1.047 1 89.81 201 VAL B O 1
ATOM 3163 N N . MET B 1 202 ? 12.18 9.898 -1.292 1 87.06 202 MET B N 1
ATOM 3164 C CA . MET B 1 202 ? 11.938 8.844 -0.314 1 87.06 202 MET B CA 1
ATOM 3165 C C . MET B 1 202 ? 12.812 9.039 0.922 1 87.06 202 MET B C 1
ATOM 3167 O O . MET B 1 202 ? 14.016 9.258 0.809 1 87.06 202 MET B O 1
ATOM 3171 N N . THR B 1 203 ? 12.188 9.062 2.064 1 84.75 203 THR B N 1
ATOM 3172 C CA . THR B 1 203 ? 12.938 9.281 3.295 1 84.75 203 THR B CA 1
ATOM 3173 C C . THR B 1 203 ? 12.172 8.734 4.5 1 84.75 203 THR B C 1
ATOM 3175 O O . THR B 1 203 ? 11.031 8.297 4.371 1 84.75 203 THR B O 1
ATOM 3178 N N . ASP B 1 204 ? 12.898 8.68 5.629 1 80.12 204 ASP B N 1
ATOM 3179 C CA . ASP B 1 204 ? 12.203 8.438 6.887 1 80.12 204 ASP B CA 1
ATOM 3180 C C . ASP B 1 204 ? 11.188 9.539 7.168 1 80.12 204 ASP B C 1
ATOM 3182 O O . ASP B 1 204 ? 11.445 10.719 6.91 1 80.12 204 ASP B O 1
ATOM 3186 N N . PRO B 1 205 ? 10.047 9.133 7.73 1 78.31 205 PRO B N 1
ATOM 3187 C CA . PRO B 1 205 ? 9 10.117 7.996 1 78.31 205 PRO B CA 1
ATOM 3188 C C . PRO B 1 205 ? 9.508 11.297 8.836 1 78.31 205 PRO B C 1
ATOM 3190 O O . PRO B 1 205 ? 9.117 12.445 8.594 1 78.31 205 PRO B O 1
ATOM 3193 N N . ASP B 1 206 ? 10.414 11.086 9.688 1 78.62 206 ASP B N 1
ATOM 3194 C CA . ASP B 1 206 ? 10.867 12.117 10.617 1 78.62 206 ASP B CA 1
ATOM 3195 C C . ASP B 1 206 ? 11.836 13.078 9.93 1 78.62 206 ASP B C 1
ATOM 3197 O O . ASP B 1 206 ? 12.117 14.164 10.453 1 78.62 206 ASP B O 1
ATOM 3201 N N . THR B 1 207 ? 12.289 12.688 8.742 1 83.56 207 THR B N 1
ATOM 3202 C CA . THR B 1 207 ? 13.289 13.508 8.07 1 83.56 207 THR B CA 1
ATOM 3203 C C . THR B 1 207 ? 12.656 14.305 6.938 1 83.56 207 THR B C 1
ATOM 3205 O O . THR B 1 207 ? 13.312 15.156 6.332 1 83.56 207 THR B O 1
ATOM 3208 N N . LEU B 1 208 ? 11.438 14.07 6.68 1 84.56 208 LEU B N 1
ATOM 3209 C CA . LEU B 1 208 ? 10.789 14.68 5.52 1 84.56 208 LEU B CA 1
ATOM 3210 C C . LEU B 1 208 ? 10.828 16.203 5.613 1 84.56 208 LEU B C 1
ATOM 3212 O O . LEU B 1 208 ? 11.141 16.875 4.629 1 84.56 208 LEU B O 1
ATOM 3216 N N . GLN B 1 209 ? 10.531 16.703 6.758 1 83.31 209 GLN B N 1
ATOM 3217 C CA . GLN B 1 209 ? 10.523 18.156 6.93 1 83.31 209 GLN B CA 1
ATOM 3218 C C . GLN B 1 209 ? 11.922 18.734 6.715 1 83.31 209 GLN B C 1
ATOM 3220 O O . GLN B 1 209 ? 12.07 19.797 6.121 1 83.31 209 GLN B O 1
ATOM 3225 N N . GLN B 1 210 ? 12.922 18.078 7.129 1 86.44 210 GLN B N 1
ATOM 3226 C CA . GLN B 1 210 ? 14.305 18.516 6.941 1 86.44 210 GLN B CA 1
ATOM 3227 C C . GLN B 1 210 ? 14.68 18.547 5.461 1 86.44 210 GLN B C 1
ATOM 3229 O O . GLN B 1 210 ? 15.375 19.453 5.012 1 86.44 210 GLN B O 1
ATOM 3234 N N . VAL B 1 211 ? 14.195 17.609 4.785 1 87.94 211 VAL B N 1
ATOM 3235 C CA . VAL B 1 211 ? 14.477 17.516 3.355 1 87.94 211 VAL B CA 1
ATOM 3236 C C . VAL B 1 211 ? 13.828 18.703 2.631 1 87.94 211 VAL B C 1
ATOM 3238 O O . VAL B 1 211 ? 14.469 19.359 1.804 1 87.94 211 VAL B O 1
ATOM 3241 N N . ARG B 1 212 ? 12.672 19 3.014 1 86.94 212 ARG B N 1
ATOM 3242 C CA . ARG B 1 212 ? 11.953 20.109 2.396 1 86.94 212 ARG B CA 1
ATOM 3243 C C . ARG B 1 212 ? 12.664 21.438 2.668 1 86.94 212 ARG B C 1
ATOM 3245 O O . ARG B 1 212 ? 12.844 22.25 1.757 1 86.94 212 ARG B O 1
ATOM 3252 N N . GLN B 1 213 ? 13.031 21.578 3.818 1 84.44 213 GLN B N 1
ATOM 3253 C CA . GLN B 1 213 ? 13.727 22.797 4.211 1 84.44 213 GLN B CA 1
ATOM 3254 C C . GLN B 1 213 ? 15.078 22.906 3.506 1 84.44 213 GLN B C 1
ATOM 3256 O O . GLN B 1 213 ? 15.469 24 3.072 1 84.44 213 GLN B O 1
ATOM 3261 N N . GLY B 1 214 ? 15.742 21.828 3.398 1 83 214 GLY B N 1
ATOM 3262 C CA . GLY B 1 214 ? 17.031 21.797 2.729 1 83 214 GLY B CA 1
ATOM 3263 C C . GLY B 1 214 ? 16.953 22.156 1.256 1 83 214 GLY B C 1
ATOM 3264 O O . GLY B 1 214 ? 17.906 22.672 0.682 1 83 214 GLY B O 1
ATOM 3265 N N . LEU B 1 215 ? 15.805 21.875 0.716 1 83.62 215 LEU B N 1
ATOM 3266 C CA . LEU B 1 215 ? 15.617 22.156 -0.703 1 83.62 215 LEU B CA 1
ATOM 3267 C C . LEU B 1 215 ? 15.008 23.531 -0.906 1 83.62 215 LEU B C 1
ATOM 3269 O O . LEU B 1 215 ? 14.82 23.969 -2.043 1 83.62 215 LEU B O 1
ATOM 3273 N N . GLY B 1 216 ? 15 24.219 0.131 1 76.44 216 GLY B N 1
ATOM 3274 C CA . GLY B 1 216 ? 14.422 25.547 0.064 1 76.44 216 GLY B CA 1
ATOM 3275 C C . GLY B 1 216 ? 12.93 25.547 -0.224 1 76.44 216 GLY B C 1
ATOM 3276 O O . GLY B 1 216 ? 12.375 26.562 -0.648 1 76.44 216 GLY B O 1
ATOM 3277 N N . ALA B 1 217 ? 12.383 24.391 -0.215 1 66.12 217 ALA B N 1
ATOM 3278 C CA . ALA B 1 217 ? 10.961 24.281 -0.518 1 66.12 217 ALA B CA 1
ATOM 3279 C C . ALA B 1 217 ? 10.117 24.453 0.745 1 66.12 217 ALA B C 1
ATOM 3281 O O . ALA B 1 217 ? 10.508 23.984 1.821 1 66.12 217 ALA B O 1
ATOM 3282 N N . SER B 1 218 ? 9.289 25.438 0.768 1 54.5 218 SER B N 1
ATOM 3283 C CA . SER B 1 218 ? 8.359 25.625 1.873 1 54.5 218 SER B CA 1
ATOM 3284 C C . SER B 1 218 ? 7.25 24.578 1.841 1 54.5 218 SER B C 1
ATOM 3286 O O . SER B 1 218 ? 6.887 24.078 0.771 1 54.5 218 SER B O 1
ATOM 3288 N N . ALA B 1 219 ? 7.047 23.859 3.1 1 50.03 219 ALA B N 1
ATOM 3289 C CA . ALA B 1 219 ? 5.863 23.016 3.199 1 50.03 219 ALA B CA 1
ATOM 3290 C C . ALA B 1 219 ? 4.617 23.75 2.711 1 50.03 219 ALA B C 1
ATOM 3292 O O . ALA B 1 219 ? 4.547 24.984 2.789 1 50.03 219 ALA B O 1
#

Secondary structure (DSSP, 8-state):
-EEEEE--SHHHHHHHHHHHHTT-EEEEEES-HHHHHHHHHTT-EEEES-TT-HHHHHHTTGGG-SEEEE-SS-HHHHHHHHHHHHHTT-EEEEE--SS--HHHHHHHHTTSSEEE-HHHHHHHHHHHHHTT--HHHHHHHHHH-EEEEEEPPTT-TTTTSBGGG---STT-EEEEEE-TTS--BPPPTTPBP-TT-EEEEEE-GGGHHHHHHHTT---/-EEEEE--SHHHHHHHHHHHHTT-EEEEEES-HHHHHHHHHTT-EEEES-TT-HHHHHHTTGGG-SEEEE-SS-HHHHHHHHHHHHHTT-EEEEE--SS--HHHHHHHHTTSSEEE-HHHHHHHHHHHHHTT--HHHHHHHHHH-EEEEEEPPTT-TTTTSBGGG---STT-EEEEEE-TTS--BPPPTTPBP-TT-EEEEEE-GGGHHHHHHHTT---

Radius of gyration: 22.26 Å; Cα contacts (8 Å, |Δi|>4): 1015; chains: 2; bounding box: 55×58×46 Å